Protein AF-A0A2J2HDI1-F1 (afdb_monomer)

Secondary structure (DSSP, 8-state):
-B-TTTS---BTTB-EEE----SS--SSTT---HHHHHHHHHHHTT-BTTB-TTS-BS-TTTHHHHHHH-EEETTEES--SSBSTTS-B-SS-S--TTHHHHHHTT-PPPHHHHTT-SSPPPPEEEE---S---TT----EEEEETTEEEEPPPHHHHS-TTT-HHHHHHHHHTTSSSS-------SS-HHHHHHHHHHTT---S--HHHHHHHHHH--HHHHHHHHHTSS--SSHHHHHHHHHHHHH--SS------HHHHSTTS--TTTS-EEEEEE-EETTEETTGGGG-HHHHHH--S--EEE-HHHHHHTT--TT-EEEEE-TT--EEEEEEEE-TTS-TTEEEEETT----TTGGG--TT-HHHHH---GGGG---B--GGGTS--GGG-SHHHHHHHHHTT--PPBSB-TTT--B-GGG-EEEEEEEESS--TT---S-----S-------STTTTS-GGG---TTS-TGGGT--HHHHHHHHHHHHHHHHTTS---GGGSS--TTS----------------

Radius of gyration: 33.93 Å; Cα contacts (8 Å, |Δi|>4): 842; chains: 1; bounding box: 84×77×94 Å

Foldseek 3Di:
DFFPVPHFPDDLQFGKGFDPDDLDDDPDPPDDDPQLVVLVVCLVVLHPPQADPVSHGPCPVGPLRQQQQDDPDQQAGRAFALAECRRQAGRGHHRHNCQVVLQAPVHHDDPVVCVPPPDDDFFDWHHHDFFQAPPPFGQGTWTHHPRMITGGGTPQCSPPCLCRQRNLRRCCRSVVDVHSDRDDDDQFAPVLVQLLCLLVVNHQFFAPVLVVVCVVPVDCVSVVNRRVCSHQDPDPVSNLLSVLSNPARDRHDDDDAALQQPDPLHCHCVNQVAFEAEDQDDPLDRAQPCVLPPVSCVVPVAKAKEAEPVQCVVQVHDQQFKKWKQFSLRFIKIAGYHYDPVAPRRYIYIYANHADDACVSPHHCPGCSHQHYIHPVLRDQFFGGVVSQADRSVLSDPVSQVVCVVVVRHTHTSADSPPRHHPPRNIGIDMHTDGSDDPPDNDGPPPPPDPDDPPDPDDPVVVVPCPVVDDVPDDCVRVVHDPVRVVVVVVVVVVVVVVVPPDDPVVVPDDPPPPPDDDDDPDDDDDDDD

Mean predicted aligned error: 16.71 Å

Structure (mmCIF, N/CA/C/O backbone):
data_AF-A0A2J2HDI1-F1
#
_entry.id   AF-A0A2J2HDI1-F1
#
loop_
_atom_site.group_PDB
_atom_site.id
_atom_site.type_symbol
_atom_site.label_atom_id
_atom_site.label_alt_id
_atom_site.label_comp_id
_atom_site.label_asym_id
_atom_site.label_entity_id
_atom_site.label_seq_id
_atom_site.pdbx_PDB_ins_code
_atom_site.Cartn_x
_atom_site.Cartn_y
_atom_site.Cartn_z
_atom_site.occupancy
_atom_site.B_iso_or_equiv
_atom_site.auth_seq_id
_atom_site.auth_comp_id
_atom_site.auth_asym_id
_atom_site.auth_atom_id
_atom_site.pdbx_PDB_model_num
ATOM 1 N N . GLU A 1 1 ? 3.979 -8.273 22.472 1.00 49.59 1 GLU A N 1
ATOM 2 C CA . GLU A 1 1 ? 2.534 -8.053 22.740 1.00 49.59 1 GLU A CA 1
ATOM 3 C C . GLU A 1 1 ? 1.723 -8.355 21.491 1.00 49.59 1 GLU A C 1
ATOM 5 O O . GLU A 1 1 ? 2.216 -8.121 20.393 1.00 49.59 1 GLU A O 1
ATOM 10 N N . HIS A 1 2 ? 0.478 -8.820 21.630 1.00 58.75 2 HIS A N 1
ATOM 11 C CA . HIS A 1 2 ? -0.434 -8.945 20.489 1.00 58.75 2 HIS A CA 1
ATOM 12 C C . HIS A 1 2 ? -1.701 -8.134 20.768 1.00 58.75 2 HIS A C 1
ATOM 14 O O . HIS A 1 2 ? -2.665 -8.590 21.383 1.00 58.75 2 HIS A O 1
ATOM 20 N N . SER A 1 3 ? -1.648 -6.877 20.336 1.00 58.34 3 SER A N 1
ATOM 21 C CA . SER A 1 3 ? -2.781 -5.955 20.308 1.00 58.34 3 SER A CA 1
ATOM 22 C C . SER A 1 3 ? -3.547 -6.108 18.991 1.00 58.34 3 SER A C 1
ATOM 24 O O . SER A 1 3 ? -2.958 -6.468 17.969 1.00 58.34 3 SER A O 1
ATOM 26 N N . LEU A 1 4 ? -4.828 -5.717 18.978 1.00 62.19 4 LEU A N 1
ATOM 27 C CA . LEU A 1 4 ? -5.614 -5.521 17.749 1.00 62.19 4 LEU A CA 1
ATOM 28 C C . LEU A 1 4 ? -4.922 -4.603 16.716 1.00 62.19 4 LEU A C 1
ATOM 30 O O . LEU A 1 4 ? -5.324 -4.609 15.554 1.00 62.19 4 LEU A O 1
ATOM 34 N N . LEU A 1 5 ? -3.904 -3.833 17.124 1.00 63.31 5 LEU A N 1
ATOM 35 C CA . LEU A 1 5 ? -3.089 -2.973 16.262 1.00 63.31 5 LEU A CA 1
ATOM 36 C C . LEU A 1 5 ? -1.996 -3.709 15.464 1.00 63.31 5 LEU A C 1
ATOM 38 O O . LEU A 1 5 ? -1.671 -3.261 14.368 1.00 63.31 5 LEU A O 1
ATOM 42 N N . ASP A 1 6 ? -1.424 -4.799 15.988 1.00 60.06 6 ASP A N 1
ATOM 43 C CA . ASP A 1 6 ? -0.381 -5.585 15.297 1.00 60.06 6 ASP A CA 1
ATOM 44 C C . ASP A 1 6 ? -1.006 -6.795 14.597 1.00 60.06 6 ASP A C 1
ATOM 46 O O . ASP A 1 6 ? -0.997 -6.918 13.370 1.00 60.06 6 ASP A O 1
ATOM 50 N N . ARG A 1 7 ? -1.624 -7.678 15.389 1.00 58.75 7 ARG A N 1
ATOM 51 C CA . ARG A 1 7 ? -2.328 -8.866 14.907 1.00 58.75 7 ARG A CA 1
ATOM 52 C C . ARG A 1 7 ? -3.539 -9.097 15.791 1.00 58.75 7 ARG A C 1
ATOM 54 O O . ARG A 1 7 ? -3.368 -9.313 16.990 1.00 58.75 7 ARG A O 1
ATOM 61 N N . PRO A 1 8 ? -4.760 -9.108 15.243 1.00 56.44 8 PRO A N 1
ATOM 62 C CA . PRO A 1 8 ? -5.915 -9.379 16.065 1.00 56.44 8 PRO A CA 1
ATOM 63 C C . PRO A 1 8 ? -5.856 -10.835 16.535 1.00 56.44 8 PRO A C 1
ATOM 65 O O . PRO A 1 8 ? -6.087 -11.751 15.742 1.00 56.44 8 PRO A O 1
ATOM 68 N N . THR A 1 9 ? -5.633 -11.063 17.834 1.00 55.56 9 THR A N 1
ATOM 69 C CA . THR A 1 9 ? -6.011 -12.314 18.515 1.00 55.56 9 THR A CA 1
ATOM 70 C C . THR A 1 9 ? -7.533 -12.364 18.634 1.00 55.56 9 THR A C 1
ATOM 72 O O . THR A 1 9 ? -8.144 -12.420 19.696 1.00 55.56 9 THR A O 1
ATOM 75 N N . SER A 1 10 ? -8.177 -12.260 17.474 1.00 58.94 10 SER A N 1
ATOM 76 C CA . SER A 1 10 ? -9.616 -12.185 17.342 1.00 58.94 10 SER A CA 1
ATOM 77 C C . SER A 1 10 ? -10.192 -13.584 17.275 1.00 58.94 10 SER A C 1
ATOM 79 O O . SER A 1 10 ? -9.776 -14.434 16.490 1.00 58.94 10 SER A O 1
ATOM 81 N N . SER A 1 11 ? -11.203 -13.796 18.103 1.00 70.75 11 SER A N 1
ATOM 82 C CA . SER A 1 11 ? -12.156 -14.873 17.913 1.00 70.75 11 SER A CA 1
ATOM 83 C C . SER A 1 11 ? -13.176 -14.438 16.864 1.00 70.75 11 SER A C 1
ATOM 85 O O . SER A 1 11 ? -13.525 -13.257 16.753 1.00 70.75 11 SER A O 1
ATOM 87 N N . VAL A 1 12 ? -13.754 -15.400 16.141 1.00 77.12 12 VAL A N 1
ATOM 88 C CA . VAL A 1 12 ? -14.896 -15.130 15.251 1.00 77.12 12 VAL A CA 1
ATOM 89 C C . VAL A 1 12 ? -16.066 -14.476 15.996 1.00 77.12 12 VAL A C 1
ATOM 91 O O . VAL A 1 12 ? -16.891 -13.813 15.375 1.00 77.12 12 VAL A O 1
ATOM 94 N N . HIS A 1 13 ? -16.125 -14.580 17.327 1.00 89.25 13 HIS A N 1
ATOM 95 C CA . HIS A 1 13 ? -17.219 -14.075 18.151 1.00 89.25 13 HIS A CA 1
ATOM 96 C C . HIS A 1 13 ? -17.009 -12.643 18.694 1.00 89.25 13 HIS A C 1
ATOM 98 O O . HIS A 1 13 ? -17.960 -12.055 19.199 1.00 89.25 13 HIS A O 1
ATOM 104 N N . GLY A 1 14 ? -15.812 -12.041 18.588 1.00 89.38 14 GLY A N 1
ATOM 105 C CA . GLY A 1 14 ? -15.575 -10.671 19.081 1.00 89.38 14 GLY A CA 1
ATOM 106 C C . GLY A 1 14 ? -14.099 -10.239 19.140 1.00 89.38 14 GLY A C 1
ATOM 107 O O . GLY A 1 14 ? -13.226 -11.011 18.738 1.00 89.38 14 GLY A O 1
ATOM 108 N N . PRO A 1 15 ? -13.809 -9.009 19.601 1.00 89.75 15 PRO A N 1
ATOM 109 C CA . PRO A 1 15 ? -12.439 -8.531 19.788 1.00 89.75 15 PRO A CA 1
ATOM 110 C C . PRO A 1 15 ? -11.733 -9.227 20.959 1.00 89.75 15 PRO A C 1
ATOM 112 O O . PRO A 1 15 ? -12.356 -9.543 21.972 1.00 89.75 15 PRO A O 1
ATOM 115 N N . GLY A 1 16 ? -10.423 -9.415 20.822 1.00 89.50 16 GLY A N 1
ATOM 116 C CA . GLY A 1 16 ? -9.536 -9.932 21.858 1.00 89.50 16 GLY A CA 1
ATOM 117 C C . GLY A 1 16 ? -8.119 -9.404 21.667 1.00 89.50 16 GLY A C 1
ATOM 118 O O . GLY A 1 16 ? -7.757 -8.982 20.565 1.00 89.50 16 GLY A O 1
ATOM 119 N N . ASP A 1 17 ? -7.364 -9.384 22.755 1.00 88.81 17 ASP A N 1
ATOM 120 C CA . ASP A 1 17 ? -5.959 -8.997 22.798 1.00 88.81 17 ASP A CA 1
ATOM 121 C C . ASP A 1 17 ? -5.230 -9.724 23.939 1.00 88.81 17 ASP A C 1
ATOM 123 O O . ASP A 1 17 ? -5.830 -10.349 24.819 1.00 88.81 17 ASP A O 1
ATOM 127 N N . ASN A 1 18 ? -3.901 -9.686 23.902 1.00 87.19 18 ASN A N 1
ATOM 128 C CA . ASN A 1 18 ? -3.073 -10.269 24.948 1.00 87.19 18 ASN A CA 1
ATOM 129 C C . ASN A 1 18 ? -1.746 -9.536 25.107 1.00 87.19 18 ASN A C 1
ATOM 131 O O . ASN A 1 18 ? -1.236 -8.872 24.201 1.00 87.19 18 ASN A O 1
ATOM 135 N N . ILE A 1 19 ? -1.157 -9.733 26.277 1.00 84.94 19 ILE A N 1
ATOM 136 C CA . ILE A 1 19 ? 0.190 -9.279 26.596 1.00 84.94 19 ILE A CA 1
ATOM 137 C C . ILE A 1 19 ? 1.121 -10.480 26.711 1.00 84.94 19 ILE A C 1
ATOM 139 O O . ILE A 1 19 ? 0.712 -11.576 27.085 1.00 84.94 19 ILE A O 1
ATOM 143 N N . GLU A 1 20 ? 2.390 -10.269 26.394 1.00 78.69 20 GLU A N 1
ATOM 144 C CA . GLU A 1 20 ? 3.448 -11.220 26.724 1.00 78.69 20 GLU A CA 1
ATOM 145 C C . GLU A 1 20 ? 4.017 -10.792 28.069 1.00 78.69 20 GLU A C 1
ATOM 147 O O . GLU A 1 20 ? 4.847 -9.889 28.154 1.00 78.69 20 GLU A O 1
ATOM 152 N N . TRP A 1 21 ? 3.480 -11.374 29.140 1.00 75.06 21 TRP A N 1
ATOM 153 C CA . TRP A 1 21 ? 3.896 -11.023 30.490 1.00 75.06 21 TRP A CA 1
ATOM 154 C C . TRP A 1 21 ? 5.012 -11.961 30.969 1.00 75.06 21 TRP A C 1
ATOM 156 O O . TRP A 1 21 ? 4.822 -13.181 30.944 1.00 75.06 21 TRP A O 1
ATOM 166 N N . PRO A 1 22 ? 6.166 -11.437 31.419 1.00 67.94 22 PRO A N 1
ATOM 167 C CA . PRO A 1 22 ? 7.248 -12.278 31.907 1.00 67.94 22 PRO A CA 1
ATOM 168 C C . PRO A 1 22 ? 6.813 -13.025 33.171 1.00 67.94 22 PRO A C 1
ATOM 170 O O . PRO A 1 22 ? 6.360 -12.431 34.149 1.00 67.94 22 PRO A O 1
ATOM 173 N N . ILE A 1 23 ? 6.968 -14.349 33.152 1.00 62.62 23 ILE A N 1
ATOM 174 C CA . ILE A 1 23 ? 6.649 -15.214 34.298 1.00 62.62 23 ILE A CA 1
ATOM 175 C C . ILE A 1 23 ? 7.821 -15.247 35.291 1.00 62.62 23 ILE A C 1
ATOM 177 O O . ILE A 1 23 ? 7.617 -15.473 36.476 1.00 62.62 23 ILE A O 1
ATOM 181 N N . LEU A 1 24 ? 9.047 -14.981 34.834 1.00 58.28 24 LEU A N 1
ATOM 182 C CA . LEU A 1 24 ? 10.244 -14.921 35.672 1.00 58.28 24 LEU A CA 1
ATOM 183 C C . LEU A 1 24 ? 10.915 -13.549 35.542 1.00 58.28 24 LEU A C 1
ATOM 185 O O . LEU A 1 24 ? 10.901 -12.972 34.450 1.00 58.28 24 LEU A O 1
ATOM 189 N N . PRO A 1 25 ? 11.530 -13.029 36.619 1.00 58.62 25 PRO A N 1
ATOM 190 C CA . PRO A 1 25 ? 12.398 -11.866 36.502 1.00 58.62 25 PRO A CA 1
ATOM 191 C C . PRO A 1 25 ? 13.605 -12.192 35.603 1.00 58.62 25 PRO A C 1
ATOM 193 O O . PRO A 1 25 ? 13.981 -13.364 35.477 1.00 58.62 25 PRO A O 1
ATOM 196 N N . PRO A 1 26 ? 14.244 -11.180 34.991 1.00 61.16 26 PRO A N 1
ATOM 197 C CA . PRO A 1 26 ? 15.469 -11.398 34.234 1.00 61.16 26 PRO A CA 1
ATOM 198 C C . PRO A 1 26 ? 16.549 -12.021 35.131 1.00 61.16 26 PRO A C 1
ATOM 200 O O . PRO A 1 26 ? 16.721 -11.630 36.286 1.00 61.16 26 PRO A O 1
ATOM 203 N N . LEU A 1 27 ? 17.285 -12.992 34.583 1.00 54.38 27 LEU A N 1
ATOM 204 C CA . LEU A 1 27 ? 18.361 -13.705 35.288 1.00 54.38 27 LEU A CA 1
ATOM 205 C C . LEU A 1 27 ? 19.517 -12.779 35.699 1.00 54.38 27 LEU A C 1
ATOM 207 O O . LEU A 1 27 ? 20.183 -13.029 36.700 1.00 54.38 27 LEU A O 1
ATOM 211 N N . PHE A 1 28 ? 19.737 -11.709 34.935 1.00 69.19 28 PHE A N 1
ATOM 212 C CA . PHE A 1 28 ? 20.785 -10.717 35.157 1.00 69.19 28 PHE A CA 1
ATOM 213 C C . PHE A 1 28 ? 20.147 -9.350 35.389 1.00 69.19 28 PHE A C 1
ATOM 215 O O . PHE A 1 28 ? 19.223 -8.967 34.671 1.00 69.19 28 PHE A O 1
ATOM 222 N N . LYS A 1 29 ? 20.647 -8.598 36.374 1.00 65.50 29 LYS A N 1
ATOM 223 C CA . LYS A 1 29 ? 20.088 -7.285 36.750 1.00 65.50 29 LYS A CA 1
ATOM 224 C C . LYS A 1 29 ? 20.312 -6.220 35.672 1.00 65.50 29 LYS A C 1
ATOM 226 O O . LYS A 1 29 ? 19.611 -5.213 35.634 1.00 65.50 29 LYS A O 1
ATOM 231 N N . GLU A 1 30 ? 21.297 -6.445 34.814 1.00 75.12 30 GLU A N 1
ATOM 232 C CA . GLU A 1 30 ? 21.698 -5.598 33.697 1.00 75.12 30 GLU A CA 1
ATOM 233 C C . GLU A 1 30 ? 20.797 -5.803 32.471 1.00 75.12 30 GLU A C 1
ATOM 235 O O . GLU A 1 30 ? 20.715 -4.926 31.611 1.00 75.12 30 GLU A O 1
ATOM 240 N N . VAL A 1 31 ? 20.106 -6.945 32.391 1.00 73.56 31 VAL A N 1
ATOM 241 C CA . VAL A 1 31 ? 19.219 -7.278 31.276 1.00 73.56 31 VAL A CA 1
ATOM 242 C C . VAL A 1 31 ? 17.848 -6.663 31.518 1.00 73.56 31 VAL A C 1
ATOM 244 O O . VAL A 1 31 ? 17.202 -6.904 32.538 1.00 73.56 31 VAL A O 1
ATOM 247 N N . ARG A 1 32 ? 17.387 -5.883 30.541 1.00 75.25 32 ARG A N 1
ATOM 248 C CA . ARG A 1 32 ? 16.048 -5.290 30.517 1.00 75.25 32 ARG A CA 1
ATOM 249 C C . ARG A 1 32 ? 15.264 -5.808 29.312 1.00 75.25 32 ARG A C 1
ATOM 251 O O . ARG A 1 32 ? 15.885 -6.114 28.291 1.00 75.25 32 ARG A O 1
ATOM 258 N N . PRO A 1 33 ? 13.924 -5.885 29.397 1.00 78.19 33 PRO A N 1
ATOM 259 C CA . PRO A 1 33 ? 13.083 -6.067 28.221 1.00 78.19 33 PRO A CA 1
ATOM 260 C C . PRO A 1 33 ? 13.405 -5.022 27.147 1.00 78.19 33 PRO A C 1
ATOM 262 O O . PRO A 1 33 ? 13.700 -3.868 27.461 1.00 78.19 33 PRO A O 1
ATOM 265 N N . TRP A 1 34 ? 13.328 -5.420 25.877 1.00 83.50 34 TRP A N 1
ATOM 266 C CA . TRP A 1 34 ? 13.635 -4.537 24.749 1.00 83.50 34 TRP A CA 1
ATOM 267 C C . TRP A 1 34 ? 12.814 -3.236 24.784 1.00 83.50 34 TRP A C 1
ATOM 269 O O . TRP A 1 34 ? 13.387 -2.148 24.758 1.00 83.50 34 TRP A O 1
ATOM 279 N N . SER A 1 35 ? 11.492 -3.343 24.954 1.00 85.75 35 SER A N 1
ATOM 280 C CA . SER A 1 35 ? 10.569 -2.198 24.979 1.00 85.75 35 SER A CA 1
ATOM 281 C C . SER A 1 35 ? 10.821 -1.236 26.146 1.00 85.75 35 SER A C 1
ATOM 283 O O . SER A 1 35 ? 10.667 -0.024 26.005 1.00 85.75 35 SER A O 1
ATOM 285 N N . ASP A 1 36 ? 11.281 -1.745 27.294 1.00 88.12 36 ASP A N 1
ATOM 286 C CA . ASP A 1 36 ? 11.723 -0.897 28.408 1.00 88.12 36 ASP A CA 1
ATOM 287 C C . ASP A 1 36 ? 12.946 -0.061 28.003 1.00 88.12 36 ASP A C 1
ATOM 289 O O . ASP A 1 36 ? 13.030 1.123 28.331 1.00 88.12 36 ASP A O 1
ATOM 293 N N . GLY A 1 37 ? 13.882 -0.659 27.259 1.00 90.06 37 GLY A N 1
ATOM 294 C CA . GLY A 1 37 ? 15.030 0.037 26.680 1.00 90.06 37 GLY A CA 1
ATOM 295 C C . GLY A 1 37 ? 14.621 1.162 25.727 1.00 90.06 37 GLY A C 1
ATOM 296 O O . GLY A 1 37 ? 15.170 2.262 25.815 1.00 90.06 37 GLY A O 1
ATOM 297 N N . GLU A 1 38 ? 13.622 0.925 24.874 1.00 92.12 38 GLU A N 1
ATOM 298 C CA . GLU A 1 38 ? 13.083 1.932 23.948 1.00 92.12 38 GLU A CA 1
ATOM 299 C C . GLU A 1 38 ? 12.448 3.117 24.690 1.00 92.12 38 GLU A C 1
ATOM 301 O O . GLU A 1 38 ? 12.741 4.271 24.371 1.00 92.12 38 GLU A O 1
ATOM 306 N N . ILE A 1 39 ? 11.647 2.857 25.731 1.00 90.69 39 ILE A N 1
ATOM 307 C CA . ILE A 1 39 ? 11.036 3.908 26.562 1.00 90.69 39 ILE A CA 1
ATOM 308 C C . ILE A 1 39 ? 12.107 4.728 27.293 1.00 90.69 39 ILE A C 1
ATOM 310 O O . ILE A 1 39 ? 12.022 5.960 27.338 1.00 90.69 39 ILE A O 1
ATOM 314 N N . ILE A 1 40 ? 13.137 4.073 27.842 1.00 93.31 40 ILE A N 1
ATOM 315 C CA . ILE A 1 40 ? 14.260 4.750 28.510 1.00 93.31 40 ILE A CA 1
ATOM 316 C C . ILE A 1 40 ? 15.003 5.649 27.525 1.00 93.31 40 ILE A C 1
ATOM 318 O O . ILE A 1 40 ? 15.313 6.795 27.858 1.00 93.31 40 ILE A O 1
ATOM 322 N N . LEU A 1 41 ? 15.290 5.142 26.326 1.00 93.62 41 LEU A N 1
ATOM 323 C CA . LEU A 1 41 ? 15.970 5.900 25.285 1.00 93.62 41 LEU A CA 1
ATOM 324 C C . LEU A 1 41 ? 15.137 7.116 24.862 1.00 93.62 41 LEU A C 1
ATOM 326 O O . LEU A 1 41 ? 15.659 8.229 24.866 1.00 93.62 41 LEU A O 1
ATOM 330 N N . GLY A 1 42 ? 13.843 6.932 24.582 1.00 89.94 42 GLY A N 1
ATOM 331 C CA . GLY A 1 42 ? 12.940 8.025 24.211 1.00 89.94 42 GLY A CA 1
ATOM 332 C C . GLY A 1 42 ? 12.822 9.096 25.296 1.00 89.94 42 GLY A C 1
ATOM 333 O O . GLY A 1 42 ? 12.894 10.286 24.993 1.00 89.94 42 GLY A O 1
ATOM 334 N N . THR A 1 43 ? 12.743 8.681 26.564 1.00 92.50 43 THR A N 1
ATOM 335 C CA . THR A 1 43 ? 12.742 9.591 27.721 1.00 92.50 43 THR A CA 1
ATOM 336 C C . THR A 1 43 ? 14.048 10.383 27.807 1.00 92.50 43 THR A C 1
ATOM 338 O O . THR A 1 43 ? 14.024 11.604 27.927 1.00 92.50 43 THR A O 1
ATOM 341 N N . LYS A 1 44 ? 15.204 9.713 27.704 1.00 92.25 44 LYS A N 1
ATOM 342 C CA . LYS A 1 44 ? 16.528 10.361 27.782 1.00 92.25 44 LYS A CA 1
ATOM 343 C C . LYS A 1 44 ? 16.792 11.330 26.634 1.00 92.25 44 LYS A C 1
ATOM 345 O O . LYS A 1 44 ? 17.490 12.318 26.827 1.00 92.25 44 LYS A O 1
ATOM 350 N N . LEU A 1 45 ? 16.251 11.037 25.457 1.00 93.50 45 LEU A N 1
ATOM 351 C CA . LEU A 1 45 ? 16.330 11.904 24.285 1.00 93.50 45 LEU A CA 1
ATOM 352 C C . LEU A 1 45 ? 15.313 13.059 24.325 1.00 93.50 45 LEU A C 1
ATOM 354 O O . LEU A 1 45 ? 15.337 13.901 23.432 1.00 93.50 45 LEU A O 1
ATOM 358 N N . GLY A 1 46 ? 14.419 13.106 25.322 1.00 91.88 46 GLY A N 1
ATOM 359 C CA . GLY A 1 46 ? 13.379 14.132 25.428 1.00 91.88 46 GLY A CA 1
ATOM 360 C C . GLY A 1 46 ? 12.358 14.072 24.289 1.00 91.88 46 GLY A C 1
ATOM 361 O O . GLY A 1 46 ? 11.843 15.107 23.870 1.00 91.88 46 GLY A O 1
ATOM 362 N N . LEU A 1 47 ? 12.096 12.880 23.740 1.00 91.75 47 LEU A N 1
ATOM 363 C CA . LEU A 1 47 ? 11.204 12.741 22.592 1.00 91.75 47 LEU A CA 1
ATOM 364 C C . LEU A 1 47 ? 9.747 13.055 22.977 1.00 91.75 47 LEU A C 1
ATOM 366 O O . LEU A 1 47 ? 9.266 12.575 24.014 1.00 91.75 47 LEU A O 1
ATOM 370 N N . PRO A 1 48 ? 9.003 13.786 22.121 1.00 89.12 48 PRO A N 1
ATOM 371 C CA . PRO A 1 48 ? 7.571 13.985 22.303 1.00 89.12 48 PRO A CA 1
ATOM 372 C C . PRO A 1 48 ? 6.837 12.650 22.485 1.00 89.12 48 PRO A C 1
ATOM 374 O O . PRO A 1 48 ? 7.053 11.704 21.729 1.00 89.12 48 PRO A O 1
ATOM 377 N N . GLY A 1 49 ? 5.976 12.573 23.502 1.00 87.94 49 GLY A N 1
ATOM 378 C CA . GLY A 1 49 ? 5.235 11.355 23.851 1.00 87.94 49 GLY A CA 1
ATOM 379 C C . GLY A 1 49 ? 5.947 10.410 24.828 1.00 87.94 49 GLY A C 1
ATOM 380 O O . GLY A 1 49 ? 5.315 9.459 25.282 1.00 87.94 49 GLY A O 1
ATOM 381 N N . PHE A 1 50 ? 7.210 10.678 25.189 1.00 92.94 50 PHE A N 1
ATOM 382 C CA . PHE A 1 50 ? 7.945 9.975 26.256 1.00 92.94 50 PHE A CA 1
ATOM 383 C C . PHE A 1 50 ? 8.250 10.861 27.467 1.00 92.94 50 PHE A C 1
ATOM 385 O O . PHE A 1 50 ? 8.503 10.343 28.555 1.00 92.94 50 PHE A O 1
ATOM 392 N N . VAL A 1 51 ? 8.165 12.182 27.305 1.00 93.56 51 VAL A N 1
ATOM 393 C CA . VAL A 1 51 ? 8.257 13.170 28.384 1.00 93.56 51 VAL A CA 1
ATOM 394 C C . VAL A 1 51 ? 7.028 14.081 28.395 1.00 93.56 51 VAL A C 1
ATOM 396 O O . VAL A 1 51 ? 6.379 14.277 27.368 1.00 93.56 51 VAL A O 1
ATOM 399 N N . THR A 1 52 ? 6.687 14.617 29.563 1.00 91.00 52 THR A N 1
ATOM 400 C CA . THR A 1 52 ? 5.699 15.698 29.721 1.00 91.00 52 THR A CA 1
ATOM 401 C C . THR A 1 52 ? 6.262 17.034 29.226 1.00 91.00 52 THR A C 1
ATOM 403 O O . THR A 1 52 ? 7.473 17.156 29.047 1.00 91.00 52 THR A O 1
ATOM 406 N N . ASP A 1 53 ? 5.428 18.072 29.139 1.00 88.94 53 ASP A N 1
ATOM 407 C CA . ASP A 1 53 ? 5.864 19.438 28.797 1.00 88.94 53 ASP A CA 1
ATOM 408 C C . ASP A 1 53 ? 6.931 20.004 29.756 1.00 88.94 53 ASP A C 1
ATOM 410 O O . ASP A 1 53 ? 7.704 20.881 29.377 1.00 88.94 53 ASP A O 1
ATOM 414 N N . THR A 1 54 ? 7.013 19.489 30.990 1.00 89.94 54 THR A N 1
ATOM 415 C CA . THR A 1 54 ? 8.038 19.863 31.979 1.00 89.94 54 THR A CA 1
ATOM 416 C C . THR A 1 54 ? 9.300 18.995 31.918 1.00 89.94 54 THR A C 1
ATOM 418 O O . THR A 1 54 ? 10.177 19.146 32.761 1.00 89.94 54 THR A O 1
ATOM 421 N N . GLY A 1 55 ? 9.407 18.079 30.949 1.00 88.25 55 GLY A N 1
ATOM 422 C CA . GLY A 1 55 ? 10.552 17.177 30.774 1.00 88.25 55 GLY A CA 1
ATOM 423 C C . GLY A 1 55 ? 10.529 15.905 31.630 1.00 88.25 55 GLY A C 1
ATOM 424 O O . GLY A 1 55 ? 11.422 15.072 31.495 1.00 88.25 55 GLY A O 1
ATOM 425 N N . GLU A 1 56 ? 9.510 15.713 32.472 1.00 93.75 56 GLU A N 1
ATOM 426 C CA . GLU A 1 56 ? 9.387 14.517 33.316 1.00 93.75 56 GLU A CA 1
ATOM 427 C C . GLU A 1 56 ? 9.009 13.266 32.505 1.00 93.75 56 GLU A C 1
ATOM 429 O O . GLU A 1 56 ? 8.237 13.380 31.548 1.00 93.75 56 GLU A O 1
ATOM 434 N N . PRO A 1 57 ? 9.479 12.058 32.877 1.00 93.44 57 PRO A N 1
ATOM 435 C CA . PRO A 1 57 ? 9.117 10.823 32.184 1.00 93.44 57 PRO A CA 1
ATOM 436 C C . PRO A 1 57 ? 7.604 10.566 32.191 1.00 93.44 57 PRO A C 1
ATOM 438 O O . PRO A 1 57 ? 6.970 10.509 33.244 1.00 93.44 57 PRO A O 1
ATOM 441 N N . MET A 1 58 ? 7.019 10.320 31.018 1.00 91.44 58 MET A N 1
ATOM 442 C CA . MET A 1 58 ? 5.587 10.011 30.885 1.00 91.44 58 MET A CA 1
ATOM 443 C C . MET A 1 58 ? 5.236 8.608 31.435 1.00 91.44 58 MET A C 1
ATOM 445 O O . MET A 1 58 ? 4.132 8.377 31.951 1.00 91.44 58 MET A O 1
ATOM 449 N N . TYR A 1 59 ? 6.201 7.681 31.383 1.00 94.56 59 TYR A N 1
ATOM 450 C CA . TYR A 1 59 ? 6.066 6.279 31.803 1.00 94.56 59 TYR A CA 1
ATOM 451 C C . TYR A 1 59 ? 7.151 5.895 32.829 1.00 94.56 59 TYR A C 1
ATOM 453 O O . TYR A 1 59 ? 8.095 5.180 32.492 1.00 94.56 59 TYR A O 1
ATOM 461 N N . PRO A 1 60 ? 7.059 6.359 34.091 1.00 90.56 60 PRO A N 1
ATOM 462 C CA . PRO A 1 60 ? 8.048 6.042 35.125 1.00 90.56 60 PRO A CA 1
ATOM 463 C C . PRO A 1 60 ? 8.170 4.538 35.416 1.00 90.56 60 PRO A C 1
ATOM 465 O O . PRO A 1 60 ? 9.265 4.077 35.728 1.00 90.56 60 PRO A O 1
ATOM 468 N N . ASN A 1 61 ? 7.091 3.758 35.248 1.00 87.44 61 ASN A N 1
ATOM 469 C CA . ASN A 1 61 ? 7.137 2.288 35.333 1.00 87.44 61 ASN A CA 1
ATOM 470 C C . ASN A 1 61 ? 7.349 1.605 33.968 1.00 87.44 61 ASN A C 1
ATOM 472 O O . ASN A 1 61 ? 6.972 0.447 33.790 1.00 87.44 61 ASN A O 1
ATOM 476 N N . LEU A 1 62 ? 7.926 2.321 33.000 1.00 90.50 62 LEU A N 1
ATOM 477 C CA . LEU A 1 62 ? 8.302 1.809 31.681 1.00 90.50 62 LEU A CA 1
ATOM 478 C C . LEU A 1 62 ? 7.123 1.145 30.950 1.00 90.50 62 LEU A C 1
ATOM 480 O O . LEU A 1 62 ? 6.034 1.725 30.902 1.00 90.50 62 LEU A O 1
ATOM 484 N N . MET A 1 63 ? 7.317 -0.050 30.379 1.00 87.38 63 MET A N 1
ATOM 485 C CA . MET A 1 63 ? 6.304 -0.735 29.575 1.00 87.38 63 MET A CA 1
ATOM 486 C C . MET A 1 63 ? 5.000 -0.965 30.345 1.00 87.38 63 MET A C 1
ATOM 488 O O . MET A 1 63 ? 3.921 -0.867 29.763 1.00 87.38 63 MET A O 1
ATOM 492 N N . TYR A 1 64 ? 5.072 -1.192 31.663 1.00 86.69 64 TYR A N 1
ATOM 493 C CA . TYR A 1 64 ? 3.876 -1.327 32.495 1.00 86.69 64 TYR A CA 1
ATOM 494 C C . TYR A 1 64 ? 2.987 -0.089 32.385 1.00 86.69 64 TYR A C 1
ATOM 496 O O . TYR A 1 64 ? 1.796 -0.213 32.116 1.00 86.69 64 TYR A O 1
ATOM 504 N N . ASP A 1 65 ? 3.566 1.101 32.559 1.00 91.75 65 ASP A N 1
ATOM 505 C CA . ASP A 1 65 ? 2.832 2.359 32.461 1.00 91.75 65 ASP A CA 1
ATOM 506 C C . ASP A 1 65 ? 2.371 2.641 31.035 1.00 91.75 65 ASP A C 1
ATOM 508 O O . ASP A 1 65 ? 1.243 3.090 30.825 1.00 91.75 65 ASP A O 1
ATOM 512 N N . TRP A 1 66 ? 3.232 2.365 30.059 1.00 92.56 66 TRP A N 1
ATOM 513 C CA . TRP A 1 66 ? 2.936 2.597 28.653 1.00 92.56 66 TRP A CA 1
ATOM 514 C C . TRP A 1 66 ? 1.707 1.814 28.183 1.00 92.56 66 TRP A C 1
ATOM 516 O O . TRP A 1 66 ? 0.805 2.407 27.590 1.00 92.56 66 TRP A O 1
ATOM 526 N N . LEU A 1 67 ? 1.610 0.524 28.529 1.00 90.00 67 LEU A N 1
ATOM 527 C CA . LEU A 1 67 ? 0.530 -0.360 28.075 1.00 90.00 67 LEU A CA 1
ATOM 528 C C . LEU A 1 67 ? -0.877 0.138 28.447 1.00 90.00 67 LEU A C 1
ATOM 530 O O . LEU A 1 67 ? -1.817 -0.082 27.681 1.00 90.00 67 LEU A O 1
ATOM 534 N N . TRP A 1 68 ? -1.043 0.804 29.596 1.00 91.44 68 TRP A N 1
ATOM 535 C CA . TRP A 1 68 ? -2.353 1.311 30.021 1.00 91.44 68 TRP A CA 1
ATOM 536 C C . TRP A 1 68 ? -2.554 2.808 29.750 1.00 91.44 68 TRP A C 1
ATOM 538 O O . TRP A 1 68 ? -3.688 3.223 29.476 1.00 91.44 68 TRP A O 1
ATOM 548 N N . LYS A 1 69 ? -1.485 3.620 29.799 1.00 92.56 69 LYS A N 1
ATOM 549 C CA . LYS A 1 69 ? -1.554 5.077 29.588 1.00 92.56 69 LYS A CA 1
ATOM 550 C C . LYS A 1 69 ? -1.621 5.468 28.120 1.00 92.56 69 LYS A C 1
ATOM 552 O O . LYS A 1 69 ? -2.382 6.374 27.789 1.00 92.56 69 LYS A O 1
ATOM 557 N N . TRP A 1 70 ? -0.811 4.841 27.266 1.00 91.19 70 TRP A N 1
ATOM 558 C CA . TRP A 1 70 ? -0.635 5.298 25.891 1.00 91.19 70 TRP A CA 1
ATOM 559 C C . TRP A 1 70 ? -1.932 5.183 25.090 1.00 91.19 70 TRP A C 1
ATOM 561 O O . TRP A 1 70 ? -2.717 4.244 25.254 1.00 91.19 70 TRP A O 1
ATOM 571 N N . GLN A 1 71 ? -2.148 6.162 24.215 1.00 88.25 71 GLN A N 1
ATOM 572 C CA . GLN A 1 71 ? -3.316 6.263 23.354 1.00 88.25 71 GLN A CA 1
ATOM 573 C C . GLN A 1 71 ? -2.905 6.761 21.968 1.00 88.25 71 GLN A C 1
ATOM 575 O O . GLN A 1 71 ? -2.208 7.767 21.859 1.00 88.25 71 GLN A O 1
ATOM 580 N N . TYR A 1 72 ? -3.383 6.103 20.910 1.00 85.06 72 TYR A N 1
ATOM 581 C CA . TYR A 1 72 ? -3.237 6.616 19.539 1.00 85.06 72 TYR A CA 1
ATOM 582 C C . TYR A 1 72 ? -4.367 7.579 19.159 1.00 85.06 72 TYR A C 1
ATOM 584 O O . TYR A 1 72 ? -4.233 8.384 18.240 1.00 85.06 72 TYR A O 1
ATOM 592 N N . ALA A 1 73 ? -5.495 7.478 19.862 1.00 86.12 73 ALA A N 1
ATOM 593 C CA . ALA A 1 73 ? -6.633 8.376 19.774 1.00 86.12 73 ALA A CA 1
ATOM 594 C C . ALA A 1 73 ? -7.265 8.508 21.167 1.00 86.12 73 ALA A C 1
ATOM 596 O O . ALA A 1 73 ? -7.195 7.553 21.943 1.00 86.12 73 ALA A O 1
ATOM 597 N N . PRO A 1 74 ? -7.926 9.632 21.497 1.00 89.38 74 PRO A N 1
ATOM 598 C CA . PRO A 1 74 ? -8.551 9.817 22.804 1.00 89.38 74 PRO A CA 1
ATOM 599 C C . PRO A 1 74 ? -9.445 8.637 23.214 1.00 89.38 74 PRO A C 1
ATOM 601 O O . PRO A 1 74 ? -10.435 8.307 22.550 1.00 89.38 74 PRO A O 1
ATOM 604 N N . GLY A 1 75 ? -9.071 7.990 24.317 1.00 89.31 75 GLY A N 1
ATOM 605 C CA . GLY A 1 75 ? -9.762 6.826 24.868 1.00 89.31 75 GLY A CA 1
ATOM 606 C C . GLY A 1 75 ? -9.432 5.484 24.204 1.00 89.31 75 GLY A C 1
ATOM 607 O O . GLY A 1 75 ? -9.950 4.470 24.660 1.00 89.31 75 GLY A O 1
ATOM 608 N N . VAL A 1 76 ? -8.583 5.423 23.176 1.00 90.12 76 VAL A N 1
ATOM 609 C CA . VAL A 1 76 ? -8.196 4.162 22.522 1.00 90.12 76 VAL A CA 1
ATOM 610 C C . VAL A 1 76 ? -6.703 3.910 22.703 1.00 90.12 76 VAL A C 1
ATOM 612 O O . VAL A 1 76 ? -5.863 4.653 22.192 1.00 90.12 76 VAL A O 1
ATOM 615 N N . GLY A 1 77 ? -6.393 2.888 23.500 1.00 89.25 77 GLY A N 1
ATOM 616 C CA . GLY A 1 77 ? -5.030 2.503 23.860 1.00 89.25 77 GLY A CA 1
ATOM 617 C C . GLY A 1 77 ? -4.504 1.317 23.059 1.00 89.25 77 GLY A C 1
ATOM 618 O O . GLY A 1 77 ? -5.118 0.884 22.086 1.00 89.25 77 GLY A O 1
ATOM 619 N N . VAL A 1 78 ? -3.366 0.775 23.498 1.00 87.44 78 VAL A N 1
ATOM 620 C CA . VAL A 1 78 ? -2.818 -0.482 22.955 1.00 87.44 78 VAL A CA 1
ATOM 621 C C . VAL A 1 78 ? -3.679 -1.678 23.338 1.00 87.44 78 VAL A C 1
ATOM 623 O O . VAL A 1 78 ? -3.935 -2.545 22.507 1.00 87.44 78 VAL A O 1
ATOM 626 N N . LEU A 1 79 ? -4.130 -1.723 24.590 1.00 89.81 79 LEU A N 1
ATOM 627 C CA . LEU A 1 79 ? -5.025 -2.753 25.102 1.00 89.81 79 LEU A CA 1
ATOM 628 C C . LEU A 1 79 ? -6.462 -2.239 25.080 1.00 89.81 79 LEU A C 1
ATOM 630 O O . LEU A 1 79 ? -6.749 -1.147 25.574 1.00 89.81 79 LEU A O 1
ATOM 634 N N . PHE A 1 80 ? -7.356 -3.033 24.512 1.00 90.56 80 PHE A N 1
ATOM 635 C CA . PHE A 1 80 ? -8.751 -2.721 24.262 1.00 90.56 80 PHE A CA 1
ATOM 636 C C . PHE A 1 80 ? -9.640 -3.181 25.421 1.00 90.56 80 PHE A C 1
ATOM 638 O O . PHE A 1 80 ? -10.611 -2.499 25.722 1.00 90.56 80 PHE A O 1
ATOM 645 N N . MET A 1 81 ? -9.341 -4.270 26.128 1.00 93.12 81 MET A N 1
ATOM 646 C CA . MET A 1 81 ? -10.184 -4.712 27.253 1.00 93.12 81 MET A CA 1
ATOM 647 C C . MET A 1 81 ? -9.822 -4.016 28.558 1.00 93.12 81 MET A C 1
ATOM 649 O O . MET A 1 81 ? -8.751 -3.433 28.699 1.00 93.12 81 MET A O 1
ATOM 653 N N . ALA A 1 82 ? -10.714 -4.095 29.541 1.00 95.25 82 ALA A N 1
ATOM 654 C CA . ALA A 1 82 ? -10.528 -3.508 30.862 1.00 95.25 82 ALA A CA 1
ATOM 655 C C . ALA A 1 82 ? -10.194 -2.000 30.831 1.00 95.25 82 ALA A C 1
ATOM 657 O O . ALA A 1 82 ? -9.388 -1.513 31.629 1.00 95.25 82 ALA A O 1
ATOM 658 N N . ARG A 1 83 ? -10.814 -1.247 29.914 1.00 95.06 83 ARG A N 1
ATOM 659 C CA . ARG A 1 83 ? -10.712 0.220 29.834 1.00 95.06 83 ARG A CA 1
ATOM 660 C C . ARG A 1 83 ? -11.703 0.899 30.773 1.00 95.06 83 ARG A C 1
ATOM 662 O O . ARG A 1 83 ? -12.615 0.270 31.302 1.00 95.06 83 ARG A O 1
ATOM 669 N N . GLY A 1 84 ? -11.555 2.215 30.931 1.00 95.81 84 GLY A N 1
ATOM 670 C CA . GLY A 1 84 ? -12.289 2.972 31.943 1.00 95.81 84 GLY A CA 1
ATOM 671 C C . GLY A 1 84 ? -11.656 2.780 33.317 1.00 95.81 84 GLY A C 1
ATOM 672 O O . GLY A 1 84 ? -11.050 1.751 33.589 1.00 95.81 84 GLY A O 1
ATOM 673 N N . THR A 1 85 ? -11.772 3.772 34.192 1.00 93.94 85 THR A N 1
ATOM 674 C CA . THR A 1 85 ? -11.063 3.803 35.485 1.00 93.94 85 THR A CA 1
ATOM 675 C C . THR A 1 85 ? -11.368 2.611 36.404 1.00 93.94 85 THR A C 1
ATOM 677 O O . THR A 1 85 ? -10.619 2.357 37.340 1.00 93.94 85 THR A O 1
ATOM 680 N N . ASP A 1 86 ? -12.455 1.888 36.137 1.00 94.25 86 ASP A N 1
ATOM 681 C CA . ASP A 1 86 ? -12.934 0.690 36.832 1.00 94.25 86 ASP A CA 1
ATOM 682 C C . ASP A 1 86 ? -12.762 -0.615 36.021 1.00 94.25 86 ASP A C 1
ATOM 684 O O . ASP A 1 86 ? -13.093 -1.695 36.504 1.00 94.25 86 ASP A O 1
ATOM 688 N N . GLY A 1 87 ? -12.260 -0.533 34.788 1.00 95.94 87 GLY A N 1
ATOM 689 C CA . GLY A 1 87 ? -12.093 -1.666 33.884 1.00 95.94 87 GLY A CA 1
ATOM 690 C C . GLY A 1 87 ? -13.378 -2.171 33.225 1.00 95.94 87 GLY A C 1
ATOM 691 O O . GLY A 1 87 ? -13.355 -3.237 32.615 1.00 95.94 87 GLY A O 1
ATOM 692 N N . THR A 1 88 ? -14.501 -1.453 33.312 1.00 97.25 88 THR A N 1
ATOM 693 C CA . THR A 1 88 ? -15.787 -1.932 32.773 1.00 97.25 88 THR A CA 1
ATOM 694 C C . THR A 1 88 ? -16.048 -1.536 31.320 1.00 97.25 88 THR A C 1
ATOM 696 O O . THR A 1 88 ? -17.089 -1.869 30.763 1.00 97.25 88 THR A O 1
ATOM 699 N N . LYS A 1 89 ? -15.126 -0.845 30.647 1.00 97.00 89 LYS A N 1
ATOM 700 C CA . LYS A 1 89 ? -15.283 -0.464 29.235 1.00 97.00 89 LYS A CA 1
ATOM 701 C C . LYS A 1 89 ? -14.505 -1.417 28.330 1.00 97.00 89 LYS A C 1
ATOM 703 O O . LYS A 1 89 ? -13.357 -1.749 28.626 1.00 97.00 89 LYS A O 1
ATOM 708 N N . CYS A 1 90 ? -15.108 -1.824 27.212 1.00 93.62 90 CYS A N 1
ATOM 709 C CA . CYS A 1 90 ? -14.377 -2.443 26.108 1.00 93.62 90 CYS A CA 1
ATOM 710 C C . CYS A 1 90 ? -13.956 -1.393 25.101 1.00 93.62 90 CYS A C 1
ATOM 712 O O . CYS A 1 90 ? -14.732 -0.509 24.737 1.00 93.62 90 CYS A O 1
ATOM 714 N N . CYS A 1 91 ? -12.782 -1.618 24.541 1.00 92.12 91 CYS A N 1
ATOM 715 C CA . CYS A 1 91 ? -12.283 -1.122 23.284 1.00 92.12 91 CYS A CA 1
ATOM 716 C C . CYS A 1 91 ? -11.927 0.377 23.324 1.00 92.12 91 CYS A C 1
ATOM 718 O O . CYS A 1 91 ? -10.805 0.754 22.999 1.00 92.12 91 CYS A O 1
ATOM 720 N N . LYS A 1 92 ? -12.835 1.224 23.822 1.00 94.69 92 LYS A N 1
ATOM 721 C CA . LYS A 1 92 ? -12.638 2.655 24.054 1.00 94.69 92 LYS A CA 1
ATOM 722 C C . LYS A 1 92 ? -13.060 3.061 25.462 1.00 94.69 92 LYS A C 1
ATOM 724 O O . LYS A 1 92 ? -14.205 2.885 25.874 1.00 94.69 92 LYS A O 1
ATOM 729 N N . GLY A 1 93 ? -12.145 3.695 26.176 1.00 94.81 93 GLY A N 1
ATOM 730 C CA . GLY A 1 93 ? -12.354 4.273 27.493 1.00 94.81 93 GLY A CA 1
ATOM 731 C C . GLY A 1 93 ? -11.072 4.883 28.049 1.00 94.81 93 GLY A C 1
ATOM 732 O O . GLY A 1 93 ? -9.980 4.670 27.513 1.00 94.81 93 GLY A O 1
ATOM 733 N N . GLU A 1 94 ? -11.216 5.623 29.145 1.00 95.81 94 GLU A N 1
ATOM 734 C CA . GLU A 1 94 ? -10.086 6.243 29.839 1.00 95.81 94 GLU A CA 1
ATOM 735 C C . GLU A 1 94 ? -8.996 5.223 30.210 1.00 95.81 94 GLU A C 1
ATOM 737 O O . GLU A 1 94 ? -9.312 4.040 30.411 1.00 95.81 94 GLU A O 1
ATOM 742 N N . PRO A 1 95 ? -7.725 5.659 30.308 1.00 94.94 95 PRO A N 1
ATOM 743 C CA . PRO A 1 95 ? -6.646 4.836 30.836 1.00 94.94 95 PRO A CA 1
ATOM 744 C C . PRO A 1 95 ? -7.013 4.242 32.198 1.00 94.94 95 PRO A C 1
ATOM 746 O O . PRO A 1 95 ? -7.527 4.941 33.072 1.00 94.94 95 PRO A O 1
ATOM 749 N N . ASN A 1 96 ? -6.733 2.953 32.383 1.00 95.44 96 ASN A N 1
ATOM 750 C CA . ASN A 1 96 ? -7.017 2.248 33.627 1.00 95.44 96 ASN A CA 1
ATOM 751 C C . ASN A 1 96 ? -5.703 1.824 34.307 1.00 95.44 96 ASN A C 1
A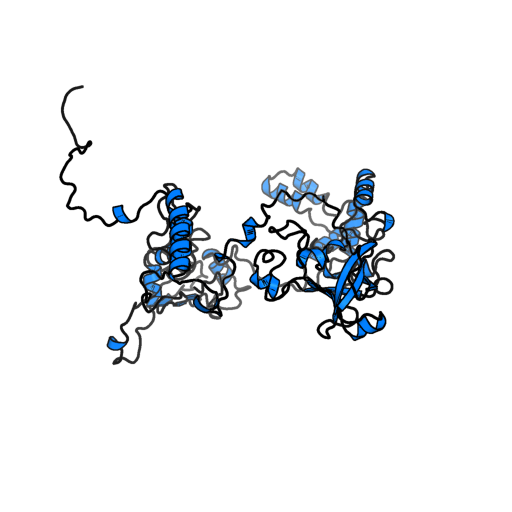TOM 753 O O . ASN A 1 96 ? -5.039 0.918 33.806 1.00 95.44 96 ASN A O 1
ATOM 757 N N . PRO A 1 97 ? -5.328 2.391 35.467 1.00 92.31 97 PRO A N 1
ATOM 758 C CA . PRO A 1 97 ? -4.087 2.021 36.160 1.00 92.31 97 PRO A CA 1
ATOM 759 C C . PRO A 1 97 ? -4.064 0.560 36.643 1.00 92.31 97 PRO A C 1
ATOM 761 O O . PRO A 1 97 ? -3.000 0.013 36.941 1.00 92.31 97 PRO A O 1
ATOM 764 N N . ASN A 1 98 ? -5.230 -0.092 36.709 1.00 93.31 98 ASN A N 1
ATOM 765 C CA . ASN A 1 98 ? -5.366 -1.505 37.046 1.00 93.31 98 ASN A CA 1
ATOM 766 C C . ASN A 1 98 ? -5.490 -2.414 35.814 1.00 93.31 98 ASN A C 1
ATOM 768 O O . ASN A 1 98 ? -5.571 -3.627 35.995 1.00 93.31 98 ASN A O 1
ATOM 772 N N . GLN A 1 99 ? -5.460 -1.879 34.585 1.00 94.06 99 GLN A N 1
ATOM 773 C CA . GLN A 1 99 ? -5.648 -2.661 33.354 1.00 94.06 99 GLN A CA 1
ATOM 774 C C . GLN A 1 99 ? -4.700 -3.860 33.316 1.00 94.06 99 GLN A C 1
ATOM 776 O O . GLN A 1 99 ? -5.137 -4.999 33.191 1.00 94.06 99 GLN A O 1
ATOM 781 N N . ILE A 1 100 ? -3.404 -3.624 33.537 1.00 91.75 100 ILE A N 1
ATOM 782 C CA . ILE A 1 100 ? -2.389 -4.682 33.475 1.00 91.75 100 ILE A CA 1
ATOM 783 C C . ILE A 1 100 ? -2.594 -5.717 34.581 1.00 91.75 100 ILE A C 1
ATOM 785 O O . ILE A 1 100 ? -2.529 -6.911 34.306 1.00 91.75 100 ILE A O 1
ATOM 789 N N . LYS A 1 101 ? -2.939 -5.287 35.804 1.00 90.25 101 LYS A N 1
ATOM 790 C CA . LYS A 1 101 ? -3.273 -6.198 36.916 1.00 90.25 101 LYS A CA 1
ATOM 791 C C . LYS A 1 101 ? -4.446 -7.111 36.574 1.00 90.25 101 LYS A C 1
ATOM 793 O O . LYS A 1 101 ? -4.429 -8.281 36.940 1.00 90.25 101 LYS A O 1
ATOM 798 N N . MET A 1 102 ? -5.448 -6.590 35.867 1.00 93.12 102 MET A N 1
ATOM 799 C CA . MET A 1 102 ? -6.590 -7.385 35.428 1.00 93.12 102 MET A CA 1
ATOM 800 C C . MET A 1 102 ? -6.177 -8.418 34.377 1.00 93.12 102 MET A C 1
ATOM 802 O O . MET A 1 102 ? -6.586 -9.570 34.484 1.00 93.12 102 MET A O 1
ATOM 806 N N . TYR A 1 103 ? -5.329 -8.040 33.414 1.00 91.31 103 TYR A N 1
ATOM 807 C CA . TYR A 1 103 ? -4.805 -8.969 32.405 1.00 91.31 103 TYR A CA 1
ATOM 808 C C . TYR A 1 103 ? -3.962 -10.073 33.030 1.00 91.31 103 TYR A C 1
ATOM 810 O O . TYR A 1 103 ? -4.123 -11.230 32.668 1.00 91.31 103 TYR A O 1
ATOM 818 N N . VAL A 1 104 ? -3.080 -9.754 33.977 1.00 87.50 104 VAL A N 1
ATOM 819 C CA . VAL A 1 104 ? -2.197 -10.762 34.585 1.00 87.50 104 VAL A CA 1
ATOM 820 C C . VAL A 1 104 ? -2.859 -11.550 35.708 1.00 87.50 104 VAL A C 1
ATOM 822 O O . VAL A 1 104 ? -2.211 -12.440 36.244 1.00 87.50 104 VAL A O 1
ATOM 825 N N . TYR A 1 105 ? -4.116 -11.256 36.070 1.00 85.94 105 TYR A N 1
ATOM 826 C CA . TYR A 1 105 ? -4.843 -11.971 37.122 1.00 85.94 105 TYR A CA 1
ATOM 827 C C . TYR A 1 105 ? -4.764 -13.493 36.916 1.00 85.94 105 TYR A C 1
ATOM 829 O O . TYR A 1 105 ? -4.951 -13.942 35.781 1.00 85.94 105 TYR A O 1
ATOM 837 N N . PRO A 1 106 ? -4.525 -14.285 37.980 1.00 75.81 106 PRO A N 1
ATOM 838 C CA . PRO A 1 106 ? -4.396 -13.897 39.399 1.00 75.81 106 PRO A CA 1
ATOM 839 C C . PRO A 1 106 ? -3.015 -13.346 39.811 1.00 75.81 106 PRO A C 1
ATOM 841 O O . PRO A 1 106 ? -2.777 -13.086 40.987 1.00 75.81 106 PRO A O 1
ATOM 844 N N . GLY A 1 107 ? -2.112 -13.138 38.857 1.00 74.81 107 GLY A N 1
ATOM 845 C CA . GLY A 1 107 ? -0.731 -12.718 39.060 1.00 74.81 107 GLY A CA 1
ATOM 846 C C . GLY A 1 107 ? 0.243 -13.888 38.927 1.00 74.81 107 GLY A C 1
ATOM 847 O O . GLY A 1 107 ? -0.075 -14.932 38.356 1.00 74.81 107 GLY A O 1
ATOM 848 N N . PHE A 1 108 ? 1.452 -13.711 39.462 1.00 64.50 108 PHE A N 1
ATOM 849 C CA . PHE A 1 108 ? 2.441 -14.784 39.540 1.00 64.50 108 PHE A CA 1
ATOM 850 C C . PHE A 1 108 ? 2.011 -15.820 40.585 1.00 64.50 108 PHE A C 1
ATOM 852 O O . PHE A 1 108 ? 1.892 -15.501 41.769 1.00 64.50 108 PHE A O 1
ATOM 859 N N . ILE A 1 109 ? 1.815 -17.065 40.152 1.00 58.03 109 ILE A N 1
ATOM 860 C CA . ILE A 1 109 ? 1.609 -18.205 41.043 1.00 58.03 109 ILE A CA 1
ATOM 861 C C . ILE A 1 109 ? 2.913 -19.001 41.092 1.00 58.03 109 ILE A C 1
ATOM 863 O O . ILE A 1 109 ? 3.433 -19.420 40.060 1.00 58.03 109 ILE A O 1
ATOM 867 N N . ASN A 1 110 ? 3.443 -19.235 42.294 1.00 54.78 110 ASN A N 1
ATOM 868 C CA . ASN A 1 110 ? 4.582 -20.129 42.466 1.00 54.78 110 ASN A CA 1
ATOM 869 C C . ASN A 1 110 ? 4.167 -21.557 42.068 1.00 54.78 110 ASN A C 1
ATOM 871 O O . ASN A 1 110 ? 3.271 -22.127 42.691 1.00 54.78 110 ASN A O 1
ATOM 875 N N . ALA A 1 111 ? 4.834 -22.147 41.070 1.00 52.12 111 ALA A N 1
ATOM 876 C CA . ALA A 1 111 ? 4.546 -23.502 40.591 1.00 52.12 111 ALA A CA 1
ATOM 877 C C . ALA A 1 111 ? 4.558 -24.558 41.718 1.00 52.12 111 ALA A C 1
ATOM 879 O O . ALA A 1 111 ? 3.777 -25.505 41.685 1.00 52.12 111 ALA A O 1
ATOM 880 N N . ALA A 1 112 ? 5.378 -24.366 42.759 1.00 56.47 112 ALA A N 1
ATOM 881 C CA . ALA A 1 112 ? 5.436 -25.252 43.923 1.00 56.47 112 ALA A CA 1
ATOM 882 C C . ALA A 1 112 ? 4.217 -25.127 44.858 1.00 56.47 112 ALA A C 1
ATOM 884 O O . ALA A 1 112 ? 3.904 -26.072 45.573 1.00 56.47 112 ALA A O 1
ATOM 885 N N . ALA A 1 113 ? 3.522 -23.985 44.851 1.00 51.62 113 ALA A N 1
ATOM 886 C CA . ALA A 1 113 ? 2.314 -23.755 45.648 1.00 51.62 113 ALA A CA 1
ATOM 887 C C . ALA A 1 113 ? 1.040 -24.296 44.974 1.00 51.62 113 ALA A C 1
ATOM 889 O O . ALA A 1 113 ? 0.001 -24.382 45.621 1.00 51.62 113 ALA A O 1
ATOM 890 N N . TYR A 1 114 ? 1.120 -24.651 43.688 1.00 54.19 114 TYR A N 1
ATOM 891 C CA . TYR A 1 114 ? -0.014 -25.099 42.872 1.00 54.19 114 TYR A CA 1
ATOM 892 C C . TYR A 1 114 ? 0.098 -26.546 42.388 1.00 54.19 114 TYR A C 1
ATOM 894 O O . TYR A 1 114 ? -0.824 -27.050 41.755 1.00 54.19 114 TYR A O 1
ATOM 902 N N . SER A 1 115 ? 1.183 -27.247 42.724 1.00 54.34 115 SER A N 1
ATOM 903 C CA . SER A 1 115 ? 1.389 -28.650 42.342 1.00 54.34 115 SER A CA 1
ATOM 904 C C . SER A 1 115 ? 0.327 -29.609 42.907 1.00 54.34 115 SER A C 1
ATOM 906 O O . SER A 1 115 ? 0.194 -30.717 42.400 1.00 54.34 115 SER A O 1
ATOM 908 N N . GLY A 1 116 ? -0.437 -29.189 43.925 1.00 58.94 116 GLY A N 1
ATOM 909 C CA . GLY A 1 116 ? -1.536 -29.961 44.518 1.00 58.94 116 GLY A CA 1
ATOM 910 C C . GLY A 1 116 ? -2.944 -29.640 43.999 1.00 58.94 116 GLY A C 1
ATOM 911 O O . GLY A 1 116 ? -3.865 -30.396 44.294 1.00 58.94 116 GLY A O 1
ATOM 912 N N . SER A 1 117 ? -3.142 -28.550 43.246 1.00 57.09 117 SER A N 1
ATOM 913 C CA . SER A 1 117 ? -4.433 -28.202 42.637 1.00 57.09 117 SER A CA 1
ATOM 914 C C . SER A 1 117 ? -4.276 -28.136 41.122 1.00 57.09 117 SER A C 1
ATOM 916 O O . SER A 1 117 ? -3.736 -27.170 40.592 1.00 57.09 117 SER A O 1
ATOM 918 N N . GLU A 1 118 ? -4.753 -29.156 40.418 1.00 56.41 118 GLU A N 1
ATOM 919 C CA . GLU A 1 118 ? -4.586 -29.352 38.968 1.00 56.41 118 GLU A CA 1
ATOM 920 C C . GLU A 1 118 ? -5.199 -28.242 38.070 1.00 56.41 118 GLU A C 1
ATOM 922 O O . GLU A 1 118 ? -5.192 -28.368 36.847 1.00 56.41 118 GLU A O 1
ATOM 927 N N . THR A 1 119 ? -5.739 -27.145 38.625 1.00 60.62 119 THR A N 1
ATOM 928 C CA . THR A 1 119 ? -6.472 -26.111 37.870 1.00 60.62 119 THR A CA 1
ATOM 929 C C . THR A 1 119 ? -6.205 -24.686 38.363 1.00 60.62 119 THR A C 1
ATOM 931 O O . THR A 1 119 ? -6.461 -24.387 39.527 1.00 60.62 119 THR A O 1
ATOM 934 N N . TYR A 1 120 ? -5.784 -23.788 37.460 1.00 68.38 120 TYR A N 1
ATOM 935 C CA . TYR A 1 120 ? -5.672 -22.332 37.680 1.00 68.38 120 TYR A CA 1
ATOM 936 C C . TYR A 1 120 ? -7.042 -21.677 37.967 1.00 68.38 120 TYR A C 1
ATOM 938 O O . TYR A 1 120 ? -8.052 -22.158 37.442 1.00 68.38 120 TYR A O 1
ATOM 946 N N . PRO A 1 121 ? -7.113 -20.555 38.719 1.00 79.31 121 PRO A N 1
ATOM 947 C CA . PRO A 1 121 ? -8.350 -19.789 38.866 1.00 79.31 121 PRO A CA 1
ATOM 948 C C . PRO A 1 121 ? -8.883 -19.367 37.494 1.00 79.31 121 PRO A C 1
ATOM 950 O O . PRO A 1 121 ? -8.088 -19.032 36.621 1.00 79.31 121 PRO A O 1
ATOM 953 N N . PRO A 1 122 ? -10.201 -19.365 37.256 1.00 86.94 122 PRO A N 1
ATOM 954 C CA . PRO A 1 122 ? -10.727 -18.920 35.974 1.00 86.94 122 PRO A CA 1
ATOM 955 C C . PRO A 1 122 ? -10.460 -17.416 35.761 1.00 86.94 122 PRO A C 1
ATOM 957 O O . PRO A 1 122 ? -10.412 -16.656 36.733 1.00 86.94 122 PRO A O 1
ATOM 960 N N . PRO A 1 123 ? -10.348 -16.957 34.500 1.00 90.69 123 PRO A N 1
ATOM 961 C CA . PRO A 1 123 ? -10.294 -15.534 34.187 1.00 90.69 123 PRO A CA 1
ATOM 962 C C . PRO A 1 123 ? -11.496 -14.765 34.750 1.00 90.69 123 PRO A C 1
ATOM 964 O O . PRO A 1 123 ? -12.599 -15.300 34.904 1.00 90.69 123 PRO A O 1
ATOM 967 N N . GLN A 1 124 ? -11.298 -13.478 35.011 1.00 94.81 124 GLN A N 1
ATOM 968 C CA . GLN A 1 124 ? -12.324 -12.609 35.578 1.00 94.81 124 GLN A CA 1
ATOM 969 C C . GLN A 1 124 ? -13.402 -12.309 34.537 1.00 94.81 124 GLN A C 1
ATOM 971 O O . GLN A 1 124 ? -13.082 -12.041 33.381 1.00 94.81 124 GLN A O 1
ATOM 976 N N . LYS A 1 125 ? -14.671 -12.276 34.957 1.00 96.50 125 LYS A N 1
ATOM 977 C CA . LYS A 1 125 ? -15.781 -11.753 34.148 1.00 96.50 125 LYS A CA 1
ATOM 978 C C . LYS A 1 125 ? -16.150 -10.359 34.633 1.00 96.50 125 LYS A C 1
ATOM 980 O O . LYS A 1 125 ? -16.587 -10.196 35.768 1.00 96.50 125 LYS A O 1
ATOM 985 N N . VAL A 1 126 ? -15.985 -9.367 33.769 1.00 96.94 126 VAL A N 1
ATOM 986 C CA . VAL A 1 126 ? -16.184 -7.951 34.084 1.00 96.94 126 VAL A CA 1
ATOM 987 C C . VAL A 1 126 ? -17.341 -7.415 33.238 1.00 96.94 126 VAL A C 1
ATOM 989 O O . VAL A 1 126 ? -17.340 -7.640 32.028 1.00 96.94 126 VAL A O 1
ATOM 992 N N . PRO A 1 127 ? -18.344 -6.729 33.813 1.00 97.25 127 PRO A N 1
ATOM 993 C CA . PRO A 1 127 ? -19.421 -6.117 33.034 1.00 97.25 127 PRO A CA 1
ATOM 994 C C . PRO A 1 127 ? -18.895 -5.130 31.991 1.00 97.25 127 PRO A C 1
ATOM 996 O O . PRO A 1 127 ? -17.918 -4.426 32.247 1.00 97.25 127 PRO A O 1
ATOM 999 N N . VAL A 1 128 ? -19.556 -5.064 30.832 1.00 97.69 128 VAL A N 1
ATOM 1000 C CA . VAL A 1 128 ? -19.294 -4.030 29.822 1.00 97.69 128 VAL A CA 1
ATOM 1001 C C . VAL A 1 128 ? -20.325 -2.911 29.948 1.00 97.69 128 VAL A C 1
ATOM 1003 O O . VAL A 1 128 ? -21.525 -3.162 29.893 1.00 97.69 128 VAL A O 1
ATOM 1006 N N . THR A 1 129 ? -19.868 -1.671 30.126 1.00 96.94 129 THR A N 1
ATOM 1007 C CA . THR A 1 129 ? -20.728 -0.503 30.418 1.00 96.94 129 THR A CA 1
ATOM 1008 C C . THR A 1 129 ? -20.770 0.535 29.297 1.00 96.94 129 THR A C 1
ATOM 1010 O O . THR A 1 129 ? -21.475 1.537 29.410 1.00 96.94 129 THR A O 1
ATOM 1013 N N . ASN A 1 130 ? -20.029 0.326 28.206 1.00 96.56 130 ASN A N 1
ATOM 1014 C CA . ASN A 1 130 ? -19.943 1.252 27.080 1.00 96.56 130 ASN A CA 1
ATOM 1015 C C . ASN A 1 130 ? -20.327 0.601 25.744 1.00 96.56 130 ASN A C 1
ATOM 1017 O O . ASN A 1 130 ? -20.386 -0.621 25.609 1.00 96.56 130 ASN A O 1
ATOM 1021 N N . GLY A 1 131 ? -20.520 1.460 24.743 1.00 95.56 131 GLY A N 1
ATOM 1022 C CA . GLY A 1 131 ? -20.943 1.092 23.397 1.00 95.56 131 GLY A CA 1
ATOM 1023 C C . GLY A 1 131 ? -22.409 1.438 23.146 1.00 95.56 131 GLY A C 1
ATOM 1024 O O . GLY A 1 131 ? -23.207 1.559 24.073 1.00 95.56 131 GLY A O 1
ATOM 1025 N N . VAL A 1 132 ? -22.754 1.628 21.877 1.00 97.06 132 VAL A N 1
ATOM 1026 C CA . VAL A 1 132 ? -24.133 1.816 21.416 1.00 97.06 132 VAL A CA 1
ATOM 1027 C C . VAL A 1 132 ? -24.641 0.473 20.908 1.00 97.06 132 VAL A C 1
ATOM 1029 O O . VAL A 1 132 ? -24.110 -0.052 19.934 1.00 97.06 132 VAL A O 1
ATOM 1032 N N . TYR A 1 133 ? -25.651 -0.084 21.573 1.00 97.00 133 TYR A N 1
ATOM 1033 C CA . TYR A 1 133 ? -26.255 -1.372 21.220 1.00 97.00 133 TYR A CA 1
ATOM 1034 C C . TYR A 1 133 ? -27.690 -1.179 20.717 1.00 97.00 133 TYR A C 1
ATOM 1036 O O . TYR A 1 133 ? -28.327 -0.174 21.052 1.00 97.00 133 TYR A O 1
ATOM 1044 N N . PRO A 1 134 ? -28.231 -2.138 19.943 1.00 96.44 134 PRO A N 1
ATOM 1045 C CA . PRO A 1 134 ? -29.642 -2.127 19.579 1.00 96.44 134 PRO A CA 1
ATOM 1046 C C . PRO A 1 134 ? -30.564 -2.151 20.813 1.00 96.44 134 PRO A C 1
ATOM 1048 O O . PRO A 1 134 ? -30.185 -2.695 21.855 1.00 96.44 134 PRO A O 1
ATOM 1051 N N . PRO A 1 135 ? -31.797 -1.620 20.711 1.00 95.69 135 PRO A N 1
ATOM 1052 C CA . PRO A 1 135 ? -32.766 -1.679 21.802 1.00 95.69 135 PRO A CA 1
ATOM 1053 C C . PRO A 1 135 ? -32.988 -3.114 22.303 1.00 95.69 135 PRO A C 1
ATOM 1055 O O . PRO A 1 135 ? -33.232 -4.019 21.509 1.00 95.69 135 PRO A O 1
ATOM 1058 N N . GLY A 1 136 ? -32.912 -3.312 23.622 1.00 94.50 136 GLY A N 1
ATOM 1059 C CA . GLY A 1 136 ? -33.098 -4.619 24.264 1.00 94.50 136 GLY A CA 1
ATOM 1060 C C . GLY A 1 136 ? -31.867 -5.535 24.268 1.00 94.50 136 GLY A C 1
ATOM 1061 O O . GLY A 1 136 ? -31.922 -6.596 24.884 1.00 94.50 136 GLY A O 1
ATOM 1062 N N . VAL A 1 137 ? -30.754 -5.135 23.644 1.00 96.06 137 VAL A N 1
ATOM 1063 C CA . VAL A 1 137 ? -29.509 -5.918 23.626 1.00 96.06 137 VAL A CA 1
ATOM 1064 C C . VAL A 1 137 ? -28.623 -5.527 24.807 1.00 96.06 137 VAL A C 1
ATOM 1066 O O . VAL A 1 137 ? -28.229 -4.370 24.948 1.00 96.06 137 VAL A O 1
ATOM 1069 N N . SER A 1 138 ? -28.293 -6.502 25.658 1.00 94.31 138 SER A N 1
ATOM 1070 C CA . SER A 1 138 ? -27.379 -6.299 26.787 1.00 94.31 138 SER A CA 1
ATOM 1071 C C . SER A 1 138 ? -25.918 -6.386 26.332 1.00 94.31 138 SER A C 1
ATOM 1073 O O . SER A 1 138 ? -25.579 -7.327 25.614 1.00 94.31 138 SER A O 1
ATOM 1075 N N . PRO A 1 139 ? -25.024 -5.488 26.793 1.00 94.06 139 PRO A N 1
ATOM 1076 C CA . PRO A 1 139 ? -23.592 -5.585 26.519 1.00 94.06 139 PRO A CA 1
ATOM 1077 C C . PRO A 1 139 ? -22.948 -6.868 27.065 1.00 94.06 139 PRO A C 1
ATOM 1079 O O . PRO A 1 139 ? -21.946 -7.320 26.528 1.00 94.06 139 PRO A O 1
ATOM 1082 N N . GLY A 1 140 ? -23.484 -7.472 28.127 1.00 95.12 140 GLY A N 1
ATOM 1083 C CA . GLY A 1 140 ? -22.881 -8.654 28.748 1.00 95.12 140 GLY A CA 1
ATOM 1084 C C . GLY A 1 140 ? -21.564 -8.358 29.482 1.00 95.12 140 GLY A C 1
ATOM 1085 O O . GLY A 1 140 ? -21.433 -7.345 30.173 1.00 95.12 140 GLY A O 1
ATOM 1086 N N . THR A 1 141 ? -20.597 -9.274 29.381 1.00 96.56 141 THR A N 1
ATOM 1087 C CA . THR A 1 141 ? -19.329 -9.227 30.130 1.00 96.56 141 THR A CA 1
ATOM 1088 C C . THR A 1 141 ? -18.121 -9.480 29.233 1.00 96.56 141 THR A C 1
ATOM 1090 O O . THR A 1 141 ? -18.182 -10.314 28.333 1.00 96.56 141 THR A O 1
ATOM 1093 N N . GLN A 1 142 ? -16.996 -8.843 29.543 1.00 95.38 142 GLN A N 1
ATOM 1094 C CA . GLN A 1 142 ? -15.673 -9.172 29.017 1.00 95.38 142 GLN A CA 1
ATOM 1095 C C . GLN A 1 142 ? -14.942 -10.128 29.967 1.00 95.38 142 GLN A C 1
ATOM 1097 O O . GLN A 1 142 ? -15.148 -10.100 31.180 1.00 95.38 142 GLN A O 1
ATOM 1102 N N . THR A 1 143 ? -14.098 -10.984 29.407 1.00 95.44 143 THR A N 1
ATOM 1103 C CA . THR A 1 143 ? -13.268 -11.942 30.139 1.00 95.44 143 THR A CA 1
ATOM 1104 C C . THR A 1 143 ? -11.830 -11.437 30.160 1.00 95.44 143 THR A C 1
ATOM 1106 O O . THR A 1 143 ? -11.302 -11.123 29.098 1.00 95.44 143 THR A O 1
ATOM 1109 N N . VAL A 1 144 ? -11.203 -11.334 31.334 1.00 94.19 144 VAL A N 1
ATOM 1110 C CA . VAL A 1 144 ? -9.865 -10.734 31.501 1.00 94.19 144 VAL A CA 1
ATOM 1111 C C . VAL A 1 144 ? -9.043 -11.534 32.517 1.00 94.19 144 VAL A C 1
ATOM 1113 O O . VAL A 1 144 ? -9.473 -11.733 33.655 1.00 94.19 144 VAL A O 1
ATOM 1116 N N . GLY A 1 145 ? -7.861 -12.002 32.126 1.00 91.56 145 GLY A N 1
ATOM 1117 C CA . GLY A 1 145 ? -6.957 -12.759 32.994 1.00 91.56 145 GLY A CA 1
ATOM 1118 C C . GLY A 1 145 ? -5.994 -13.640 32.202 1.00 91.56 145 GLY A C 1
ATOM 1119 O O . GLY A 1 145 ? -6.159 -13.837 31.002 1.00 91.56 145 GLY A O 1
ATOM 1120 N N . HIS A 1 146 ? -4.988 -14.200 32.871 1.00 86.88 146 HIS A N 1
ATOM 1121 C CA . HIS A 1 146 ? -3.991 -15.087 32.249 1.00 86.88 146 HIS A CA 1
ATOM 1122 C C . HIS A 1 146 ? -3.276 -14.466 31.039 1.00 86.88 146 HIS A C 1
ATOM 1124 O O . HIS A 1 146 ? -3.044 -15.123 30.028 1.00 86.88 146 HIS A O 1
ATOM 1130 N N . ALA A 1 147 ? -2.948 -13.179 31.147 1.00 87.56 147 ALA A N 1
ATOM 1131 C CA . ALA A 1 147 ? -2.350 -12.357 30.102 1.00 87.56 147 ALA A CA 1
ATOM 1132 C C . ALA A 1 147 ? -3.206 -12.204 28.827 1.00 87.56 147 ALA A C 1
ATOM 1134 O O . ALA A 1 147 ? -2.714 -11.683 27.830 1.00 87.56 147 ALA A O 1
ATOM 1135 N N . PHE A 1 148 ? -4.485 -12.583 28.865 1.00 89.06 148 PHE A N 1
ATOM 1136 C CA . PHE A 1 148 ? -5.423 -12.525 27.748 1.00 89.06 148 PHE A CA 1
ATOM 1137 C C . PHE A 1 148 ? -6.697 -11.777 28.143 1.00 89.06 148 PHE A C 1
ATOM 1139 O O . PHE A 1 148 ? -7.132 -11.799 29.299 1.00 89.06 148 PHE A O 1
ATOM 1146 N N . ALA A 1 149 ? -7.327 -11.127 27.173 1.00 91.75 149 ALA A N 1
ATOM 1147 C CA . ALA A 1 149 ? -8.641 -10.560 27.369 1.00 91.75 149 ALA A CA 1
ATOM 1148 C C . ALA A 1 149 ? -9.492 -10.632 26.104 1.00 91.75 149 ALA A C 1
ATOM 1150 O O . ALA A 1 149 ? -9.007 -10.574 24.975 1.00 91.75 149 ALA A O 1
ATOM 1151 N N . TYR A 1 150 ? -10.798 -10.775 26.303 1.00 92.75 150 TYR A N 1
ATOM 1152 C CA . TYR A 1 150 ? -11.738 -11.006 25.222 1.00 92.75 150 TYR A CA 1
ATOM 1153 C C . TYR A 1 150 ? -13.134 -10.503 25.566 1.00 92.75 150 TYR A C 1
ATOM 1155 O O . TYR A 1 150 ? -13.629 -10.719 26.673 1.00 92.75 150 TYR A O 1
ATOM 1163 N N . TYR A 1 151 ? -13.799 -9.892 24.589 1.00 94.12 151 TYR A N 1
ATOM 1164 C CA . TYR A 1 151 ? -15.194 -9.501 24.703 1.00 94.12 151 TYR A CA 1
ATOM 1165 C C . TYR A 1 151 ? -16.044 -10.261 23.686 1.00 94.12 151 TYR A C 1
ATOM 1167 O O . TYR A 1 151 ? -15.882 -10.111 22.472 1.00 94.12 151 TYR A O 1
ATOM 1175 N N . GLU A 1 152 ? -16.965 -11.081 24.193 1.00 94.12 152 GLU A N 1
ATOM 1176 C CA . GLU A 1 152 ? -17.932 -11.781 23.358 1.00 94.12 152 GLU A CA 1
ATOM 1177 C C . GLU A 1 152 ? -19.063 -10.839 22.970 1.00 94.12 152 GLU A C 1
ATOM 1179 O O . GLU A 1 152 ? -19.819 -10.378 23.823 1.00 94.12 152 GLU A O 1
ATOM 1184 N N . LEU A 1 153 ? -19.197 -10.563 21.672 1.00 94.81 153 LEU A N 1
ATOM 1185 C CA . LEU A 1 153 ? -20.265 -9.693 21.197 1.00 94.81 153 LEU A CA 1
ATOM 1186 C C . LEU A 1 153 ? -21.635 -10.340 21.452 1.00 94.81 153 LEU A C 1
ATOM 1188 O O . LEU A 1 153 ? -21.783 -11.547 21.209 1.00 94.81 153 LEU A O 1
ATOM 1192 N N . PRO A 1 154 ? -22.658 -9.562 21.848 1.00 95.44 154 PRO A N 1
ATOM 1193 C CA . PRO A 1 154 ? -24.037 -10.035 21.899 1.00 95.44 154 PRO A CA 1
ATOM 1194 C C . PRO A 1 154 ? -24.454 -10.674 20.574 1.00 95.44 154 PRO A C 1
ATOM 1196 O O . PRO A 1 154 ? -24.012 -10.247 19.501 1.00 95.44 154 PRO A O 1
ATOM 1199 N N . LEU A 1 155 ? -25.275 -11.723 20.646 1.00 94.38 155 LEU A N 1
ATOM 1200 C CA . LEU A 1 155 ? -25.618 -12.568 19.499 1.00 94.38 155 LEU A CA 1
ATOM 1201 C C . LEU A 1 155 ? -26.181 -11.746 18.325 1.00 94.38 155 LEU A C 1
ATOM 1203 O O . LEU A 1 155 ? -25.840 -11.996 17.169 1.00 94.38 155 LEU A O 1
ATOM 1207 N N . GLU A 1 156 ? -26.963 -10.714 18.637 1.00 95.12 156 GLU A N 1
ATOM 1208 C CA . GLU A 1 156 ? -27.647 -9.804 17.717 1.00 95.12 156 GLU A CA 1
ATOM 1209 C C . GLU A 1 156 ? -26.682 -8.974 16.859 1.00 95.12 156 GLU A C 1
ATOM 1211 O O . GLU A 1 156 ? -27.007 -8.613 15.726 1.00 95.12 156 GLU A O 1
ATOM 1216 N N . ILE A 1 157 ? -25.479 -8.687 17.369 1.00 94.81 157 ILE A N 1
ATOM 1217 C CA . ILE A 1 157 ? -24.450 -7.898 16.668 1.00 94.81 157 ILE A CA 1
ATOM 1218 C C . ILE A 1 157 ? -23.216 -8.729 16.283 1.00 94.81 157 ILE A C 1
ATOM 1220 O O . ILE A 1 157 ? -22.239 -8.210 15.743 1.00 94.81 157 ILE A O 1
ATOM 1224 N N . ARG A 1 158 ? -23.234 -10.038 16.547 1.00 92.88 158 ARG A N 1
ATOM 1225 C CA . ARG A 1 158 ? -22.068 -10.912 16.375 1.00 92.88 158 ARG A CA 1
ATOM 1226 C C . ARG A 1 158 ? -21.774 -11.251 14.915 1.00 92.88 158 ARG A C 1
ATOM 1228 O O . ARG A 1 158 ? -20.598 -11.364 14.556 1.00 92.88 158 ARG A O 1
ATOM 1235 N N . TYR A 1 159 ? -22.815 -11.404 14.095 1.00 91.00 159 TYR A N 1
ATOM 1236 C CA . TYR A 1 159 ? -22.745 -11.905 12.716 1.00 91.00 159 TYR A CA 1
ATOM 1237 C C . TYR A 1 159 ? -23.057 -10.835 11.667 1.00 91.00 159 TYR A C 1
ATOM 1239 O O . TYR A 1 159 ? -23.620 -9.786 11.974 1.00 91.00 159 TYR A O 1
ATOM 1247 N N . TYR A 1 160 ? -22.679 -11.116 10.412 1.00 92.00 160 TYR A N 1
ATOM 1248 C CA . TYR A 1 160 ? -22.863 -10.218 9.263 1.00 92.00 160 TYR A CA 1
ATOM 1249 C C . TYR A 1 160 ? -22.334 -8.796 9.507 1.00 92.00 160 TYR A C 1
ATOM 1251 O O . TYR A 1 160 ? -22.877 -7.825 8.998 1.00 92.00 160 TYR A O 1
ATOM 1259 N N . ARG A 1 161 ? -21.239 -8.667 10.265 1.00 91.69 161 ARG A N 1
ATOM 1260 C CA . ARG A 1 161 ? -20.653 -7.396 10.737 1.00 91.69 161 ARG A CA 1
ATOM 1261 C C . ARG A 1 161 ? -20.460 -6.331 9.658 1.00 91.69 161 ARG A C 1
ATOM 1263 O O . ARG A 1 161 ? -20.603 -5.148 9.924 1.00 91.69 161 ARG A O 1
ATOM 1270 N N . HIS A 1 162 ? -20.181 -6.751 8.430 1.00 91.88 162 HIS A N 1
ATOM 1271 C CA . HIS A 1 162 ? -20.025 -5.855 7.290 1.00 91.88 162 HIS A CA 1
ATOM 1272 C C . HIS A 1 162 ? -21.319 -5.103 6.906 1.00 91.88 162 HIS A C 1
ATOM 1274 O O . HIS A 1 162 ? -21.233 -4.066 6.261 1.00 91.88 162 HIS A O 1
ATOM 1280 N N . VAL A 1 163 ? -22.504 -5.576 7.306 1.00 94.81 163 VAL A N 1
ATOM 1281 C CA . VAL A 1 163 ? -23.820 -4.952 7.027 1.00 94.81 163 VAL A CA 1
ATOM 1282 C C . VAL A 1 163 ? -24.742 -4.869 8.246 1.00 94.81 163 VAL A C 1
ATOM 1284 O O . VAL A 1 163 ? -25.785 -4.222 8.187 1.00 94.81 163 VAL A O 1
ATOM 1287 N N . ASN A 1 164 ? -24.383 -5.504 9.359 1.00 95.31 164 ASN A N 1
ATOM 1288 C CA . ASN A 1 164 ? -25.165 -5.475 10.585 1.00 95.31 164 ASN A CA 1
ATOM 1289 C C . ASN A 1 164 ? -25.110 -4.070 11.197 1.00 95.31 164 ASN A C 1
ATOM 1291 O O . ASN A 1 164 ? -24.095 -3.668 11.764 1.00 95.31 164 ASN A O 1
ATOM 1295 N N . LYS A 1 165 ? -26.218 -3.330 11.094 1.00 95.88 165 LYS A N 1
ATOM 1296 C CA . LYS A 1 165 ? -26.332 -1.957 11.600 1.00 95.88 165 LYS A CA 1
ATOM 1297 C C . LYS A 1 165 ? -25.939 -1.843 13.077 1.00 95.88 165 LYS A C 1
ATOM 1299 O O . LYS A 1 165 ? -25.155 -0.962 13.410 1.00 95.88 165 LYS A O 1
ATOM 1304 N N . GLY A 1 166 ? -26.420 -2.751 13.929 1.00 96.44 166 GLY A N 1
ATOM 1305 C CA . GLY A 1 166 ? -26.113 -2.742 15.361 1.00 96.44 166 GLY A CA 1
ATOM 1306 C C . GLY A 1 166 ? -24.623 -2.927 15.640 1.00 96.44 166 GLY A C 1
ATOM 1307 O O . GLY A 1 166 ? -24.058 -2.213 16.462 1.00 96.44 166 GLY A O 1
ATOM 1308 N N . TYR A 1 167 ? -23.961 -3.824 14.903 1.00 96.00 167 TYR A N 1
ATOM 1309 C CA . TYR A 1 167 ? -22.507 -3.964 14.977 1.00 96.00 167 TYR A CA 1
ATOM 1310 C C . TYR A 1 167 ? -21.777 -2.705 14.506 1.00 96.00 167 TYR A C 1
ATOM 1312 O O . TYR A 1 167 ? -20.829 -2.281 15.154 1.00 96.00 167 TYR A O 1
ATOM 1320 N N . LEU A 1 168 ? -22.185 -2.121 13.377 1.00 96.94 168 LEU A N 1
ATOM 1321 C CA . LEU A 1 168 ? -21.520 -0.950 12.800 1.00 96.94 168 LEU A CA 1
ATOM 1322 C C . LEU A 1 168 ? -21.634 0.273 13.723 1.00 96.94 168 LEU A C 1
ATOM 1324 O O . LEU A 1 168 ? -20.656 0.995 13.913 1.00 96.94 168 LEU A O 1
ATOM 1328 N N . GLU A 1 169 ? -22.805 0.485 14.327 1.00 96.88 169 GLU A N 1
ATOM 1329 C CA . GLU A 1 169 ? -23.043 1.537 15.324 1.00 96.88 169 GLU A CA 1
ATOM 1330 C C . GLU A 1 169 ? -22.230 1.293 16.598 1.00 96.88 169 GLU A C 1
ATOM 1332 O O . GLU A 1 169 ? -21.541 2.203 17.071 1.00 96.88 169 GLU A O 1
ATOM 1337 N N . TRP A 1 170 ? -22.225 0.055 17.099 1.00 96.75 170 TRP A N 1
ATOM 1338 C CA . TRP A 1 170 ? -21.385 -0.347 18.222 1.00 96.75 170 TRP A CA 1
ATOM 1339 C C . TRP A 1 170 ? -19.901 -0.089 17.927 1.00 96.75 170 TRP A C 1
ATOM 1341 O O . TRP A 1 170 ? -19.254 0.661 18.657 1.00 96.75 170 TRP A O 1
ATOM 1351 N N . ALA A 1 171 ? -19.373 -0.620 16.824 1.00 94.62 171 ALA A N 1
ATOM 1352 C CA . ALA A 1 171 ? -17.966 -0.534 16.444 1.00 94.62 171 ALA A CA 1
ATOM 1353 C C . ALA A 1 171 ? -17.507 0.921 16.267 1.00 94.62 171 ALA A C 1
ATOM 1355 O O . ALA A 1 171 ? -16.405 1.274 16.692 1.00 94.62 171 ALA A O 1
ATOM 1356 N N . ALA A 1 172 ? -18.356 1.779 15.691 1.00 94.81 172 ALA A N 1
ATOM 1357 C CA . ALA A 1 172 ? -18.088 3.210 15.599 1.00 94.81 172 ALA A CA 1
ATOM 1358 C C . ALA A 1 172 ? -18.075 3.879 16.983 1.00 94.81 172 ALA A C 1
ATOM 1360 O O . ALA A 1 172 ? -17.166 4.648 17.300 1.00 94.81 172 ALA A O 1
ATOM 1361 N N . SER A 1 173 ? -19.043 3.546 17.844 1.00 95.31 173 SER A N 1
ATOM 1362 C CA . SER A 1 173 ? -19.131 4.109 19.197 1.00 95.31 173 SER A CA 1
ATOM 1363 C C . SER A 1 173 ? -17.933 3.744 20.082 1.00 95.31 173 SER A C 1
ATOM 1365 O O . SER A 1 173 ? -17.499 4.558 20.900 1.00 95.31 173 SER A O 1
ATOM 1367 N N . VAL A 1 174 ? -17.354 2.556 19.878 1.00 94.12 174 VAL A N 1
ATOM 1368 C CA . VAL A 1 174 ? -16.197 2.062 20.632 1.00 94.12 174 VAL A CA 1
ATOM 1369 C C . VAL A 1 174 ? -14.858 2.258 19.908 1.00 94.12 174 VAL A C 1
ATOM 1371 O O . VAL A 1 174 ? -13.853 1.678 20.305 1.00 94.12 174 VAL A O 1
ATOM 1374 N N . GLY A 1 175 ? -14.813 3.082 18.856 1.00 89.75 175 GLY A N 1
ATOM 1375 C CA . GLY A 1 175 ? -13.563 3.488 18.203 1.00 89.75 175 GLY A CA 1
ATOM 1376 C C . GLY A 1 175 ? -12.871 2.415 17.354 1.00 89.75 175 GLY A C 1
ATOM 1377 O O . GLY A 1 175 ? -11.726 2.617 16.959 1.00 89.75 175 GLY A O 1
ATOM 1378 N N . MET A 1 176 ? -13.546 1.306 17.036 1.00 87.44 176 MET A N 1
ATOM 1379 C CA . MET A 1 176 ? -13.021 0.283 16.120 1.00 87.44 176 MET A CA 1
ATOM 1380 C C . MET A 1 176 ? -13.131 0.697 14.648 1.00 87.44 176 MET A C 1
ATOM 1382 O O . MET A 1 176 ? -12.401 0.184 13.804 1.00 87.44 176 MET A O 1
ATOM 1386 N N . MET A 1 177 ? -14.045 1.614 14.323 1.00 88.69 177 MET A N 1
ATOM 1387 C CA . MET A 1 177 ? -14.180 2.187 12.985 1.00 88.69 177 MET A CA 1
ATOM 1388 C C . MET A 1 177 ? -14.573 3.666 13.048 1.00 88.69 177 MET A C 1
ATOM 1390 O O . MET A 1 177 ? -15.190 4.096 14.020 1.00 88.69 177 MET A O 1
ATOM 1394 N N . PRO A 1 178 ? -14.243 4.463 12.019 1.00 87.81 178 PRO A N 1
ATOM 1395 C CA . PRO A 1 178 ? -14.513 5.900 12.033 1.00 87.81 178 PRO A CA 1
ATOM 1396 C C . PRO A 1 178 ? -15.995 6.256 11.840 1.00 87.81 178 PRO A C 1
ATOM 1398 O O . PRO A 1 178 ? -16.421 7.333 12.247 1.00 87.81 178 PRO A O 1
ATOM 1401 N N . TYR A 1 179 ? -16.784 5.393 11.193 1.00 92.19 179 TYR A N 1
ATOM 1402 C CA . TYR A 1 179 ? -18.199 5.637 10.914 1.00 92.19 179 TYR A CA 1
ATOM 1403 C C . TYR A 1 179 ? -18.971 4.329 10.724 1.00 92.19 179 TYR A C 1
ATOM 1405 O O . TYR A 1 179 ? -18.456 3.368 10.157 1.00 92.19 179 TYR A O 1
ATOM 1413 N N . ALA A 1 180 ? -20.238 4.322 11.143 1.00 95.38 180 ALA A N 1
ATOM 1414 C CA . ALA A 1 180 ? -21.145 3.191 10.990 1.00 95.38 180 ALA A CA 1
ATOM 1415 C C . ALA A 1 180 ? -21.713 3.136 9.560 1.00 95.38 180 ALA A C 1
ATOM 1417 O O . ALA A 1 180 ? -22.777 3.689 9.277 1.00 95.38 180 ALA A O 1
ATOM 1418 N N . LYS A 1 181 ? -20.984 2.509 8.629 1.00 93.50 181 LYS A N 1
ATOM 1419 C CA . LYS A 1 181 ? -21.435 2.299 7.242 1.00 93.50 181 LYS A CA 1
ATOM 1420 C C . LYS A 1 181 ? -21.177 0.864 6.787 1.00 93.50 181 LYS A C 1
ATOM 1422 O O . LYS A 1 181 ? -20.166 0.293 7.193 1.00 93.50 181 LYS A O 1
ATOM 1427 N N . PRO A 1 182 ? -22.041 0.296 5.925 1.00 92.81 182 PRO A N 1
ATOM 1428 C CA . PRO A 1 182 ? -21.792 -1.010 5.335 1.00 92.81 182 PRO A CA 1
ATOM 1429 C C . PRO A 1 182 ? -20.424 -1.093 4.647 1.00 92.81 182 PRO A C 1
ATOM 1431 O O . PRO A 1 182 ? -20.056 -0.210 3.870 1.00 92.81 182 PRO A O 1
ATOM 1434 N N . VAL A 1 183 ? -19.696 -2.176 4.906 1.00 89.94 183 VAL A N 1
ATOM 1435 C CA . VAL A 1 183 ? -18.418 -2.511 4.270 1.00 89.94 183 VAL A CA 1
ATOM 1436 C C . VAL A 1 183 ? -18.698 -3.511 3.155 1.00 89.94 183 VAL A C 1
ATOM 1438 O O . VAL A 1 183 ? -18.607 -4.723 3.329 1.00 89.94 183 VAL A O 1
ATOM 1441 N N . ILE A 1 184 ? -19.108 -2.992 2.003 1.00 86.81 184 ILE A N 1
ATOM 1442 C CA . ILE A 1 184 ? -19.371 -3.796 0.810 1.00 86.81 184 ILE A CA 1
ATOM 1443 C C . ILE A 1 184 ? -18.128 -3.769 -0.074 1.00 86.81 184 ILE A C 1
ATOM 1445 O O . ILE A 1 184 ? -17.556 -2.703 -0.293 1.00 86.81 184 ILE A O 1
ATOM 1449 N N . ILE A 1 185 ? -17.731 -4.927 -0.601 1.00 81.81 185 ILE A N 1
ATOM 1450 C CA . ILE A 1 185 ? -16.772 -5.016 -1.705 1.00 81.81 185 ILE A CA 1
ATOM 1451 C C . ILE A 1 185 ? -17.604 -5.103 -2.987 1.00 81.81 185 ILE A C 1
ATOM 1453 O O . ILE A 1 185 ? -18.089 -6.186 -3.323 1.00 81.81 185 ILE A O 1
ATOM 1457 N N . PRO A 1 186 ? -17.859 -3.979 -3.678 1.00 82.44 186 PRO A N 1
ATOM 1458 C CA . PRO A 1 186 ? -18.623 -4.018 -4.909 1.00 82.44 186 PRO A CA 1
ATOM 1459 C C . PRO A 1 186 ? -17.780 -4.650 -6.022 1.00 82.44 186 PRO A C 1
ATOM 1461 O O . PRO A 1 186 ? -16.644 -4.243 -6.253 1.00 82.44 186 PRO A O 1
ATOM 1464 N N . ILE A 1 187 ? -18.352 -5.616 -6.746 1.00 85.19 187 ILE A N 1
ATOM 1465 C CA . ILE A 1 187 ? -17.761 -6.108 -8.004 1.00 85.19 187 ILE A CA 1
ATOM 1466 C C . ILE A 1 187 ? -17.888 -5.028 -9.088 1.00 85.19 187 ILE A C 1
ATOM 1468 O O . ILE A 1 187 ? -16.985 -4.864 -9.903 1.00 85.19 187 ILE A O 1
ATOM 1472 N N . TYR A 1 188 ? -18.994 -4.275 -9.061 1.00 92.31 188 TYR A N 1
ATOM 1473 C CA . TYR A 1 188 ? -19.280 -3.160 -9.956 1.00 92.31 188 TYR A CA 1
ATOM 1474 C C . TYR A 1 188 ? -19.117 -1.812 -9.243 1.00 92.31 188 TYR A C 1
ATOM 1476 O O . TYR A 1 188 ? -19.841 -1.493 -8.301 1.00 92.31 188 TYR A O 1
ATOM 1484 N N . SER A 1 189 ? -18.191 -0.988 -9.711 1.00 91.50 189 SER A N 1
ATOM 1485 C CA . SER A 1 189 ? -17.938 0.352 -9.210 1.00 91.50 189 SER A CA 1
ATOM 1486 C C . SER A 1 189 ? -18.827 1.378 -9.907 1.00 91.50 189 SER A C 1
ATOM 1488 O O . SER A 1 189 ? -18.484 1.938 -10.951 1.00 91.50 189 SER A O 1
ATOM 1490 N N . GLU A 1 190 ? -19.943 1.698 -9.254 1.00 91.00 190 GLU A N 1
ATOM 1491 C CA . GLU A 1 190 ? -20.800 2.839 -9.604 1.00 91.00 190 GLU A CA 1
ATOM 1492 C C . GLU A 1 190 ? -20.004 4.143 -9.706 1.00 91.00 190 GLU A C 1
ATOM 1494 O O . GLU A 1 190 ? -20.282 4.992 -10.546 1.00 91.00 190 GLU A O 1
ATOM 1499 N N . ILE A 1 191 ? -18.981 4.311 -8.864 1.00 89.94 191 ILE A N 1
ATOM 1500 C CA . ILE A 1 191 ? -18.116 5.493 -8.888 1.00 89.94 191 ILE A CA 1
ATOM 1501 C C . ILE A 1 191 ? -17.403 5.592 -10.238 1.00 89.94 191 ILE A C 1
ATOM 1503 O O . ILE A 1 191 ? -17.450 6.647 -10.865 1.00 89.94 191 ILE A O 1
ATOM 1507 N N . ILE A 1 192 ? -16.798 4.498 -10.708 1.00 92.44 192 ILE A N 1
ATOM 1508 C CA . ILE A 1 192 ? -16.097 4.469 -11.996 1.00 92.44 192 ILE A CA 1
ATOM 1509 C C . ILE A 1 192 ? -17.076 4.712 -13.148 1.00 92.44 192 ILE A C 1
ATOM 1511 O O . ILE A 1 192 ? -16.772 5.497 -14.046 1.00 92.44 192 ILE A O 1
ATOM 1515 N N . MET A 1 193 ? -18.279 4.131 -13.095 1.00 94.62 193 MET A N 1
ATOM 1516 C CA . MET A 1 193 ? -19.290 4.358 -14.130 1.00 94.62 193 MET A CA 1
ATOM 1517 C C . MET A 1 193 ? -19.669 5.837 -14.273 1.00 94.62 193 MET A C 1
ATOM 1519 O O . MET A 1 193 ? -19.862 6.320 -15.388 1.00 94.62 193 MET A O 1
ATOM 1523 N N . LYS A 1 194 ? -19.723 6.597 -13.174 1.00 93.88 194 LYS A N 1
ATOM 1524 C CA . LYS A 1 194 ? -19.994 8.045 -13.228 1.00 93.88 194 LYS A CA 1
ATOM 1525 C C . LYS A 1 194 ? -18.917 8.802 -14.004 1.00 93.88 194 LYS A C 1
ATOM 1527 O O . LYS A 1 194 ? -19.259 9.676 -14.797 1.00 93.88 194 LYS A O 1
ATOM 1532 N N . PHE A 1 195 ? -17.641 8.441 -13.831 1.00 93.44 195 PHE A N 1
ATOM 1533 C CA . PHE A 1 195 ? -16.547 9.012 -14.626 1.00 93.44 195 PHE A CA 1
ATOM 1534 C C . PHE A 1 195 ? -16.693 8.666 -16.108 1.00 93.44 195 PHE A C 1
ATOM 1536 O O . PHE A 1 195 ? -16.557 9.550 -16.951 1.00 93.44 195 PHE A O 1
ATOM 1543 N N . ILE A 1 196 ? -17.040 7.414 -16.425 1.00 95.06 196 ILE A N 1
ATOM 1544 C CA . ILE A 1 196 ? -17.291 6.973 -17.804 1.00 95.06 196 ILE A CA 1
ATOM 1545 C C . ILE A 1 196 ? -18.426 7.796 -18.428 1.00 95.06 196 ILE A C 1
ATOM 1547 O O . ILE A 1 196 ? -18.244 8.392 -19.488 1.00 95.06 196 ILE A O 1
ATOM 1551 N N . LEU A 1 197 ? -19.573 7.910 -17.752 1.00 95.88 197 LEU A N 1
ATOM 1552 C CA . LEU A 1 197 ? -20.701 8.725 -18.216 1.00 95.88 197 LEU A CA 1
ATOM 1553 C C . LEU A 1 197 ? -20.306 10.192 -18.410 1.00 95.88 197 LEU A C 1
ATOM 1555 O O . LEU A 1 197 ? -20.711 10.798 -19.400 1.00 95.88 197 LEU A O 1
ATOM 1559 N N . ALA A 1 198 ? -19.497 10.760 -17.512 1.00 94.38 198 ALA A N 1
ATOM 1560 C CA . ALA A 1 198 ? -19.014 12.133 -17.635 1.00 94.38 198 ALA A CA 1
ATOM 1561 C C . ALA A 1 198 ? -18.121 12.306 -18.866 1.00 94.38 198 ALA A C 1
ATOM 1563 O O . ALA A 1 198 ? -18.304 13.257 -19.621 1.00 94.38 198 ALA A O 1
ATOM 1564 N N . ALA A 1 199 ? -17.225 11.355 -19.134 1.00 94.50 199 ALA A N 1
ATOM 1565 C CA . ALA A 1 199 ? -16.397 11.363 -20.335 1.00 94.50 199 ALA A CA 1
ATOM 1566 C C . ALA A 1 199 ? -17.225 11.245 -21.629 1.00 94.50 199 ALA A C 1
ATOM 1568 O O . ALA A 1 199 ? -16.867 11.839 -22.649 1.00 94.50 199 ALA A O 1
ATOM 1569 N N . TYR A 1 200 ? -18.339 10.505 -21.611 1.00 95.06 200 TYR A N 1
ATOM 1570 C CA . TYR A 1 200 ? -19.295 10.433 -22.727 1.00 95.06 200 TYR A CA 1
ATOM 1571 C C . TYR A 1 200 ? -20.241 11.642 -22.827 1.00 95.06 200 TYR A C 1
ATOM 1573 O O . TYR A 1 200 ? -21.018 11.708 -23.774 1.00 95.06 200 TYR A O 1
ATOM 1581 N N . GLY A 1 201 ? -20.199 12.589 -21.885 1.00 93.00 201 GLY A N 1
ATOM 1582 C CA . GLY A 1 201 ? -21.145 13.709 -21.841 1.00 93.00 201 GLY A CA 1
ATOM 1583 C C . GLY A 1 201 ? -22.562 13.316 -21.402 1.00 93.00 201 GLY A C 1
ATOM 1584 O O . GLY A 1 201 ? -23.505 14.075 -21.593 1.00 93.00 201 GLY A O 1
ATOM 1585 N N . LEU A 1 202 ? -22.730 12.123 -20.825 1.00 94.56 202 LEU A N 1
ATOM 1586 C CA . LEU A 1 202 ? -24.014 11.560 -20.390 1.00 94.56 202 LEU A CA 1
ATOM 1587 C C . LEU A 1 202 ? -24.265 11.732 -18.884 1.00 94.56 202 LEU A C 1
ATOM 1589 O O . LEU A 1 202 ? -25.338 11.387 -18.383 1.00 94.56 202 LEU A O 1
ATOM 1593 N N . TRP A 1 203 ? -23.280 12.235 -18.138 1.00 93.12 203 TRP A N 1
ATOM 1594 C CA . TRP A 1 203 ? -23.405 12.465 -16.703 1.00 93.12 203 TRP A CA 1
ATOM 1595 C C . TRP A 1 203 ? -24.307 13.660 -16.403 1.00 93.12 203 TRP A C 1
ATOM 1597 O O . TRP A 1 203 ? -24.087 14.763 -16.890 1.00 93.12 203 TRP A O 1
ATOM 1607 N N . LYS A 1 204 ? -25.310 13.439 -15.549 1.00 90.06 204 LYS A N 1
ATOM 1608 C CA . LYS A 1 204 ? -26.267 14.469 -15.109 1.00 90.06 204 LYS A CA 1
ATOM 1609 C C . LYS A 1 204 ? -25.999 14.992 -13.697 1.00 90.06 204 LYS A C 1
ATOM 1611 O O . LYS A 1 204 ? -26.787 15.774 -13.176 1.00 90.06 204 LYS A O 1
ATOM 1616 N N . GLY A 1 205 ? -24.945 14.509 -13.040 1.00 90.94 205 GLY A N 1
ATOM 1617 C CA . GLY A 1 205 ? -24.588 14.970 -11.702 1.00 90.94 205 GLY A CA 1
ATOM 1618 C C . GLY A 1 205 ? -23.748 16.242 -11.734 1.00 90.94 205 GLY A C 1
ATOM 1619 O O . GLY A 1 205 ? -23.765 16.994 -12.705 1.00 90.94 205 GLY A O 1
ATOM 1620 N N . LYS A 1 206 ? -23.011 16.477 -10.648 1.00 93.12 206 LYS A N 1
ATOM 1621 C CA . LYS A 1 206 ? -22.263 17.713 -10.392 1.00 93.12 206 LYS A CA 1
ATOM 1622 C C . LYS A 1 206 ? -20.768 17.438 -10.275 1.00 93.12 206 LYS A C 1
ATOM 1624 O O . LYS A 1 206 ? -20.370 16.334 -9.898 1.00 93.12 206 LYS A O 1
ATOM 1629 N N . ASN A 1 207 ? -19.947 18.443 -10.560 1.00 92.31 207 ASN A N 1
ATOM 1630 C CA . ASN A 1 207 ? -18.524 18.425 -10.246 1.00 92.31 207 ASN A CA 1
ATOM 1631 C C . ASN A 1 207 ? -18.320 18.331 -8.726 1.00 92.31 207 ASN A C 1
ATOM 1633 O O . ASN A 1 207 ? -18.841 19.159 -7.977 1.00 92.31 207 ASN A O 1
ATOM 1637 N N . ALA A 1 208 ? -17.548 17.343 -8.275 1.00 89.56 208 ALA A N 1
ATOM 1638 C CA . ALA A 1 208 ? -17.392 17.058 -6.852 1.00 89.56 208 ALA A CA 1
ATOM 1639 C C . ALA A 1 208 ? -16.728 18.203 -6.071 1.00 89.56 208 ALA A C 1
ATOM 1641 O O . ALA A 1 208 ? -17.153 18.496 -4.956 1.00 89.56 208 ALA A O 1
ATOM 1642 N N . TYR A 1 209 ? -15.722 18.869 -6.649 1.00 92.62 209 TYR A N 1
ATOM 1643 C CA . TYR A 1 209 ? -14.994 19.940 -5.964 1.00 92.62 209 TYR A CA 1
ATOM 1644 C C . TYR A 1 209 ? -15.888 21.157 -5.727 1.00 92.62 209 TYR A C 1
ATOM 1646 O O . TYR A 1 209 ? -16.035 21.614 -4.595 1.00 92.62 209 TYR A O 1
ATOM 1654 N N . PHE A 1 210 ? -16.542 21.650 -6.779 1.00 96.19 210 PHE A N 1
ATOM 1655 C CA . PHE A 1 210 ? -17.434 22.799 -6.651 1.00 96.19 210 PHE A CA 1
ATOM 1656 C C . PHE A 1 210 ? -18.648 22.477 -5.770 1.00 96.19 210 PHE A C 1
ATOM 1658 O O . PHE A 1 210 ? -19.040 23.298 -4.948 1.00 96.19 210 PHE A O 1
ATOM 1665 N N . TYR A 1 211 ? -19.197 21.262 -5.847 1.00 95.31 211 TYR A N 1
ATOM 1666 C CA . TYR A 1 211 ? -20.289 20.866 -4.957 1.00 95.31 211 TYR A CA 1
ATOM 1667 C C . TYR A 1 211 ? -19.857 20.820 -3.482 1.00 95.31 211 TYR A C 1
ATOM 1669 O O . TYR A 1 211 ? -20.575 21.319 -2.620 1.00 95.31 211 TYR A O 1
ATOM 1677 N N . TYR A 1 212 ? -18.657 20.312 -3.186 1.00 95.88 212 TYR A N 1
ATOM 1678 C CA . TYR A 1 212 ? -18.089 20.354 -1.836 1.00 95.88 212 TYR A CA 1
ATOM 1679 C C . TYR A 1 212 ? -17.923 21.794 -1.324 1.00 95.88 212 TYR A C 1
ATOM 1681 O O . TYR A 1 212 ? -18.263 22.090 -0.179 1.00 95.88 212 TYR A O 1
ATOM 1689 N N . MET A 1 213 ? -17.442 22.708 -2.173 1.00 97.62 213 MET A N 1
ATOM 1690 C CA . MET A 1 213 ? -17.322 24.125 -1.814 1.00 97.62 213 MET A CA 1
ATOM 1691 C C . MET A 1 213 ? -18.686 24.749 -1.511 1.00 97.62 213 MET A C 1
ATOM 1693 O O . MET A 1 213 ? -18.807 25.490 -0.536 1.00 97.62 213 MET A O 1
ATOM 1697 N N . TYR A 1 214 ? -19.723 24.398 -2.273 1.00 97.25 214 TYR A N 1
ATOM 1698 C CA . TYR A 1 214 ? -21.097 24.790 -1.967 1.00 97.25 214 TYR A CA 1
ATOM 1699 C C . TYR A 1 214 ? -21.560 24.254 -0.603 1.00 97.25 214 TYR A C 1
ATOM 1701 O O . TYR A 1 214 ? -22.035 25.039 0.210 1.00 97.25 214 TYR A O 1
ATOM 1709 N N . GLU A 1 215 ? -21.359 22.968 -0.290 1.00 97.12 215 GLU A N 1
ATOM 1710 C CA . GLU A 1 215 ? -21.754 22.403 1.015 1.00 97.12 215 GLU A CA 1
ATOM 1711 C C . GLU A 1 215 ? -21.035 23.067 2.199 1.00 97.12 215 GLU A C 1
ATOM 1713 O O . GLU A 1 215 ? -21.596 23.167 3.290 1.00 97.12 215 GLU A O 1
ATOM 1718 N N . LYS A 1 216 ? -19.794 23.528 2.004 1.00 96.75 216 LYS A N 1
ATOM 1719 C CA . LYS A 1 216 ? -19.015 24.206 3.051 1.00 96.75 216 LYS A CA 1
ATOM 1720 C C . LYS A 1 216 ? -19.353 25.678 3.231 1.00 96.75 216 LYS A C 1
ATOM 1722 O O . LYS A 1 216 ? -19.217 26.180 4.342 1.00 96.75 216 LYS A O 1
ATOM 1727 N N . THR A 1 217 ? -19.740 26.366 2.163 1.00 96.69 217 THR A N 1
ATOM 1728 C CA . THR A 1 217 ? -19.891 27.832 2.165 1.00 96.69 217 THR A CA 1
ATOM 1729 C C . THR A 1 217 ? -21.340 28.297 2.073 1.00 96.69 217 THR A C 1
ATOM 1731 O O . THR A 1 217 ? -21.643 29.414 2.477 1.00 96.69 217 THR A O 1
ATOM 1734 N N . GLY A 1 218 ? -22.234 27.473 1.525 1.00 96.75 218 GLY A N 1
ATOM 1735 C CA . GLY A 1 218 ? -23.590 27.862 1.140 1.00 96.75 218 GLY A CA 1
ATOM 1736 C C . GLY A 1 218 ? -23.664 28.757 -0.106 1.00 96.75 218 GLY A C 1
ATOM 1737 O O . GLY A 1 218 ? -24.765 29.135 -0.502 1.00 96.75 218 GLY A O 1
ATOM 1738 N N . ASP A 1 219 ? -22.537 29.095 -0.748 1.00 97.06 219 ASP A N 1
ATOM 1739 C CA . ASP A 1 219 ? -22.509 30.005 -1.900 1.00 97.06 219 ASP A CA 1
ATOM 1740 C C . ASP A 1 219 ? -23.004 29.313 -3.180 1.00 97.06 219 ASP A C 1
ATOM 1742 O O . ASP A 1 219 ? -22.367 28.414 -3.740 1.00 97.06 219 ASP A O 1
ATOM 1746 N N . SER A 1 220 ? -24.155 29.777 -3.671 1.00 97.06 220 SER A N 1
ATOM 1747 C CA . SER A 1 220 ? -24.818 29.267 -4.875 1.00 97.06 220 SER A CA 1
ATOM 1748 C C . SER A 1 220 ? -23.981 29.365 -6.160 1.00 97.06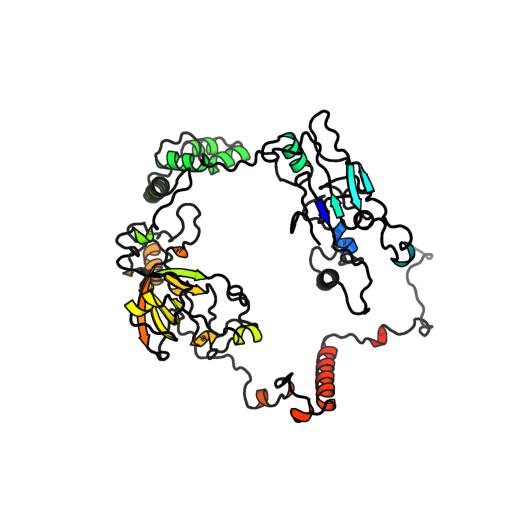 220 SER A C 1
ATOM 1750 O O . SER A 1 220 ? -24.227 28.608 -7.100 1.00 97.06 220 SER A O 1
ATOM 1752 N N . THR A 1 221 ? -22.958 30.222 -6.205 1.00 97.56 221 THR A N 1
ATOM 1753 C CA . THR A 1 221 ? -22.027 30.320 -7.340 1.00 97.56 221 THR A CA 1
ATOM 1754 C C . THR A 1 221 ? -21.298 28.996 -7.559 1.00 97.56 221 THR A C 1
ATOM 1756 O O . THR A 1 221 ? -21.172 28.519 -8.689 1.00 97.56 221 THR A O 1
ATOM 1759 N N . TYR A 1 222 ? -20.874 28.342 -6.474 1.00 97.62 222 TYR A N 1
ATOM 1760 C CA . TYR A 1 222 ? -20.233 27.033 -6.554 1.00 97.62 222 TYR A CA 1
ATOM 1761 C C . TYR A 1 222 ? -21.195 25.945 -7.020 1.00 97.62 222 TYR A C 1
ATOM 1763 O O . TYR A 1 222 ? -20.791 25.056 -7.764 1.00 97.62 222 TYR A O 1
ATOM 1771 N N . LEU A 1 223 ? -22.475 26.028 -6.656 1.00 96.06 223 LEU A N 1
ATOM 1772 C CA . LEU A 1 223 ? -23.481 25.093 -7.152 1.00 96.06 223 LEU A CA 1
ATOM 1773 C C . LEU A 1 223 ? -23.640 25.201 -8.679 1.00 96.06 223 LEU A C 1
ATOM 1775 O O . LEU A 1 223 ? -23.597 24.181 -9.367 1.00 96.06 223 LEU A O 1
ATOM 1779 N N . GLN A 1 224 ? -23.718 26.424 -9.211 1.00 96.06 224 GLN A N 1
ATOM 1780 C CA . GLN A 1 224 ? -23.780 26.669 -10.658 1.00 96.06 224 GLN A CA 1
ATOM 1781 C C . GLN A 1 224 ? -22.517 26.171 -11.375 1.00 96.06 224 GLN A C 1
ATOM 1783 O O . GLN A 1 224 ? -22.600 25.532 -12.424 1.00 96.06 224 GLN A O 1
ATOM 1788 N N . LEU A 1 225 ? -21.333 26.410 -10.797 1.00 95.81 225 LEU A N 1
ATOM 1789 C CA . LEU A 1 225 ? -20.073 25.875 -11.324 1.00 95.81 225 LEU A CA 1
ATOM 1790 C C . LEU A 1 225 ? -20.045 24.346 -11.293 1.00 95.81 225 LEU A C 1
ATOM 1792 O O . LEU A 1 225 ? -19.508 23.730 -12.215 1.00 95.81 225 LEU A O 1
ATOM 1796 N N . ALA A 1 226 ? -20.627 23.726 -10.269 1.00 94.69 226 ALA A N 1
ATOM 1797 C CA . ALA A 1 226 ? -20.686 22.279 -10.160 1.00 94.69 226 ALA A CA 1
ATOM 1798 C C . ALA A 1 226 ? -21.564 21.659 -11.251 1.00 94.69 226 ALA A C 1
ATOM 1800 O O . ALA A 1 226 ? -21.200 20.629 -11.815 1.00 94.69 226 ALA A O 1
ATOM 1801 N N . GLU A 1 227 ? -22.690 22.293 -11.566 1.00 93.25 227 GLU A N 1
ATOM 1802 C CA . GLU A 1 227 ? -23.600 21.865 -12.631 1.00 93.25 227 GLU A CA 1
ATOM 1803 C C . GLU A 1 227 ? -22.998 22.108 -14.018 1.00 93.25 227 GLU A C 1
ATOM 1805 O O . GLU A 1 227 ? -23.039 21.220 -14.864 1.00 93.25 227 GLU A O 1
ATOM 1810 N N . LYS A 1 228 ? -22.361 23.266 -14.230 1.00 92.38 228 LYS A N 1
ATOM 1811 C CA . LYS A 1 228 ? -21.718 23.625 -15.502 1.00 92.38 228 LYS A CA 1
ATOM 1812 C C . LYS A 1 228 ? -20.506 22.748 -15.843 1.00 92.38 228 LYS A C 1
ATOM 1814 O O . LYS A 1 228 ? -20.278 22.468 -17.013 1.00 92.38 228 LYS A O 1
ATOM 1819 N N . ASN A 1 229 ? -19.708 22.350 -14.849 1.00 91.12 229 ASN A N 1
ATOM 1820 C CA . ASN A 1 229 ? -18.431 21.644 -15.050 1.00 91.12 229 ASN A CA 1
ATOM 1821 C C . ASN A 1 229 ? -18.522 20.151 -14.697 1.00 91.12 229 ASN A C 1
ATOM 1823 O O . ASN A 1 229 ? -17.606 19.582 -14.093 1.00 91.12 229 ASN A O 1
ATOM 1827 N N . ASN A 1 230 ? -19.652 19.520 -15.009 1.00 90.38 230 ASN A N 1
ATOM 1828 C CA . ASN A 1 230 ? -19.914 18.124 -14.671 1.00 90.38 230 ASN A CA 1
ATOM 1829 C C . ASN A 1 230 ? -19.298 17.111 -15.660 1.00 90.38 230 ASN A C 1
ATOM 1831 O O . ASN A 1 230 ? -19.235 15.923 -15.351 1.00 90.38 230 ASN A O 1
ATOM 1835 N N . THR A 1 231 ? -18.782 17.561 -16.800 1.00 91.25 231 THR A N 1
ATOM 1836 C CA . THR A 1 231 ? -18.047 16.747 -17.780 1.00 91.25 231 THR A CA 1
ATOM 1837 C C . THR A 1 231 ? -16.622 17.281 -17.961 1.00 91.25 231 THR A C 1
ATOM 1839 O O . THR A 1 231 ? -16.375 18.452 -17.656 1.00 91.25 231 THR A O 1
ATOM 1842 N N . PRO A 1 232 ? -15.665 16.472 -18.463 1.00 89.69 232 PRO A N 1
ATOM 1843 C CA . PRO A 1 232 ? -14.366 16.991 -18.886 1.00 89.69 232 PRO A CA 1
ATOM 1844 C C . PRO A 1 232 ? -14.529 18.167 -19.871 1.00 89.69 232 PRO A C 1
ATOM 1846 O O . PRO A 1 232 ? -15.471 18.149 -20.671 1.00 89.69 232 PRO A O 1
ATOM 1849 N N . PRO A 1 233 ? -13.652 19.188 -19.820 1.00 86.19 233 PRO A N 1
ATOM 1850 C CA . PRO A 1 233 ? -13.728 20.323 -20.732 1.00 86.19 233 PRO A CA 1
ATOM 1851 C C . PRO A 1 233 ? -13.503 19.884 -22.185 1.00 86.19 233 PRO A C 1
ATOM 1853 O O . PRO A 1 233 ? -12.869 18.868 -22.458 1.00 86.19 233 PRO A O 1
ATOM 1856 N N . SER A 1 234 ? -14.013 20.662 -23.137 1.00 86.38 234 SER A N 1
ATOM 1857 C CA . SER A 1 234 ? -13.887 20.370 -24.573 1.00 86.38 234 SER A CA 1
ATOM 1858 C C . SER A 1 234 ? -12.568 20.850 -25.188 1.00 86.38 234 SER A C 1
ATOM 1860 O O . SER A 1 234 ? -12.437 20.882 -26.410 1.00 86.38 234 SER A O 1
ATOM 1862 N N . ASP A 1 235 ? -11.609 21.284 -24.370 1.00 82.56 235 ASP A N 1
ATOM 1863 C CA . ASP A 1 235 ? -10.268 21.616 -24.839 1.00 82.56 235 ASP A CA 1
ATOM 1864 C C . ASP A 1 235 ? -9.461 20.342 -25.153 1.00 82.56 235 ASP A C 1
ATOM 1866 O O . ASP A 1 235 ? -9.936 19.207 -25.006 1.00 82.56 235 ASP A O 1
ATOM 1870 N N . TRP A 1 236 ? -8.230 20.526 -25.633 1.00 75.69 236 TRP A N 1
ATOM 1871 C CA . TRP A 1 236 ? -7.346 19.411 -25.971 1.00 75.69 236 TRP A CA 1
ATOM 1872 C C . TRP A 1 236 ? -7.129 18.465 -24.776 1.00 75.69 236 TRP A C 1
ATOM 1874 O O . TRP A 1 236 ? -7.213 17.245 -24.927 1.00 75.69 236 TRP A O 1
ATOM 1884 N N . TRP A 1 237 ? -6.918 19.022 -23.579 1.00 74.31 237 TRP A N 1
ATOM 1885 C CA . TRP A 1 237 ? -6.637 18.252 -22.370 1.00 74.31 237 TRP A CA 1
ATOM 1886 C C . TRP A 1 237 ? -7.850 17.441 -21.911 1.00 74.31 237 TRP A C 1
ATOM 1888 O O . TRP A 1 237 ? -7.747 16.233 -21.697 1.00 74.31 237 TRP A O 1
ATOM 1898 N N . GLY A 1 238 ? -9.016 18.073 -21.799 1.00 82.88 238 GLY A N 1
ATOM 1899 C CA . GLY A 1 238 ? -10.244 17.407 -21.389 1.00 82.88 238 GLY A CA 1
ATOM 1900 C C . GLY A 1 238 ? -10.713 16.367 -22.402 1.00 82.88 238 GLY A C 1
ATOM 1901 O O . GLY A 1 238 ? -11.168 15.296 -21.995 1.00 82.88 238 GLY A O 1
ATOM 1902 N N . THR A 1 239 ? -10.491 16.598 -23.701 1.00 84.88 239 THR A N 1
ATOM 1903 C CA . THR A 1 239 ? -10.714 15.582 -24.742 1.00 84.88 239 THR A CA 1
ATOM 1904 C C . THR A 1 239 ? -9.811 14.367 -24.528 1.00 84.88 239 THR A C 1
ATOM 1906 O O . THR A 1 239 ? -10.294 13.235 -24.556 1.00 84.88 239 THR A O 1
ATOM 1909 N N . HIS A 1 240 ? -8.519 14.577 -24.264 1.00 77.62 240 HIS A N 1
ATOM 1910 C CA . HIS A 1 240 ? -7.569 13.492 -24.015 1.00 77.62 240 HIS A CA 1
ATOM 1911 C C . HIS A 1 240 ? -7.915 12.699 -22.742 1.00 77.62 240 HIS A C 1
ATOM 1913 O O . HIS A 1 240 ? -7.984 11.469 -22.774 1.00 77.62 240 HIS A O 1
ATOM 1919 N N . VAL A 1 241 ? -8.228 13.390 -21.640 1.00 83.31 241 VAL A N 1
ATOM 1920 C CA . VAL A 1 241 ? -8.690 12.767 -20.389 1.00 83.31 241 VAL A CA 1
ATOM 1921 C C . VAL A 1 241 ? -9.968 11.957 -20.618 1.00 83.31 241 VAL A C 1
ATOM 1923 O O . VAL A 1 241 ? -10.067 10.821 -20.156 1.00 83.31 241 VAL A O 1
ATOM 1926 N N . ALA A 1 242 ? -10.933 12.496 -21.370 1.00 89.56 242 ALA A N 1
ATOM 1927 C CA . ALA A 1 242 ? -12.159 11.779 -21.696 1.00 89.56 242 ALA A CA 1
ATOM 1928 C C . ALA A 1 242 ? -11.883 10.499 -22.500 1.00 89.56 242 ALA A C 1
ATOM 1930 O O . ALA A 1 242 ? -12.521 9.482 -22.237 1.00 89.56 242 ALA A O 1
ATOM 1931 N N . GLN A 1 243 ? -10.935 10.512 -23.443 1.00 86.62 243 GLN A N 1
ATOM 1932 C CA . GLN A 1 243 ? -10.556 9.307 -24.191 1.00 86.62 243 GLN A CA 1
ATOM 1933 C C . GLN A 1 243 ? -9.916 8.245 -23.291 1.00 86.62 243 GLN A C 1
ATOM 1935 O O . GLN A 1 243 ? -10.324 7.087 -23.342 1.00 86.62 243 GLN A O 1
ATOM 1940 N N . ILE A 1 244 ? -8.999 8.639 -22.399 1.00 84.19 244 ILE A N 1
ATOM 1941 C CA . ILE A 1 244 ? -8.395 7.721 -21.419 1.00 84.19 244 ILE A CA 1
ATOM 1942 C C . ILE A 1 244 ? -9.473 7.065 -20.551 1.00 84.19 244 ILE A C 1
ATOM 1944 O O . ILE A 1 244 ? -9.463 5.848 -20.371 1.00 84.19 244 ILE A O 1
ATOM 1948 N N . ILE A 1 245 ? -10.419 7.851 -20.028 1.00 90.50 245 ILE A N 1
ATOM 1949 C CA . ILE A 1 245 ? -11.509 7.318 -19.204 1.00 90.50 245 ILE A CA 1
ATOM 1950 C C . ILE A 1 245 ? -12.342 6.321 -20.016 1.00 90.50 245 ILE A C 1
ATOM 1952 O O . ILE A 1 245 ? -12.564 5.204 -19.566 1.00 90.50 245 ILE A O 1
ATOM 1956 N N . LYS A 1 246 ? -12.771 6.683 -21.229 1.00 91.75 246 LYS A N 1
ATOM 1957 C CA . LYS A 1 246 ? -13.587 5.798 -22.078 1.00 91.75 246 LYS A CA 1
ATOM 1958 C C . LYS A 1 246 ? -12.906 4.471 -22.386 1.00 91.75 246 LYS A C 1
ATOM 1960 O O . LYS A 1 246 ? -13.598 3.466 -22.520 1.00 91.75 246 LYS A O 1
ATOM 1965 N N . GLN A 1 247 ? -11.586 4.490 -22.538 1.00 86.50 247 GLN A N 1
ATOM 1966 C CA . GLN A 1 247 ? -10.823 3.335 -22.980 1.00 86.50 247 GLN A CA 1
ATOM 1967 C C . GLN A 1 247 ? -10.374 2.424 -21.832 1.00 86.50 247 GLN A C 1
ATOM 1969 O O . GLN A 1 247 ? -10.340 1.214 -22.025 1.00 86.50 247 GLN A O 1
ATOM 1974 N N . TYR A 1 248 ? -10.036 2.981 -20.663 1.00 87.62 248 TYR A N 1
ATOM 1975 C CA . TYR A 1 248 ? -9.370 2.226 -19.589 1.00 87.62 248 TYR A CA 1
ATOM 1976 C C . TYR A 1 248 ? -10.136 2.192 -18.268 1.00 87.62 248 TYR A C 1
ATOM 1978 O O . TYR A 1 248 ? -9.782 1.419 -17.377 1.00 87.62 248 TYR A O 1
ATOM 1986 N N . TYR A 1 249 ? -11.172 3.017 -18.093 1.00 92.12 249 TYR A N 1
ATOM 1987 C CA . TYR A 1 249 ? -11.993 2.939 -16.891 1.00 92.12 249 TYR A CA 1
ATOM 1988 C C . TYR A 1 249 ? -13.053 1.873 -17.122 1.00 92.12 249 TYR A C 1
ATOM 1990 O O . TYR A 1 249 ? -13.906 2.000 -17.997 1.00 92.12 249 TYR A O 1
ATOM 1998 N N . HIS A 1 250 ? -13.014 0.832 -16.295 1.00 92.00 250 HIS A N 1
ATOM 1999 C CA . HIS A 1 250 ? -14.003 -0.233 -16.308 1.00 92.00 250 HIS A CA 1
ATOM 2000 C C . HIS A 1 250 ? -14.662 -0.323 -14.936 1.00 92.00 250 HIS A C 1
ATOM 2002 O O . HIS A 1 250 ? -13.969 -0.328 -13.916 1.00 92.00 250 HIS A O 1
ATOM 2008 N N . PRO A 1 251 ? -16.001 -0.392 -14.872 1.00 92.81 251 PRO A N 1
ATOM 2009 C CA . PRO A 1 251 ? -16.686 -0.490 -13.594 1.00 92.81 251 PRO A CA 1
ATOM 2010 C C . PRO A 1 251 ? -16.486 -1.865 -12.949 1.00 92.81 251 PRO A C 1
ATOM 2012 O O . PRO A 1 251 ? -16.775 -2.020 -11.775 1.00 92.81 251 PRO A O 1
ATOM 2015 N N . ILE A 1 252 ? -15.965 -2.851 -13.674 1.00 92.56 252 ILE A N 1
ATOM 2016 C CA . ILE A 1 252 ? -15.553 -4.151 -13.143 1.00 92.56 252 ILE A CA 1
ATOM 2017 C C . ILE A 1 252 ? -14.059 -4.360 -13.417 1.00 92.56 252 ILE A C 1
ATOM 2019 O O . ILE A 1 252 ? -13.532 -3.745 -14.347 1.00 92.56 252 ILE A O 1
ATOM 2023 N N . PRO A 1 253 ? -13.369 -5.232 -12.663 1.00 88.62 253 PRO A N 1
ATOM 2024 C CA . PRO A 1 253 ? -12.001 -5.609 -12.988 1.00 88.62 253 PRO A CA 1
ATOM 2025 C C . PRO A 1 253 ? -11.936 -6.219 -14.388 1.00 88.62 253 PRO A C 1
ATOM 2027 O O . PRO A 1 253 ? -12.649 -7.178 -14.688 1.00 88.62 253 PRO A O 1
ATOM 2030 N N . VAL A 1 254 ? -11.064 -5.680 -15.231 1.00 88.88 254 VAL A N 1
ATOM 2031 C CA . VAL A 1 254 ? -10.759 -6.247 -16.543 1.00 88.88 254 VAL A CA 1
ATOM 2032 C C . VAL A 1 254 ? -9.257 -6.329 -16.725 1.00 88.88 254 VAL A C 1
ATOM 2034 O O . VAL A 1 254 ? -8.492 -5.596 -16.097 1.00 88.88 254 VAL A O 1
ATOM 2037 N N . TRP A 1 255 ? -8.844 -7.222 -17.610 1.00 88.38 255 TRP A N 1
ATOM 2038 C CA . TRP A 1 255 ? -7.489 -7.235 -18.124 1.00 88.38 255 TRP A CA 1
ATOM 2039 C C . TRP A 1 255 ? -7.434 -6.403 -19.406 1.00 88.38 255 TRP A C 1
ATOM 2041 O O . TRP A 1 255 ? -8.307 -6.535 -20.264 1.00 88.38 255 TRP A O 1
ATOM 2051 N N . TYR A 1 256 ? -6.407 -5.570 -19.534 1.00 87.56 256 TYR A N 1
ATOM 2052 C CA . TYR A 1 256 ? -6.054 -4.888 -20.772 1.00 87.56 256 TYR A CA 1
ATOM 2053 C C . TYR A 1 256 ? -4.541 -4.970 -20.969 1.00 87.56 256 TYR A C 1
ATOM 2055 O O . TYR A 1 256 ? -3.775 -5.056 -20.005 1.00 87.56 256 TYR A O 1
ATOM 2063 N N . GLU A 1 257 ? -4.112 -4.980 -22.226 1.00 88.00 257 GLU A N 1
ATOM 2064 C CA . GLU A 1 257 ? -2.695 -4.948 -22.568 1.00 88.00 257 GLU A CA 1
ATOM 2065 C C . GLU A 1 257 ? -2.104 -3.557 -22.288 1.00 88.00 257 GLU A C 1
ATOM 2067 O O . GLU A 1 257 ? -2.795 -2.548 -22.431 1.00 88.00 257 GLU A O 1
ATOM 2072 N N . SER A 1 258 ? -0.831 -3.488 -21.880 1.00 88.19 258 SER A N 1
ATOM 2073 C CA . SER A 1 258 ? -0.182 -2.212 -21.554 1.00 88.19 258 SER A CA 1
ATOM 2074 C C . SER A 1 258 ? -0.268 -1.214 -22.715 1.00 88.19 258 SER A C 1
ATOM 2076 O O . SER A 1 258 ? -0.077 -1.564 -23.884 1.00 88.19 258 SER A O 1
ATOM 2078 N N . LEU A 1 259 ? -0.491 0.058 -22.371 1.00 85.75 259 LEU A N 1
ATOM 2079 C CA . LEU A 1 259 ? -0.517 1.179 -23.318 1.00 85.75 259 LEU A CA 1
ATOM 2080 C C . LEU A 1 259 ? 0.770 1.256 -24.130 1.00 85.75 259 LEU A C 1
ATOM 2082 O O . LEU A 1 259 ? 0.751 1.511 -25.330 1.00 85.75 259 LEU A O 1
ATOM 2086 N N . GLU A 1 260 ? 1.895 1.008 -23.463 1.00 87.12 260 GLU A N 1
ATOM 2087 C CA . GLU A 1 260 ? 3.201 1.046 -24.102 1.00 87.12 260 GLU A CA 1
ATOM 2088 C C . GLU A 1 260 ? 3.395 -0.127 -25.061 1.00 87.12 260 GLU A C 1
ATOM 2090 O O . GLU A 1 260 ? 4.143 0.012 -26.018 1.00 87.12 260 GLU A O 1
ATOM 2095 N N . TRP A 1 261 ? 2.738 -1.269 -24.853 1.00 91.62 261 TRP A N 1
ATOM 2096 C CA . TRP A 1 261 ? 2.909 -2.446 -25.717 1.00 91.62 261 TRP A CA 1
ATOM 2097 C C . TRP A 1 261 ? 2.049 -2.376 -26.976 1.00 91.62 261 TRP A C 1
ATOM 2099 O O . TRP A 1 261 ? 2.384 -2.994 -27.983 1.00 91.62 261 TRP A O 1
ATOM 2109 N N . THR A 1 262 ? 0.943 -1.636 -26.914 1.00 89.75 262 THR A N 1
ATOM 2110 C CA . THR A 1 262 ? -0.022 -1.512 -28.013 1.00 89.75 262 THR A CA 1
ATOM 2111 C C . THR A 1 262 ? 0.212 -0.266 -28.867 1.00 89.75 262 THR A C 1
ATOM 2113 O O . THR A 1 262 ? -0.219 -0.224 -30.020 1.00 89.75 262 THR A O 1
ATOM 2116 N N . ALA A 1 263 ? 0.907 0.747 -28.337 1.00 88.19 263 ALA A N 1
ATOM 2117 C CA . ALA A 1 263 ? 1.250 1.954 -29.079 1.00 88.19 263 ALA A CA 1
ATOM 2118 C C . ALA A 1 263 ? 2.239 1.655 -30.233 1.00 88.19 263 ALA A C 1
ATOM 2120 O O . ALA A 1 263 ? 3.284 1.048 -29.988 1.00 88.19 263 ALA A O 1
ATOM 2121 N N . PRO A 1 264 ? 1.975 2.122 -31.474 1.00 87.81 264 PRO A N 1
ATOM 2122 C CA . PRO A 1 264 ? 2.860 1.893 -32.625 1.00 87.81 264 PRO A CA 1
ATOM 2123 C C . PRO A 1 264 ? 4.283 2.439 -32.448 1.00 87.81 264 PRO A C 1
ATOM 2125 O O . PRO A 1 264 ? 5.235 1.884 -32.977 1.00 87.81 264 PRO A O 1
ATOM 2128 N N . ASP A 1 265 ? 4.420 3.536 -31.706 1.00 87.50 265 ASP A N 1
ATOM 2129 C CA . ASP A 1 265 ? 5.673 4.201 -31.336 1.00 87.50 265 ASP A CA 1
ATOM 2130 C C . ASP A 1 265 ? 6.054 3.944 -29.865 1.00 87.50 265 ASP A C 1
ATOM 2132 O O . ASP A 1 265 ? 6.865 4.676 -29.291 1.00 87.50 265 ASP A O 1
ATOM 2136 N N . GLY A 1 266 ? 5.427 2.929 -29.261 1.00 90.25 266 GLY A N 1
ATOM 2137 C CA . GLY A 1 266 ? 5.681 2.410 -27.925 1.00 90.25 266 GLY A CA 1
ATOM 2138 C C . GLY A 1 266 ? 6.777 1.341 -27.908 1.00 90.25 266 GLY A C 1
ATOM 2139 O O . GLY A 1 266 ? 7.744 1.384 -28.668 1.00 90.25 266 GLY A O 1
ATOM 2140 N N . SER A 1 267 ? 6.666 0.401 -26.973 1.00 92.00 267 SER A N 1
ATOM 2141 C CA . SER A 1 267 ? 7.576 -0.734 -26.788 1.00 92.00 267 SER A CA 1
ATOM 2142 C C . SER A 1 267 ? 6.886 -2.071 -27.099 1.00 92.00 267 SER A C 1
ATOM 2144 O O . SER A 1 267 ? 6.784 -2.939 -26.224 1.00 92.00 267 SER A O 1
ATOM 2146 N N . PRO A 1 268 ? 6.383 -2.266 -28.334 1.00 93.44 268 PRO A N 1
ATOM 2147 C CA . PRO A 1 268 ? 5.599 -3.443 -28.663 1.00 93.44 268 PRO A CA 1
ATOM 2148 C C . PRO A 1 268 ? 6.445 -4.726 -28.557 1.00 93.44 268 PRO A C 1
ATOM 2150 O O . PRO A 1 268 ? 7.652 -4.696 -28.828 1.00 93.44 268 PRO A O 1
ATOM 2153 N N . PRO A 1 269 ? 5.851 -5.876 -28.178 1.00 94.00 269 PRO A N 1
ATOM 2154 C CA . PRO A 1 269 ? 6.601 -7.107 -27.912 1.00 94.00 269 PRO A CA 1
ATOM 2155 C C . PRO A 1 269 ? 7.414 -7.646 -29.099 1.00 94.00 269 PRO A C 1
ATOM 2157 O O . PRO A 1 269 ? 8.385 -8.366 -28.897 1.00 94.00 269 PRO A O 1
ATOM 2160 N N . ASN A 1 270 ? 7.036 -7.330 -30.336 1.00 93.50 270 ASN A N 1
ATOM 2161 C CA . ASN A 1 270 ? 7.788 -7.724 -31.531 1.00 93.50 270 ASN A CA 1
ATOM 2162 C C . ASN A 1 270 ? 9.105 -6.940 -31.694 1.00 93.50 270 ASN A C 1
ATOM 2164 O O . ASN A 1 270 ? 10.059 -7.475 -32.254 1.00 93.50 270 ASN A O 1
ATOM 2168 N N . GLU A 1 271 ? 9.180 -5.706 -31.192 1.00 93.38 271 GLU A N 1
ATOM 2169 C CA . GLU A 1 271 ? 10.391 -4.882 -31.230 1.00 93.38 271 GLU A CA 1
ATOM 2170 C C . GLU A 1 271 ? 11.182 -4.942 -29.920 1.00 93.38 271 GLU A C 1
ATOM 2172 O O . GLU A 1 271 ? 12.412 -4.975 -29.943 1.00 93.38 271 GLU A O 1
ATOM 2177 N N . TYR A 1 272 ? 10.491 -4.991 -28.780 1.00 95.44 272 TYR A N 1
ATOM 2178 C CA . TYR A 1 272 ? 11.065 -5.076 -27.437 1.00 95.44 272 TYR A CA 1
ATOM 2179 C C . TYR A 1 272 ? 10.623 -6.401 -26.786 1.00 95.44 272 TYR A C 1
ATOM 2181 O O . TYR A 1 272 ? 9.688 -6.442 -25.980 1.00 95.44 272 TYR A O 1
ATOM 2189 N N . PRO A 1 273 ? 11.259 -7.529 -27.149 1.00 95.94 273 PRO A N 1
ATOM 2190 C CA . PRO A 1 273 ? 10.742 -8.861 -26.831 1.00 95.94 273 PRO A CA 1
ATOM 2191 C C . PRO A 1 273 ? 10.827 -9.232 -25.354 1.00 95.94 273 PRO A C 1
ATOM 2193 O O . PRO A 1 273 ? 10.047 -10.064 -24.889 1.00 95.94 273 PRO A O 1
ATOM 2196 N N . LEU A 1 274 ? 11.740 -8.619 -24.598 1.00 97.00 274 LEU A N 1
ATOM 2197 C CA . LEU A 1 274 ? 11.981 -9.002 -23.215 1.00 97.00 274 LEU A CA 1
ATOM 2198 C C . LEU A 1 274 ? 11.171 -8.140 -22.257 1.00 97.00 274 LEU A C 1
ATOM 2200 O O . LEU A 1 274 ? 11.408 -6.939 -22.141 1.00 97.00 274 LEU A O 1
ATOM 2204 N N . ALA A 1 275 ? 10.246 -8.772 -21.538 1.00 95.00 275 ALA A N 1
ATOM 2205 C CA . ALA A 1 275 ? 9.578 -8.150 -20.404 1.00 95.00 275 ALA A CA 1
ATOM 2206 C C . ALA A 1 275 ? 10.525 -8.078 -19.201 1.00 95.00 275 ALA A C 1
ATOM 2208 O O . ALA A 1 275 ? 11.455 -8.880 -19.063 1.00 95.00 275 ALA A O 1
ATOM 2209 N N . THR A 1 276 ? 10.282 -7.129 -18.306 1.00 92.81 276 THR A N 1
ATOM 2210 C CA . THR A 1 276 ? 11.137 -6.914 -17.138 1.00 92.81 276 THR A CA 1
ATOM 2211 C C . THR A 1 276 ? 10.393 -7.272 -15.857 1.00 92.81 276 THR A C 1
ATOM 2213 O O . THR A 1 276 ? 9.199 -7.021 -15.710 1.00 92.81 276 THR A O 1
ATOM 2216 N N . LEU A 1 277 ? 11.095 -7.904 -14.917 1.00 90.56 277 LEU A N 1
ATOM 2217 C CA . LEU A 1 277 ? 10.539 -8.274 -13.622 1.00 90.56 277 LEU A CA 1
ATOM 2218 C C . LEU A 1 277 ? 11.377 -7.681 -12.498 1.00 90.56 277 LEU A C 1
ATOM 2220 O O . LEU A 1 277 ? 12.521 -8.070 -12.249 1.00 90.56 277 LEU A O 1
ATOM 2224 N N . ASN A 1 278 ? 10.747 -6.786 -11.753 1.00 85.50 278 ASN A N 1
ATOM 2225 C CA . ASN A 1 278 ? 11.292 -6.269 -10.515 1.00 85.50 278 ASN A CA 1
ATOM 2226 C C . ASN A 1 278 ? 11.167 -7.303 -9.382 1.00 85.50 278 ASN A C 1
ATOM 2228 O O . ASN A 1 278 ? 10.066 -7.604 -8.918 1.00 85.50 278 ASN A O 1
ATOM 2232 N N . ARG A 1 279 ? 12.305 -7.751 -8.850 1.00 76.12 279 ARG A N 1
ATOM 2233 C CA . ARG A 1 279 ? 12.397 -8.446 -7.563 1.00 76.12 279 ARG A CA 1
ATOM 2234 C C . ARG A 1 279 ? 12.690 -7.426 -6.460 1.00 76.12 279 ARG A C 1
ATOM 2236 O O . ARG A 1 279 ? 13.821 -6.968 -6.316 1.00 76.12 279 ARG A O 1
ATOM 2243 N N . LYS A 1 280 ? 11.664 -7.054 -5.683 1.00 62.03 280 LYS A N 1
ATOM 2244 C CA . LYS A 1 280 ? 11.773 -6.004 -4.650 1.00 62.03 280 LYS A CA 1
ATOM 2245 C C . LYS A 1 280 ? 12.651 -6.382 -3.459 1.00 62.03 280 LYS A C 1
ATOM 2247 O O . LYS A 1 280 ? 13.284 -5.500 -2.894 1.00 62.03 280 LYS A O 1
ATOM 2252 N N . SER A 1 281 ? 12.669 -7.652 -3.078 1.00 58.84 281 SER A N 1
ATOM 2253 C CA . SER A 1 281 ? 13.331 -8.120 -1.863 1.00 58.84 281 SER A CA 1
ATOM 2254 C C . SER A 1 281 ? 14.225 -9.306 -2.181 1.00 58.84 281 SER A C 1
ATOM 2256 O O . SER A 1 281 ? 13.791 -10.297 -2.772 1.00 58.84 281 SER A O 1
ATOM 2258 N 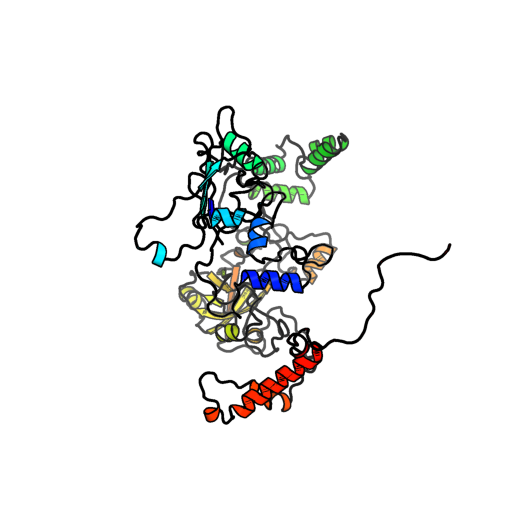N . ASN A 1 282 ? 15.479 -9.206 -1.766 1.00 69.19 282 ASN A N 1
ATOM 2259 C CA . ASN A 1 282 ? 16.245 -10.380 -1.380 1.00 69.19 282 ASN A CA 1
ATOM 2260 C C . ASN A 1 282 ? 16.222 -10.428 0.166 1.00 69.19 282 ASN A C 1
ATOM 2262 O O . ASN A 1 282 ? 15.942 -9.403 0.786 1.00 69.19 282 ASN A O 1
ATOM 2266 N N . PRO A 1 283 ? 16.461 -11.582 0.805 1.00 69.50 283 PRO A N 1
ATOM 2267 C CA . PRO A 1 283 ? 16.348 -11.701 2.262 1.00 69.50 283 PRO A CA 1
ATOM 2268 C C . PRO A 1 283 ? 17.388 -10.881 3.049 1.00 69.50 283 PRO A C 1
ATOM 2270 O O . PRO A 1 283 ? 17.337 -10.869 4.273 1.00 69.50 283 PRO A O 1
ATOM 2273 N N . TRP A 1 284 ? 18.323 -10.208 2.372 1.00 78.69 284 TRP A N 1
ATOM 2274 C CA . TRP A 1 284 ? 19.447 -9.500 2.987 1.00 78.69 284 TRP A CA 1
ATOM 2275 C C . TRP A 1 284 ? 19.383 -7.975 2.828 1.00 78.69 284 TRP A C 1
ATOM 2277 O O . TRP A 1 284 ? 20.064 -7.279 3.566 1.00 78.69 284 TRP A O 1
ATOM 2287 N N . PHE A 1 285 ? 18.607 -7.446 1.877 1.00 78.44 285 PHE A N 1
ATOM 2288 C CA . PHE A 1 285 ? 18.538 -6.014 1.573 1.00 78.44 285 PHE A CA 1
ATOM 2289 C C . PHE A 1 285 ? 17.090 -5.569 1.315 1.00 78.44 285 PHE A C 1
ATOM 2291 O O . PHE A 1 285 ? 16.391 -6.138 0.467 1.00 78.44 285 PHE A O 1
ATOM 2298 N N . TYR A 1 286 ? 16.679 -4.489 1.973 1.00 81.56 286 TYR A N 1
ATOM 2299 C CA . TYR A 1 286 ? 15.521 -3.662 1.678 1.00 81.56 286 TYR A CA 1
ATOM 2300 C C . TYR A 1 286 ? 15.957 -2.415 0.892 1.00 81.56 286 TYR A C 1
ATOM 2302 O O . TYR A 1 286 ? 16.444 -1.411 1.419 1.00 81.56 286 TYR A O 1
ATOM 2310 N N . HIS A 1 287 ? 15.746 -2.454 -0.424 1.00 80.81 287 HIS A N 1
ATOM 2311 C CA . HIS A 1 287 ? 16.167 -1.375 -1.322 1.00 80.81 287 HIS A CA 1
ATOM 2312 C C . HIS A 1 287 ? 17.668 -1.041 -1.160 1.00 80.81 287 HIS A C 1
ATOM 2314 O O . HIS A 1 287 ? 18.517 -1.934 -1.182 1.00 80.81 287 HIS A O 1
ATOM 2320 N N . THR A 1 288 ? 18.011 0.247 -1.071 1.00 76.88 288 THR A N 1
ATOM 2321 C CA . THR A 1 288 ? 19.390 0.731 -0.923 1.00 76.88 288 THR A CA 1
ATOM 2322 C C . THR A 1 288 ? 19.811 0.867 0.540 1.00 76.88 288 THR A C 1
ATOM 2324 O O . THR A 1 288 ? 20.925 1.321 0.797 1.00 76.88 288 THR A O 1
ATOM 2327 N N . TRP A 1 289 ? 18.932 0.565 1.501 1.00 76.38 289 TRP A N 1
ATOM 2328 C CA . TRP A 1 289 ? 19.083 1.046 2.873 1.00 76.38 289 TRP A CA 1
ATOM 2329 C C . TRP A 1 289 ? 20.240 0.350 3.582 1.00 76.38 289 TRP A C 1
ATOM 2331 O O . TRP A 1 289 ? 21.039 1.030 4.212 1.00 76.38 289 TRP A O 1
ATOM 2341 N N . GLU A 1 290 ? 20.430 -0.954 3.389 1.00 78.44 290 GLU A N 1
ATOM 2342 C CA . GLU A 1 290 ? 21.463 -1.761 4.057 1.00 78.44 290 GLU A CA 1
ATOM 2343 C C . GLU A 1 290 ? 22.820 -1.753 3.343 1.00 78.44 290 GLU A C 1
ATOM 2345 O O . GLU A 1 290 ? 23.732 -2.480 3.733 1.00 78.44 290 GLU A O 1
ATOM 2350 N N . GLN A 1 291 ? 23.016 -0.900 2.330 1.00 72.00 291 GLN A N 1
ATOM 2351 C CA . GLN A 1 291 ? 24.313 -0.768 1.643 1.00 72.00 291 GLN A CA 1
ATOM 2352 C C . GLN A 1 291 ? 25.429 -0.214 2.551 1.00 72.00 291 GLN A C 1
ATOM 2354 O O . GLN A 1 291 ? 26.590 -0.193 2.155 1.00 72.00 291 GLN A O 1
ATOM 2359 N N . HIS A 1 292 ? 25.103 0.217 3.773 1.00 70.69 292 HIS A N 1
ATOM 2360 C CA . HIS A 1 292 ? 26.077 0.573 4.805 1.00 70.69 292 HIS A CA 1
ATOM 2361 C C . HIS A 1 292 ? 26.592 -0.647 5.594 1.00 70.69 292 HIS A C 1
ATOM 2363 O O . HIS A 1 292 ? 27.653 -0.564 6.206 1.00 70.69 292 HIS A O 1
ATOM 2369 N N . HIS A 1 293 ? 25.882 -1.783 5.588 1.00 76.69 293 HIS A N 1
ATOM 2370 C CA . HIS A 1 293 ? 26.179 -2.919 6.461 1.00 76.69 293 HIS A CA 1
ATOM 2371 C C . HIS A 1 293 ? 27.271 -3.830 5.861 1.00 76.69 293 HIS A C 1
ATOM 2373 O O . HIS A 1 293 ? 27.007 -4.560 4.897 1.00 76.69 293 HIS A O 1
ATOM 2379 N N . PRO A 1 294 ? 28.496 -3.863 6.420 1.00 71.31 294 PRO A N 1
ATOM 2380 C CA . PRO A 1 294 ? 29.637 -4.543 5.798 1.00 71.31 294 PRO A CA 1
ATOM 2381 C C . PRO A 1 294 ? 29.426 -6.054 5.636 1.00 71.31 294 PRO A C 1
ATOM 2383 O O . PRO A 1 294 ? 29.831 -6.620 4.624 1.00 71.31 294 PRO A O 1
ATOM 2386 N N . TRP A 1 295 ? 28.731 -6.703 6.574 1.00 77.62 295 TRP A N 1
ATOM 2387 C CA . TRP A 1 295 ? 28.491 -8.149 6.520 1.00 77.62 295 TRP A CA 1
ATOM 2388 C C . TRP A 1 295 ? 27.530 -8.562 5.397 1.00 77.62 295 TRP A C 1
ATOM 2390 O O . TRP A 1 295 ? 27.737 -9.585 4.753 1.00 77.62 295 TRP A O 1
ATOM 2400 N N . LEU A 1 296 ? 26.506 -7.751 5.106 1.00 78.69 296 LEU A N 1
ATOM 2401 C CA . LEU A 1 296 ? 25.518 -8.082 4.070 1.00 78.69 296 LEU A CA 1
ATOM 2402 C C . LEU A 1 296 ? 26.126 -7.902 2.676 1.00 78.69 296 LEU A C 1
ATOM 2404 O O . LEU A 1 296 ? 25.873 -8.690 1.764 1.00 78.69 296 LEU A O 1
ATOM 2408 N N . ARG A 1 297 ? 27.009 -6.909 2.535 1.00 75.50 297 ARG A N 1
ATOM 2409 C CA . ARG A 1 297 ? 27.769 -6.636 1.311 1.00 75.50 297 ARG A CA 1
ATOM 2410 C C . ARG A 1 297 ? 28.710 -7.776 0.921 1.00 75.50 297 ARG A C 1
ATOM 2412 O O . ARG A 1 297 ? 28.940 -7.978 -0.265 1.00 75.50 297 ARG A O 1
ATOM 2419 N N . GLN A 1 298 ? 29.212 -8.553 1.884 1.00 77.06 298 GLN A N 1
ATOM 2420 C CA . GLN A 1 298 ? 30.019 -9.745 1.589 1.00 77.06 298 GLN A CA 1
ATOM 2421 C C . GLN A 1 298 ? 29.184 -10.889 0.996 1.00 77.06 298 GLN A C 1
ATOM 2423 O O . GLN A 1 298 ? 29.668 -11.601 0.121 1.00 77.06 298 GLN A O 1
ATOM 2428 N N . ILE A 1 299 ? 27.930 -11.046 1.435 1.00 80.25 299 ILE A N 1
ATOM 2429 C CA . ILE A 1 299 ? 27.028 -12.106 0.952 1.00 80.25 299 ILE A CA 1
ATOM 2430 C C . ILE A 1 299 ? 26.604 -11.830 -0.491 1.00 80.25 299 ILE A C 1
ATOM 2432 O O . ILE A 1 299 ? 26.594 -12.723 -1.336 1.00 80.25 299 ILE A O 1
ATOM 2436 N N . LEU A 1 300 ? 26.250 -10.579 -0.779 1.00 78.19 300 LEU A N 1
ATOM 2437 C CA . LEU A 1 300 ? 25.814 -10.162 -2.098 1.00 78.19 300 LEU A CA 1
ATOM 2438 C C . LEU A 1 300 ? 26.366 -8.756 -2.375 1.00 78.19 300 LEU A C 1
ATOM 2440 O O . LEU A 1 300 ? 25.751 -7.788 -1.928 1.00 78.19 300 LEU A O 1
ATOM 2444 N N . PRO A 1 301 ? 27.487 -8.621 -3.114 1.00 74.75 301 PRO A N 1
ATOM 2445 C CA . PRO A 1 301 ? 28.194 -7.345 -3.299 1.00 74.75 301 PRO A CA 1
ATOM 2446 C C . PRO A 1 301 ? 27.680 -6.484 -4.461 1.00 74.75 301 PRO A C 1
ATOM 2448 O O . PRO A 1 301 ? 27.569 -5.273 -4.316 1.00 74.75 301 PRO A O 1
ATOM 2451 N N . TYR A 1 302 ? 27.202 -7.051 -5.573 1.00 79.62 302 TYR A N 1
ATOM 2452 C CA . TYR A 1 302 ? 26.607 -6.279 -6.688 1.00 79.62 302 TYR A CA 1
ATOM 2453 C C . TYR A 1 302 ? 25.267 -6.853 -7.195 1.00 79.62 302 TYR A C 1
ATOM 2455 O O . TYR A 1 302 ? 24.901 -7.988 -6.890 1.00 79.62 302 TYR A O 1
ATOM 2463 N N . SER A 1 303 ? 24.491 -6.037 -7.920 1.00 82.94 303 SER A N 1
ATOM 2464 C CA . SER A 1 303 ? 23.267 -6.477 -8.601 1.00 82.94 303 SER A CA 1
ATOM 2465 C C . SER A 1 303 ? 23.597 -7.196 -9.909 1.00 82.94 303 SER A C 1
ATOM 2467 O O . SER A 1 303 ? 24.519 -6.805 -10.620 1.00 82.94 303 SER A O 1
ATOM 2469 N N . VAL A 1 304 ? 22.809 -8.220 -10.242 1.00 87.06 304 VAL A N 1
ATOM 2470 C CA . VAL A 1 304 ? 22.924 -8.998 -11.489 1.00 87.06 304 VAL A CA 1
ATOM 2471 C C . VAL A 1 304 ? 21.594 -9.010 -12.242 1.00 87.06 304 VAL A C 1
ATOM 2473 O O . VAL A 1 304 ? 20.538 -8.765 -11.650 1.00 87.06 304 VAL A O 1
ATOM 2476 N N . ILE A 1 305 ? 21.650 -9.278 -13.543 1.00 90.81 305 ILE A N 1
ATOM 2477 C CA . ILE A 1 305 ? 20.492 -9.464 -14.420 1.00 90.81 305 ILE A CA 1
ATOM 2478 C C . ILE A 1 305 ? 20.161 -10.952 -14.443 1.00 90.81 305 ILE A C 1
ATOM 2480 O O . ILE A 1 305 ? 20.960 -11.770 -14.880 1.00 90.81 305 ILE A O 1
ATOM 2484 N N . TRP A 1 306 ? 18.984 -11.320 -13.965 1.00 92.94 306 TRP A N 1
ATOM 2485 C CA . TRP A 1 306 ? 18.545 -12.706 -13.905 1.00 92.94 306 TRP A CA 1
ATOM 2486 C C . TRP A 1 306 ? 17.875 -13.076 -15.224 1.00 92.94 306 TRP A C 1
ATOM 2488 O O . TRP A 1 306 ? 16.967 -12.371 -15.664 1.00 92.94 306 TRP A O 1
ATOM 2498 N N . MET A 1 307 ? 18.278 -14.179 -15.847 1.00 96.00 307 MET A N 1
ATOM 2499 C CA . MET A 1 307 ? 17.752 -14.559 -17.159 1.00 96.00 307 MET A CA 1
ATOM 2500 C C . MET A 1 307 ? 17.534 -16.065 -17.263 1.00 96.00 307 MET A C 1
ATOM 2502 O O . MET A 1 307 ? 18.317 -16.860 -16.748 1.00 96.00 307 MET A O 1
ATOM 2506 N N . ASN A 1 308 ? 16.468 -16.466 -17.954 1.00 97.94 308 ASN A N 1
ATOM 2507 C CA . ASN A 1 308 ? 16.224 -17.876 -18.230 1.00 97.94 308 ASN A CA 1
ATOM 2508 C C . ASN A 1 308 ? 17.287 -18.436 -19.205 1.00 97.94 308 ASN A C 1
ATOM 2510 O O . ASN A 1 308 ? 17.528 -17.795 -20.233 1.00 97.94 308 ASN A O 1
ATOM 2514 N N . PRO A 1 309 ? 17.869 -19.631 -18.963 1.00 97.94 309 PRO A N 1
ATOM 2515 C CA . PRO A 1 309 ? 18.843 -20.245 -19.868 1.00 97.94 309 PRO A CA 1
ATOM 2516 C C . PRO A 1 309 ? 18.343 -20.415 -21.311 1.00 97.94 309 PRO A C 1
ATOM 2518 O O . PRO A 1 309 ? 19.115 -20.217 -22.247 1.00 97.94 309 PRO A O 1
ATOM 2521 N N . LYS A 1 310 ? 17.050 -20.722 -21.513 1.00 97.81 310 LYS A N 1
ATOM 2522 C CA . LYS A 1 310 ? 16.454 -20.868 -22.854 1.00 97.81 310 LYS A CA 1
ATOM 2523 C C . LYS A 1 310 ? 16.414 -19.538 -23.596 1.00 97.81 310 LYS A C 1
ATOM 2525 O O . LYS A 1 310 ? 16.776 -19.493 -24.765 1.00 97.81 310 LYS A O 1
ATOM 2530 N N . THR A 1 311 ? 16.020 -18.458 -22.916 1.00 97.94 311 THR A N 1
ATOM 2531 C CA . THR A 1 311 ? 16.069 -17.109 -23.496 1.00 97.94 311 THR A CA 1
ATOM 2532 C C . THR A 1 311 ? 17.514 -16.724 -23.794 1.00 97.94 311 THR A C 1
ATOM 2534 O O . THR A 1 311 ? 17.812 -16.291 -24.895 1.00 97.94 311 THR A O 1
ATOM 2537 N N . ALA A 1 312 ? 18.437 -16.923 -22.849 1.00 97.44 312 ALA A N 1
ATOM 2538 C CA . ALA A 1 312 ? 19.841 -16.544 -23.011 1.00 97.44 312 ALA A CA 1
ATOM 2539 C C . ALA A 1 312 ? 20.509 -17.226 -24.216 1.00 97.44 312 ALA A C 1
ATOM 2541 O O . ALA A 1 312 ? 21.232 -16.570 -24.967 1.00 97.44 312 ALA A O 1
ATOM 2542 N N . ALA A 1 313 ? 20.202 -18.506 -24.456 1.00 97.06 313 ALA A N 1
ATOM 2543 C CA . ALA A 1 313 ? 20.693 -19.248 -25.614 1.00 97.06 313 ALA A CA 1
ATOM 2544 C C . ALA A 1 313 ? 20.288 -18.606 -26.955 1.00 97.06 313 ALA A C 1
ATOM 2546 O O . ALA A 1 313 ? 21.096 -18.596 -27.881 1.00 97.06 313 ALA A O 1
ATOM 2547 N N . GLN A 1 314 ? 19.091 -18.009 -27.047 1.00 96.81 314 GLN A N 1
ATOM 2548 C CA . GLN A 1 314 ? 18.618 -17.314 -28.258 1.00 96.81 314 GLN A CA 1
ATOM 2549 C C . GLN A 1 314 ? 19.469 -16.084 -28.605 1.00 96.81 314 GLN A C 1
ATOM 2551 O O . GLN A 1 314 ? 19.569 -15.716 -29.770 1.00 96.81 314 GLN A O 1
ATOM 2556 N N . TYR A 1 315 ? 20.107 -15.475 -27.603 1.00 96.12 315 TYR A N 1
ATOM 2557 C CA . TYR A 1 315 ? 20.969 -14.299 -27.754 1.00 96.12 315 TYR A CA 1
ATOM 2558 C C . TYR A 1 315 ? 22.466 -14.640 -27.645 1.00 96.12 315 TYR A C 1
ATOM 2560 O O . TYR A 1 315 ? 23.304 -13.740 -27.605 1.00 96.12 315 TYR A O 1
ATOM 2568 N N . GLY A 1 316 ? 22.825 -15.928 -27.560 1.00 94.94 316 GLY A N 1
ATOM 2569 C CA . GLY A 1 316 ? 24.212 -16.367 -27.386 1.00 94.94 316 GLY A CA 1
ATOM 2570 C C . GLY A 1 316 ? 24.858 -15.914 -26.068 1.00 94.94 316 GLY A C 1
ATOM 2571 O O . GLY A 1 316 ? 26.078 -15.757 -26.019 1.00 94.94 316 GLY A O 1
ATOM 2572 N N . ILE A 1 317 ? 24.055 -15.683 -25.023 1.00 95.81 317 ILE A N 1
ATOM 2573 C CA . ILE A 1 317 ? 24.480 -15.199 -23.700 1.00 95.81 317 ILE A CA 1
ATOM 2574 C C . ILE A 1 317 ? 24.801 -16.383 -22.784 1.00 95.81 317 ILE A C 1
ATOM 2576 O O . ILE A 1 317 ? 24.006 -17.317 -22.655 1.00 95.81 317 ILE A O 1
ATOM 2580 N N . LYS A 1 318 ? 25.949 -16.325 -22.105 1.00 93.62 318 LYS A N 1
ATOM 2581 C CA . LYS A 1 318 ? 26.364 -17.290 -21.079 1.00 93.62 318 LYS A CA 1
ATOM 2582 C C . LYS A 1 318 ? 26.261 -16.690 -19.676 1.00 93.62 318 LYS A C 1
ATOM 2584 O O . LYS A 1 318 ? 26.170 -15.480 -19.489 1.00 93.62 318 LYS A O 1
ATOM 2589 N N . ASN A 1 319 ? 26.268 -17.559 -18.667 1.00 94.31 319 ASN A N 1
ATOM 2590 C C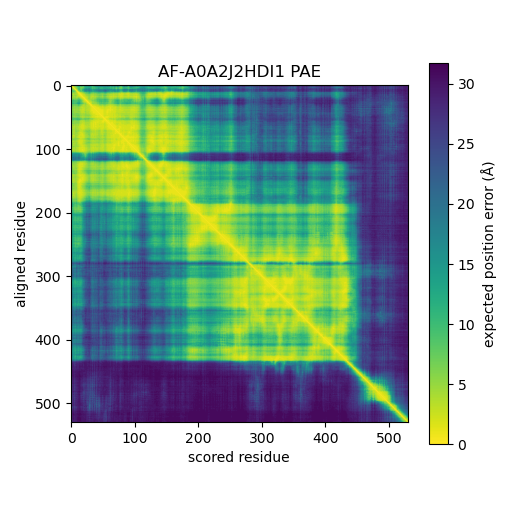A . ASN A 1 319 ? 26.287 -17.127 -17.273 1.00 94.31 319 ASN A CA 1
ATOM 2591 C C . ASN A 1 319 ? 27.566 -16.325 -16.977 1.00 94.31 319 ASN A C 1
ATOM 2593 O O . ASN A 1 319 ? 28.659 -16.796 -17.278 1.00 94.31 319 ASN A O 1
ATOM 2597 N N . GLY A 1 320 ? 27.422 -15.147 -16.371 1.00 87.94 320 GLY A N 1
ATOM 2598 C CA . GLY A 1 320 ? 28.513 -14.214 -16.077 1.00 87.94 320 GLY A CA 1
ATOM 2599 C C . GLY A 1 320 ? 28.786 -13.166 -17.161 1.00 87.94 320 GLY A C 1
ATOM 2600 O O . GLY A 1 320 ? 29.463 -12.177 -16.865 1.00 87.94 320 GLY A O 1
ATOM 2601 N N . ASP A 1 321 ? 28.232 -13.333 -18.368 1.00 88.38 321 ASP A N 1
ATOM 2602 C CA . ASP A 1 321 ? 28.419 -12.389 -19.472 1.00 88.38 321 ASP A CA 1
ATOM 2603 C C . ASP A 1 321 ? 27.848 -11.008 -19.133 1.00 88.38 321 ASP A C 1
ATOM 2605 O O . ASP A 1 321 ? 26.821 -10.873 -18.461 1.00 88.38 321 ASP A O 1
ATOM 2609 N N . TRP A 1 322 ? 28.497 -9.973 -19.658 1.00 87.75 322 TRP A N 1
ATOM 2610 C CA . TRP A 1 322 ? 27.982 -8.613 -19.653 1.00 87.75 322 TRP A CA 1
ATOM 2611 C C . TRP A 1 322 ? 27.022 -8.402 -20.815 1.00 87.75 322 TRP A C 1
ATOM 2613 O O . TRP A 1 322 ? 27.332 -8.714 -21.969 1.00 87.75 322 TRP A O 1
ATOM 2623 N N . VAL A 1 323 ? 25.875 -7.806 -20.507 1.00 89.62 323 VAL A N 1
ATOM 2624 C CA . VAL A 1 323 ? 24.836 -7.476 -21.484 1.00 89.62 323 VAL A CA 1
ATOM 2625 C C . VAL A 1 323 ? 24.465 -6.004 -21.419 1.00 89.62 323 VAL A C 1
ATOM 2627 O O . VAL A 1 323 ? 24.635 -5.357 -20.384 1.00 89.62 323 VAL A O 1
ATOM 2630 N N . GLU A 1 324 ? 23.940 -5.498 -22.528 1.00 90.12 324 GLU A N 1
ATOM 2631 C CA . GLU A 1 324 ? 23.310 -4.189 -22.642 1.00 90.12 324 GLU A CA 1
ATOM 2632 C C . GLU A 1 324 ? 21.801 -4.368 -22.754 1.00 90.12 324 GLU A C 1
ATOM 2634 O O . GLU A 1 324 ? 21.345 -5.155 -23.580 1.00 90.12 324 GLU A O 1
ATOM 2639 N N . LEU A 1 325 ? 21.043 -3.643 -21.936 1.00 90.69 325 LEU A N 1
ATOM 2640 C CA . LEU A 1 325 ? 19.595 -3.523 -22.027 1.00 90.69 325 LEU A CA 1
ATOM 2641 C C . LEU A 1 325 ? 19.251 -2.127 -22.528 1.00 90.69 325 LEU A C 1
ATOM 2643 O O . LEU A 1 325 ? 19.705 -1.149 -21.933 1.00 90.69 325 LEU A O 1
ATOM 2647 N N . THR A 1 326 ? 18.422 -2.044 -23.565 1.00 89.31 326 THR A N 1
ATOM 2648 C CA . THR A 1 326 ? 17.987 -0.768 -24.147 1.00 89.31 326 THR A CA 1
ATOM 2649 C C . THR A 1 326 ? 16.472 -0.639 -24.056 1.00 89.31 326 THR A C 1
ATOM 2651 O O . THR A 1 326 ? 15.740 -1.525 -24.514 1.00 89.31 326 THR A O 1
ATOM 2654 N N . SER A 1 327 ? 16.008 0.458 -23.455 1.00 89.31 327 SER A N 1
ATOM 2655 C CA . SER A 1 327 ? 14.592 0.839 -23.407 1.00 89.31 327 SER A CA 1
ATOM 2656 C C . SER A 1 327 ? 14.144 1.455 -24.742 1.00 89.31 327 SER A C 1
ATOM 2658 O O . SER A 1 327 ? 14.945 1.703 -25.646 1.00 89.31 327 SER A O 1
ATOM 2660 N N . ARG A 1 328 ? 12.852 1.769 -24.868 1.00 88.50 328 ARG A N 1
ATOM 2661 C CA . ARG A 1 328 ? 12.340 2.570 -25.990 1.00 88.50 328 ARG A CA 1
ATOM 2662 C C . ARG A 1 328 ? 12.940 3.972 -26.074 1.00 88.50 328 ARG A C 1
ATOM 2664 O O . ARG A 1 328 ? 13.172 4.464 -27.175 1.00 88.50 328 ARG A O 1
ATOM 2671 N N . GLY A 1 329 ? 13.204 4.584 -24.924 1.00 79.75 329 GLY A N 1
ATOM 2672 C CA . GLY A 1 329 ? 13.788 5.920 -24.827 1.00 79.75 329 GLY A CA 1
ATOM 2673 C C . GLY A 1 329 ? 15.246 5.997 -25.282 1.00 79.75 329 GLY A C 1
ATOM 2674 O O . GLY A 1 329 ? 15.780 7.084 -25.470 1.00 79.75 329 GLY A O 1
ATOM 2675 N N . GLY A 1 330 ? 15.885 4.846 -25.515 1.00 79.69 330 GLY A N 1
ATOM 2676 C CA . GLY A 1 330 ? 17.295 4.761 -25.883 1.00 79.69 330 GLY A CA 1
ATOM 2677 C C . GLY A 1 330 ? 18.228 4.737 -24.675 1.00 79.69 330 GLY A C 1
ATOM 2678 O O . GLY A 1 330 ? 19.439 4.616 -24.855 1.00 79.69 330 GLY A O 1
ATOM 2679 N N . GLU A 1 331 ? 17.702 4.798 -23.447 1.00 81.00 331 GLU A N 1
ATOM 2680 C CA . GLU A 1 331 ? 18.511 4.587 -22.254 1.00 81.00 331 GLU A CA 1
ATOM 2681 C C . GLU A 1 331 ? 19.079 3.178 -22.224 1.00 81.00 331 GLU A C 1
ATOM 2683 O O . GLU A 1 331 ? 18.430 2.193 -22.591 1.00 81.00 331 GLU A O 1
ATOM 2688 N N . ILE A 1 332 ? 20.298 3.101 -21.704 1.00 82.75 332 ILE A N 1
ATOM 2689 C CA . ILE A 1 332 ? 21.083 1.883 -21.646 1.00 82.75 332 ILE A CA 1
ATOM 2690 C C . ILE A 1 332 ? 21.424 1.542 -20.194 1.00 82.75 332 ILE A C 1
ATOM 2692 O O . ILE A 1 332 ? 21.967 2.365 -19.454 1.00 82.75 332 ILE A O 1
ATOM 2696 N N . ALA A 1 333 ? 21.185 0.286 -19.819 1.00 82.75 333 ALA A N 1
ATOM 2697 C CA . ALA A 1 333 ? 21.703 -0.325 -18.600 1.00 82.75 333 ALA A CA 1
ATOM 2698 C C . ALA A 1 333 ? 22.613 -1.489 -18.973 1.00 82.75 333 ALA A C 1
ATOM 2700 O O . ALA A 1 333 ? 22.305 -2.273 -19.867 1.00 82.75 333 ALA A O 1
ATOM 2701 N N . ARG A 1 334 ? 23.729 -1.633 -18.258 1.00 84.50 334 ARG A N 1
ATOM 2702 C CA . ARG A 1 334 ? 24.671 -2.737 -18.456 1.00 84.50 334 ARG A CA 1
ATOM 2703 C C . ARG A 1 334 ? 24.844 -3.502 -17.163 1.00 84.50 334 ARG A C 1
ATOM 2705 O O . ARG A 1 334 ? 25.049 -2.884 -16.126 1.00 84.50 334 ARG A O 1
ATOM 2712 N N . GLY A 1 335 ? 24.795 -4.825 -17.220 1.00 83.56 335 GLY A N 1
ATOM 2713 C CA . GLY A 1 335 ? 24.946 -5.669 -16.038 1.00 83.56 335 GLY A CA 1
ATOM 2714 C C . GLY A 1 335 ? 25.423 -7.069 -16.393 1.00 83.56 335 GLY A C 1
ATOM 2715 O O . GLY A 1 335 ? 25.363 -7.477 -17.552 1.00 83.56 335 GLY A O 1
ATOM 2716 N N . GLN A 1 336 ? 25.903 -7.799 -15.388 1.00 87.44 336 GLN A N 1
ATOM 2717 C CA . GLN A 1 336 ? 26.266 -9.207 -15.550 1.00 87.44 336 GLN A CA 1
ATOM 2718 C C . GLN A 1 336 ? 25.036 -10.096 -15.454 1.00 87.44 336 GLN A C 1
ATOM 2720 O O . GLN A 1 336 ? 24.180 -9.886 -14.590 1.00 87.44 336 GLN A O 1
ATOM 2725 N N . VAL A 1 337 ? 24.974 -11.108 -16.311 1.00 91.62 337 VAL A N 1
ATOM 2726 C CA . VAL A 1 337 ? 23.875 -12.065 -16.339 1.00 91.62 337 VAL A CA 1
ATOM 2727 C C . VAL A 1 337 ? 24.113 -13.202 -15.355 1.00 91.62 337 VAL A C 1
ATOM 2729 O O . VAL A 1 337 ? 25.176 -13.816 -15.330 1.00 91.62 337 VAL A O 1
ATOM 2732 N N . PHE A 1 338 ? 23.081 -13.521 -14.584 1.00 92.75 338 PHE A N 1
ATOM 2733 C CA . PHE A 1 338 ? 22.958 -14.740 -13.805 1.00 92.75 338 PHE A CA 1
ATOM 2734 C C . PHE A 1 338 ? 21.855 -15.614 -14.415 1.00 92.75 338 PHE A C 1
ATOM 2736 O O . PHE A 1 338 ? 20.680 -15.233 -14.431 1.00 92.75 338 PHE A O 1
ATOM 2743 N N . LEU A 1 339 ? 22.227 -16.778 -14.948 1.00 95.44 339 LEU A N 1
ATOM 2744 C CA . LEU A 1 339 ? 21.290 -17.701 -15.581 1.00 95.44 339 LEU A CA 1
ATOM 2745 C C . LEU A 1 339 ? 20.574 -18.563 -14.545 1.00 95.44 339 LEU A C 1
ATOM 2747 O O . LEU A 1 339 ? 21.204 -19.204 -13.708 1.00 95.44 339 LEU A O 1
ATOM 2751 N N . THR A 1 340 ? 19.247 -18.614 -14.623 1.00 94.62 340 THR A N 1
ATOM 2752 C CA . THR A 1 340 ? 18.433 -19.455 -13.744 1.00 94.62 340 THR A CA 1
ATOM 2753 C C . THR A 1 340 ? 17.053 -19.727 -14.327 1.00 94.62 340 THR A C 1
ATOM 2755 O O . THR A 1 340 ? 16.430 -18.861 -14.939 1.00 94.62 340 THR A O 1
ATOM 2758 N N . GLU A 1 341 ? 16.537 -20.931 -14.099 1.00 95.94 341 GLU A N 1
ATOM 2759 C CA . GLU A 1 341 ? 15.176 -21.314 -14.492 1.00 95.94 341 GLU A CA 1
ATOM 2760 C C . GLU A 1 341 ? 14.093 -20.678 -13.604 1.00 95.94 341 GLU A C 1
ATOM 2762 O O . GLU A 1 341 ? 12.915 -20.726 -13.941 1.00 95.94 341 GLU A O 1
ATOM 2767 N N . ALA A 1 342 ? 14.480 -20.004 -12.512 1.00 91.94 342 ALA A N 1
ATOM 2768 C CA . ALA A 1 342 ? 13.569 -19.251 -11.645 1.00 91.94 342 ALA A CA 1
ATOM 2769 C C . ALA A 1 342 ? 13.020 -17.955 -12.283 1.00 91.94 342 ALA A C 1
ATOM 2771 O O . ALA A 1 342 ? 12.245 -17.233 -11.648 1.00 91.94 342 ALA A O 1
ATOM 2772 N N . ILE A 1 343 ? 13.452 -17.627 -13.504 1.00 94.19 343 ILE A N 1
ATOM 2773 C CA . ILE A 1 343 ? 12.905 -16.557 -14.342 1.00 94.19 343 ILE A CA 1
ATOM 2774 C C . ILE A 1 343 ? 12.208 -17.198 -15.541 1.00 94.19 343 ILE A C 1
ATOM 2776 O O . ILE A 1 343 ? 12.744 -18.124 -16.149 1.00 94.19 343 ILE A O 1
ATOM 2780 N N . ALA A 1 344 ? 11.019 -16.706 -15.891 1.00 95.88 344 ALA A N 1
ATOM 2781 C CA . ALA A 1 344 ? 10.271 -17.211 -17.037 1.00 95.88 344 ALA A CA 1
ATOM 2782 C C . ALA A 1 344 ? 11.002 -16.910 -18.367 1.00 95.88 344 ALA A C 1
ATOM 2784 O O . ALA A 1 344 ? 11.685 -15.885 -18.476 1.00 95.88 344 ALA A O 1
ATOM 2785 N N . PRO A 1 345 ? 10.872 -17.762 -19.401 1.00 97.31 345 PRO A N 1
ATOM 2786 C CA . PRO A 1 345 ? 11.341 -17.427 -20.743 1.00 97.31 345 PRO A CA 1
ATOM 2787 C C . PRO A 1 345 ? 10.769 -16.085 -21.237 1.00 97.31 345 PRO A C 1
ATOM 2789 O O . PRO A 1 345 ? 9.625 -15.755 -20.937 1.00 97.31 345 PRO A O 1
ATOM 2792 N N . GLY A 1 346 ? 11.566 -15.298 -21.967 1.00 96.25 346 GLY A N 1
ATOM 2793 C CA . GLY A 1 346 ? 11.185 -13.948 -22.416 1.00 96.25 346 GLY A CA 1
ATOM 2794 C C . GLY A 1 346 ? 11.181 -12.857 -21.332 1.00 96.25 346 GLY A C 1
ATOM 2795 O O . GLY A 1 346 ? 10.765 -11.735 -21.610 1.00 96.25 346 GLY A O 1
ATOM 2796 N N . VAL A 1 347 ? 11.644 -13.152 -20.110 1.00 95.62 347 VAL A N 1
ATOM 2797 C CA . VAL A 1 347 ? 11.705 -12.187 -18.998 1.00 95.62 347 VAL A CA 1
ATOM 2798 C C . VAL A 1 347 ? 13.146 -11.974 -18.531 1.00 95.62 347 VAL A C 1
ATOM 2800 O O . VAL A 1 347 ? 13.930 -12.922 -18.450 1.00 95.62 347 VAL A O 1
ATOM 2803 N N . VAL A 1 348 ? 13.480 -10.731 -18.175 1.00 94.19 348 VAL A N 1
ATOM 2804 C CA . VAL A 1 348 ? 14.706 -10.377 -17.445 1.00 94.19 348 VAL A CA 1
ATOM 2805 C C . VAL A 1 348 ? 14.364 -9.872 -16.046 1.00 94.19 348 VAL A C 1
ATOM 2807 O O . VAL A 1 348 ? 13.577 -8.945 -15.862 1.00 94.19 348 VAL A O 1
ATOM 2810 N N . GLY A 1 349 ? 14.940 -10.514 -15.036 1.00 91.56 349 GLY A N 1
ATOM 2811 C CA . GLY A 1 349 ? 14.760 -10.154 -13.635 1.00 91.56 349 GLY A CA 1
ATOM 2812 C C . GLY A 1 349 ? 15.870 -9.239 -13.133 1.00 91.56 349 GLY A C 1
ATOM 2813 O O . GLY A 1 349 ? 17.027 -9.371 -13.526 1.00 91.56 349 GLY A O 1
ATOM 2814 N N . TYR A 1 350 ? 15.544 -8.341 -12.212 1.00 87.81 350 TYR A N 1
ATOM 2815 C CA . TYR A 1 350 ? 16.535 -7.497 -11.546 1.00 87.81 350 TYR A CA 1
ATOM 2816 C C . TYR A 1 350 ? 16.074 -7.114 -10.137 1.00 87.81 350 TYR A C 1
ATOM 2818 O O . TYR A 1 350 ? 14.882 -7.163 -9.828 1.00 87.81 350 TYR A O 1
ATOM 2826 N N . TRP A 1 351 ? 17.005 -6.698 -9.275 1.00 82.31 351 TRP A N 1
ATOM 2827 C CA . TRP A 1 351 ? 16.653 -6.138 -7.968 1.00 82.31 351 TRP A CA 1
ATOM 2828 C C . TRP A 1 351 ? 16.413 -4.637 -8.050 1.00 82.31 351 TRP A C 1
ATOM 2830 O O . TRP A 1 351 ? 17.309 -3.875 -8.425 1.00 82.31 351 TRP A O 1
ATOM 2840 N N . LYS A 1 352 ? 15.218 -4.196 -7.653 1.00 79.31 352 LYS A N 1
ATOM 2841 C CA . LYS A 1 352 ? 14.915 -2.764 -7.588 1.00 79.31 352 LYS A CA 1
ATOM 2842 C C . LYS A 1 352 ? 15.720 -2.080 -6.494 1.00 79.31 352 LYS A C 1
ATOM 2844 O O . LYS A 1 352 ? 15.766 -2.552 -5.362 1.00 79.31 352 LYS A O 1
ATOM 2849 N N . SER A 1 353 ? 16.272 -0.915 -6.837 1.00 75.75 353 SER A N 1
ATOM 2850 C CA . SER A 1 353 ? 16.955 -0.027 -5.891 1.00 75.75 353 SER A CA 1
ATOM 2851 C C . SER A 1 353 ? 18.081 -0.730 -5.129 1.00 75.75 353 SER A C 1
ATOM 2853 O O . SER A 1 353 ? 18.240 -0.527 -3.940 1.00 75.75 353 SER A O 1
ATOM 2855 N N . ARG A 1 354 ? 18.849 -1.587 -5.806 1.00 77.06 354 ARG A N 1
ATOM 2856 C CA . ARG A 1 354 ? 19.984 -2.322 -5.222 1.00 77.06 354 ARG A CA 1
ATOM 2857 C C . ARG A 1 354 ? 21.328 -1.628 -5.554 1.00 77.06 354 ARG A C 1
ATOM 2859 O O . ARG A 1 354 ? 22.377 -1.952 -5.010 1.00 77.06 354 ARG A O 1
ATOM 2866 N N . ASN A 1 355 ? 21.350 -0.665 -6.464 1.00 75.19 355 ASN A N 1
ATOM 2867 C CA . ASN A 1 355 ? 22.591 0.013 -6.827 1.00 75.19 355 ASN A CA 1
ATOM 2868 C C . ASN A 1 355 ? 22.866 1.224 -5.931 1.00 75.19 355 ASN A C 1
ATOM 2870 O O . ASN A 1 355 ? 21.935 1.891 -5.485 1.00 75.19 355 ASN A O 1
ATOM 2874 N N . ALA A 1 356 ? 24.144 1.511 -5.708 1.00 70.62 356 ALA A N 1
ATOM 2875 C CA . ALA A 1 356 ? 24.598 2.710 -5.032 1.00 70.62 356 ALA A CA 1
ATOM 2876 C C . ALA A 1 356 ? 25.739 3.337 -5.840 1.00 70.62 356 ALA A C 1
ATOM 2878 O O . ALA A 1 356 ? 26.602 2.635 -6.368 1.00 70.62 356 ALA A O 1
ATOM 2879 N N . ARG A 1 357 ? 25.719 4.668 -5.946 1.00 71.88 357 ARG A N 1
ATOM 2880 C CA . ARG A 1 357 ? 26.779 5.440 -6.603 1.00 71.88 357 ARG A CA 1
ATOM 2881 C C . ARG A 1 357 ? 27.977 5.596 -5.662 1.00 71.88 357 ARG A C 1
ATOM 2883 O O . ARG A 1 357 ? 27.828 5.504 -4.444 1.00 71.88 357 ARG A O 1
ATOM 2890 N N . ALA A 1 358 ? 29.150 5.890 -6.221 1.00 68.88 358 ALA A N 1
ATOM 2891 C CA . ALA A 1 358 ? 30.323 6.260 -5.431 1.00 68.88 358 ALA A CA 1
ATOM 2892 C C . ALA A 1 358 ? 29.982 7.389 -4.439 1.00 68.88 358 ALA A C 1
ATOM 2894 O O . ALA A 1 358 ? 29.270 8.330 -4.789 1.00 68.88 358 ALA A O 1
ATOM 2895 N N . GLY A 1 359 ? 30.475 7.290 -3.205 1.00 64.94 359 GLY A N 1
ATOM 2896 C CA . GLY A 1 359 ? 30.225 8.253 -2.129 1.00 64.94 359 GLY A CA 1
ATOM 2897 C C . GLY A 1 359 ? 28.907 8.050 -1.375 1.00 64.94 359 GLY A C 1
ATOM 2898 O O . GLY A 1 359 ? 28.814 8.446 -0.214 1.00 64.94 359 GLY A O 1
ATOM 2899 N N . MET A 1 360 ? 27.911 7.379 -1.966 1.00 68.38 360 MET A N 1
ATOM 2900 C CA . MET A 1 360 ? 26.677 7.025 -1.259 1.00 68.38 360 MET A CA 1
ATOM 2901 C C . MET A 1 360 ? 27.004 6.087 -0.093 1.00 68.38 360 MET A C 1
ATOM 2903 O O . MET A 1 360 ? 27.698 5.094 -0.294 1.00 68.38 360 MET A O 1
ATOM 2907 N N . MET A 1 361 ? 26.522 6.389 1.118 1.00 69.19 361 MET A N 1
ATOM 2908 C CA . MET A 1 361 ? 26.809 5.606 2.337 1.00 69.19 361 MET A CA 1
ATOM 2909 C C . MET A 1 361 ? 28.314 5.336 2.554 1.00 69.19 361 MET A C 1
ATOM 2911 O O . MET A 1 361 ? 28.698 4.261 3.008 1.00 69.19 361 MET A O 1
ATOM 2915 N N . ALA A 1 362 ? 29.171 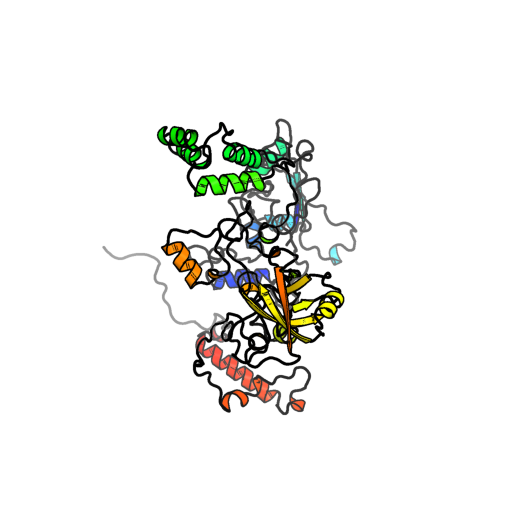6.297 2.185 1.00 66.06 362 ALA A N 1
ATOM 2916 C CA . ALA A 1 362 ? 30.633 6.186 2.238 1.00 66.06 362 ALA A CA 1
ATOM 2917 C C . ALA A 1 362 ? 31.237 5.045 1.387 1.00 66.06 362 ALA A C 1
ATOM 2919 O O . ALA A 1 362 ? 32.356 4.596 1.641 1.00 66.06 362 ALA A O 1
ATOM 2920 N N . LEU A 1 363 ? 30.536 4.585 0.343 1.00 64.12 363 LEU A N 1
ATOM 2921 C CA . LEU A 1 363 ? 31.080 3.604 -0.596 1.00 64.12 363 LEU A CA 1
ATOM 2922 C C . LEU A 1 363 ? 32.232 4.209 -1.411 1.00 64.12 363 LEU A C 1
ATOM 2924 O O . LEU A 1 363 ? 32.034 5.227 -2.085 1.00 64.12 363 LEU A O 1
ATOM 2928 N N . PRO A 1 364 ? 33.428 3.593 -1.421 1.00 62.44 364 PRO A N 1
ATOM 2929 C CA . PRO A 1 364 ? 34.525 4.112 -2.215 1.00 62.44 364 PRO A CA 1
ATOM 2930 C C . PRO A 1 364 ? 34.250 3.923 -3.721 1.00 62.44 364 PRO A C 1
ATOM 2932 O O . PRO A 1 364 ? 33.533 2.996 -4.118 1.00 62.44 364 PRO A O 1
ATOM 2935 N N . PRO A 1 365 ? 34.832 4.761 -4.601 1.00 65.56 365 PRO A N 1
ATOM 2936 C CA . PRO A 1 365 ? 34.607 4.671 -6.048 1.00 65.56 365 PRO A CA 1
ATOM 2937 C C . PRO A 1 365 ? 34.969 3.317 -6.675 1.00 65.56 365 PRO A C 1
ATOM 2939 O O . PRO A 1 365 ? 34.428 2.955 -7.716 1.00 65.56 365 PRO A O 1
ATOM 2942 N N . ASN A 1 366 ? 35.873 2.560 -6.049 1.00 66.31 366 ASN A N 1
ATOM 2943 C CA . ASN A 1 366 ? 36.309 1.236 -6.495 1.00 66.31 366 ASN A CA 1
ATOM 2944 C C . ASN A 1 366 ? 35.543 0.066 -5.841 1.00 66.31 366 ASN A C 1
ATOM 2946 O O . ASN A 1 366 ? 35.899 -1.086 -6.087 1.00 66.31 366 ASN A O 1
ATOM 2950 N N . ALA A 1 367 ? 34.519 0.326 -5.020 1.00 71.19 367 ALA A N 1
ATOM 2951 C CA . ALA A 1 367 ? 33.704 -0.722 -4.403 1.00 71.19 367 ALA A CA 1
ATOM 2952 C C . ALA A 1 367 ? 32.989 -1.575 -5.465 1.00 71.19 367 ALA A C 1
ATOM 2954 O O . ALA A 1 367 ? 32.562 -1.047 -6.494 1.00 71.19 367 ALA A O 1
ATOM 2955 N N . LEU A 1 368 ? 32.821 -2.881 -5.224 1.00 75.69 368 LEU A N 1
ATOM 2956 C CA . LEU A 1 368 ? 32.178 -3.797 -6.180 1.00 75.69 368 LEU A CA 1
ATOM 2957 C C . LEU A 1 368 ? 30.739 -3.378 -6.506 1.00 75.69 368 LEU A C 1
ATOM 2959 O O . LEU A 1 368 ? 30.311 -3.495 -7.652 1.00 75.69 368 LEU A O 1
ATOM 2963 N N . GLU A 1 369 ? 30.025 -2.839 -5.522 1.00 77.69 369 GLU A N 1
ATOM 2964 C CA . GLU A 1 369 ? 28.701 -2.229 -5.645 1.00 77.69 369 GLU A CA 1
ATOM 2965 C C . GLU A 1 369 ? 28.688 -1.161 -6.745 1.00 77.69 369 GLU A C 1
ATOM 2967 O O . GLU A 1 369 ? 27.801 -1.157 -7.599 1.00 77.69 369 GLU A O 1
ATOM 2972 N N . THR A 1 370 ? 29.706 -0.298 -6.731 1.00 73.69 370 THR A N 1
ATOM 2973 C CA . THR A 1 370 ? 29.882 0.837 -7.638 1.00 73.69 370 THR A CA 1
ATOM 2974 C C . THR A 1 370 ? 30.376 0.383 -9.008 1.00 73.69 370 THR A C 1
ATOM 2976 O O . THR A 1 370 ? 29.896 0.855 -10.033 1.00 73.69 370 THR A O 1
ATOM 2979 N N . VAL A 1 371 ? 31.357 -0.529 -9.050 1.00 72.12 371 VAL A N 1
ATOM 2980 C CA . VAL A 1 371 ? 32.027 -0.895 -10.305 1.00 72.12 371 VAL A CA 1
ATOM 2981 C C . VAL A 1 371 ? 31.344 -2.032 -11.062 1.00 72.12 371 VAL A C 1
ATOM 2983 O O . VAL A 1 371 ? 31.587 -2.162 -12.261 1.00 72.12 371 VAL A O 1
ATOM 2986 N N . ARG A 1 372 ? 30.551 -2.878 -10.401 1.00 76.00 372 ARG A N 1
ATOM 2987 C CA . ARG A 1 372 ? 29.854 -4.011 -11.036 1.00 76.00 372 ARG A CA 1
ATOM 2988 C C . ARG A 1 372 ? 28.342 -3.933 -10.929 1.00 76.00 372 ARG A C 1
ATOM 2990 O O . ARG A 1 372 ? 27.655 -4.550 -11.737 1.00 76.00 372 ARG A O 1
ATOM 2997 N N . GLY A 1 373 ? 27.822 -3.222 -9.933 1.00 76.62 373 GLY A N 1
ATOM 2998 C CA . GLY A 1 373 ? 26.389 -3.029 -9.816 1.00 76.62 373 GLY A CA 1
ATOM 2999 C C . GLY A 1 373 ? 25.861 -2.162 -10.950 1.00 76.62 373 GLY A C 1
ATOM 3000 O O . GLY A 1 373 ? 26.572 -1.341 -11.523 1.00 76.62 373 GLY A O 1
ATOM 3001 N N . PHE A 1 374 ? 24.569 -2.302 -11.210 1.00 77.94 374 PHE A N 1
ATOM 3002 C CA . PHE A 1 374 ? 23.868 -1.467 -12.175 1.00 77.94 374 PHE A CA 1
ATOM 3003 C C . PHE A 1 374 ? 22.510 -1.019 -11.623 1.00 77.94 374 PHE A C 1
ATOM 3005 O O . PHE A 1 374 ? 21.880 -1.746 -10.842 1.00 77.94 374 PHE A O 1
ATOM 3012 N N . MET A 1 375 ? 22.063 0.172 -12.026 1.00 77.56 375 MET A N 1
ATOM 3013 C CA . MET A 1 375 ? 20.778 0.749 -11.638 1.00 77.56 375 MET A CA 1
ATOM 3014 C C . MET A 1 375 ? 19.750 0.534 -12.755 1.00 77.56 375 MET A C 1
ATOM 3016 O O . MET A 1 375 ? 19.743 1.242 -13.753 1.00 77.56 375 MET A O 1
ATOM 3020 N N . PHE A 1 376 ? 18.846 -0.435 -12.584 1.00 78.75 376 PHE A N 1
ATOM 3021 C CA . PHE A 1 376 ? 17.778 -0.679 -13.567 1.00 78.75 376 PHE A CA 1
ATOM 3022 C C . PHE A 1 376 ? 16.786 0.500 -13.652 1.00 78.75 376 PHE A C 1
ATOM 3024 O O . PHE A 1 376 ? 16.118 0.675 -14.662 1.00 78.75 376 PHE A O 1
ATOM 3031 N N . ASN A 1 377 ? 16.694 1.334 -12.606 1.00 78.81 377 ASN A N 1
ATOM 3032 C CA . ASN A 1 377 ? 15.843 2.527 -12.614 1.00 78.81 377 ASN A CA 1
ATOM 3033 C C . ASN A 1 377 ? 16.221 3.529 -13.724 1.00 78.81 377 ASN A C 1
ATOM 3035 O O . ASN A 1 377 ? 15.360 4.287 -14.161 1.00 78.81 377 ASN A O 1
ATOM 3039 N N . ASP A 1 378 ? 17.471 3.506 -14.192 1.00 76.31 378 ASP A N 1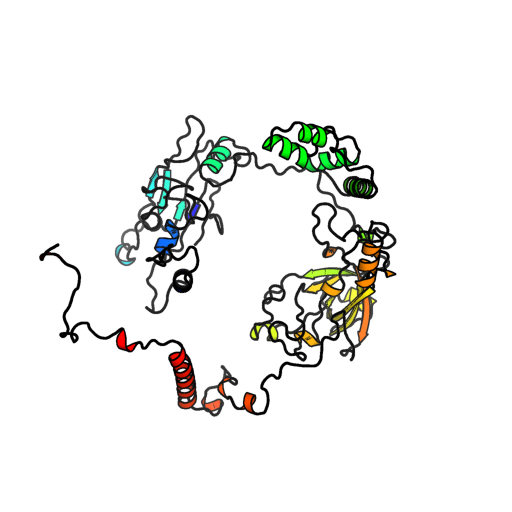
ATOM 3040 C CA . ASP A 1 378 ? 17.990 4.474 -15.163 1.00 76.31 378 ASP A CA 1
ATOM 3041 C C . ASP A 1 378 ? 17.447 4.250 -16.582 1.00 76.31 378 ASP A C 1
ATOM 3043 O O . ASP A 1 378 ? 17.544 5.150 -17.406 1.00 76.31 378 ASP A O 1
ATOM 3047 N N . ILE A 1 379 ? 16.860 3.081 -16.866 1.00 80.88 379 ILE A N 1
ATOM 3048 C CA . ILE A 1 379 ? 16.285 2.749 -18.181 1.00 80.88 379 ILE A CA 1
ATOM 3049 C C . ILE A 1 379 ? 14.757 2.794 -18.213 1.00 80.88 379 ILE A C 1
ATOM 3051 O O . ILE A 1 379 ? 14.134 2.302 -19.154 1.00 80.88 379 ILE A O 1
ATOM 3055 N N . TYR A 1 380 ? 14.133 3.347 -17.172 1.00 82.56 380 TYR A N 1
ATOM 3056 C CA . TYR A 1 380 ? 12.685 3.485 -17.149 1.00 82.56 380 TYR A CA 1
ATOM 3057 C C . TYR A 1 380 ? 12.187 4.610 -18.043 1.00 82.56 380 TYR A C 1
ATOM 3059 O O . TYR A 1 380 ? 12.736 5.710 -18.081 1.00 82.56 380 TYR A O 1
ATOM 3067 N N . VAL A 1 381 ? 11.081 4.310 -18.719 1.00 82.06 381 VAL A N 1
ATOM 3068 C CA . VAL A 1 381 ? 10.377 5.242 -19.588 1.00 82.06 381 VAL A CA 1
ATOM 3069 C C . VAL A 1 381 ? 9.292 5.956 -18.772 1.00 82.06 381 VAL A C 1
ATOM 3071 O O . VAL A 1 381 ? 8.316 5.342 -18.344 1.00 82.06 381 VAL A O 1
ATOM 3074 N N . TYR A 1 382 ? 9.503 7.245 -18.520 1.00 79.75 382 TYR A N 1
ATOM 3075 C CA . TYR A 1 382 ? 8.732 8.149 -17.673 1.00 79.75 382 TYR A CA 1
ATOM 3076 C C . TYR A 1 382 ? 7.618 8.874 -18.423 1.00 79.75 382 TYR A C 1
ATOM 3078 O O . TYR A 1 382 ? 6.678 9.332 -17.780 1.00 79.75 382 TYR A O 1
ATOM 3086 N N . THR A 1 383 ? 7.695 8.986 -19.750 1.00 82.12 383 THR A N 1
ATOM 3087 C CA . THR A 1 383 ? 6.643 9.588 -20.583 1.00 82.12 383 THR A CA 1
ATOM 3088 C C . THR A 1 383 ? 6.014 8.544 -21.485 1.00 82.12 383 THR A C 1
ATOM 3090 O O . THR A 1 383 ? 6.636 7.538 -21.819 1.00 82.12 383 THR A O 1
ATOM 3093 N N . ARG A 1 384 ? 4.762 8.768 -21.873 1.00 83.81 384 ARG A N 1
ATOM 3094 C CA . ARG A 1 384 ? 4.085 7.868 -22.807 1.00 83.81 384 ARG A CA 1
ATOM 3095 C C . ARG A 1 384 ? 4.706 7.918 -24.204 1.00 83.81 384 ARG A C 1
ATOM 3097 O O . ARG A 1 384 ? 5.508 8.800 -24.528 1.00 83.81 384 ARG A O 1
ATOM 3104 N N . ALA A 1 385 ? 4.314 6.984 -25.058 1.00 85.88 385 ALA A N 1
ATOM 3105 C CA . ALA A 1 385 ? 4.476 7.117 -26.501 1.00 85.88 385 ALA A CA 1
ATOM 3106 C C . ALA A 1 385 ? 3.849 8.434 -27.017 1.00 85.88 385 ALA A C 1
ATOM 3108 O O . ALA A 1 385 ? 2.878 8.941 -26.442 1.00 85.88 385 ALA A O 1
ATOM 3109 N N . GLN A 1 386 ? 4.387 9.012 -28.094 1.00 84.19 386 GLN A N 1
ATOM 3110 C CA . GLN A 1 386 ? 3.871 10.248 -28.694 1.00 84.19 386 GLN A CA 1
ATOM 3111 C C . GLN A 1 386 ? 2.414 10.070 -29.132 1.00 84.19 386 GLN A C 1
ATOM 3113 O O . GLN A 1 386 ? 1.589 10.951 -28.881 1.00 84.19 386 GLN A O 1
ATOM 3118 N N . SER A 1 387 ? 2.070 8.909 -29.702 1.00 83.69 387 SER A N 1
ATOM 3119 C CA . SER A 1 387 ? 0.684 8.571 -30.068 1.00 83.69 387 SER A CA 1
ATOM 3120 C C . SER A 1 387 ? -0.290 8.556 -28.879 1.00 83.69 387 SER A C 1
ATOM 3122 O O . SER A 1 387 ? -1.499 8.652 -29.074 1.00 83.69 387 SER A O 1
ATOM 3124 N N . GLN A 1 388 ? 0.227 8.484 -27.649 1.00 80.44 388 GLN A N 1
ATOM 3125 C CA . GLN A 1 388 ? -0.525 8.457 -26.393 1.00 80.44 388 GLN A CA 1
ATOM 3126 C C . GLN A 1 388 ? -0.364 9.753 -25.576 1.00 80.44 388 GLN A C 1
ATOM 3128 O O . GLN A 1 388 ? -0.677 9.778 -24.385 1.00 80.44 388 GLN A O 1
ATOM 3133 N N . GLY A 1 389 ? 0.109 10.839 -26.202 1.00 76.38 389 GLY A N 1
ATOM 3134 C CA . GLY A 1 389 ? 0.249 12.157 -25.572 1.00 76.38 389 GLY A CA 1
ATOM 3135 C C . GLY A 1 389 ? 1.575 12.381 -24.839 1.00 76.38 389 GLY A C 1
ATOM 3136 O O . GLY A 1 389 ? 1.646 13.254 -23.974 1.00 76.38 389 GLY A O 1
ATOM 3137 N N . GLY A 1 390 ? 2.604 11.574 -25.110 1.00 81.12 390 GLY A N 1
ATOM 3138 C CA . GLY A 1 390 ? 3.967 11.781 -24.615 1.00 81.12 390 GLY A CA 1
ATOM 3139 C C . GLY A 1 390 ? 4.860 12.542 -25.602 1.00 81.12 390 GLY A C 1
ATOM 3140 O O . GLY A 1 390 ? 4.403 13.455 -26.287 1.00 81.12 390 GLY A O 1
ATOM 3141 N N . VAL A 1 391 ? 6.144 12.170 -25.678 1.00 76.88 391 VAL A N 1
ATOM 3142 C CA . VAL A 1 391 ? 7.121 12.754 -26.625 1.00 76.88 391 VAL A CA 1
ATOM 3143 C C . VAL A 1 391 ? 7.620 11.719 -27.636 1.00 76.88 391 VAL A C 1
ATOM 3145 O O . VAL A 1 391 ? 7.625 10.525 -27.323 1.00 76.88 391 VAL A O 1
ATOM 3148 N N . PRO A 1 392 ? 8.090 12.148 -28.827 1.00 79.56 392 PRO A N 1
ATOM 3149 C CA . PRO A 1 392 ? 8.829 11.269 -29.728 1.00 79.56 392 PRO A CA 1
ATOM 3150 C C . PRO A 1 392 ? 10.071 10.680 -29.044 1.00 79.56 392 PRO A C 1
ATOM 3152 O O . PRO A 1 392 ? 10.715 11.367 -28.248 1.00 79.56 392 PRO A O 1
ATOM 3155 N N . ASN A 1 393 ? 10.481 9.466 -29.431 1.00 75.50 393 ASN A N 1
ATOM 3156 C CA . ASN A 1 393 ? 11.692 8.815 -28.895 1.00 75.50 393 ASN A CA 1
ATOM 3157 C C . ASN A 1 393 ? 12.940 9.706 -29.007 1.00 75.50 393 ASN A C 1
ATOM 3159 O O . ASN A 1 393 ? 13.747 9.761 -28.088 1.00 75.50 393 ASN A O 1
ATOM 3163 N N . SER A 1 394 ? 13.074 10.469 -30.098 1.00 73.94 394 SER A N 1
ATOM 3164 C CA . SER A 1 394 ? 14.197 11.395 -30.314 1.00 73.94 394 SER A CA 1
ATOM 3165 C C . SER A 1 394 ? 14.254 12.563 -29.322 1.00 73.94 394 SER A C 1
ATOM 3167 O O . SER A 1 394 ? 15.300 13.190 -29.173 1.00 73.94 394 SER A O 1
ATOM 3169 N N . GLN A 1 395 ? 13.145 12.865 -28.646 1.00 73.19 395 GLN A N 1
ATOM 3170 C CA . GLN A 1 395 ? 13.033 13.931 -27.648 1.00 73.19 395 GLN A CA 1
ATOM 3171 C C . GLN A 1 395 ? 12.958 13.388 -26.218 1.00 73.19 395 GLN A C 1
ATOM 3173 O O . GLN A 1 395 ? 12.805 14.167 -25.278 1.00 73.19 395 GLN A O 1
ATOM 3178 N N . TYR A 1 396 ? 13.107 12.074 -26.033 1.00 72.75 396 TYR A N 1
ATOM 3179 C CA . TYR A 1 396 ? 13.143 11.428 -24.727 1.00 72.75 396 TYR A CA 1
ATOM 3180 C C . TYR A 1 396 ? 14.517 11.623 -24.054 1.00 72.75 396 TYR A C 1
ATOM 3182 O O . TYR A 1 396 ? 15.266 10.702 -23.770 1.00 72.75 396 TYR A O 1
ATOM 3190 N N . THR A 1 397 ? 14.885 12.886 -23.853 1.00 70.38 397 THR A N 1
ATOM 3191 C CA . THR A 1 397 ? 16.080 13.328 -23.128 1.00 70.38 397 THR A CA 1
ATOM 3192 C C . THR A 1 397 ? 15.675 14.460 -22.192 1.00 70.38 397 THR A C 1
ATOM 3194 O O . THR A 1 397 ? 14.664 15.118 -22.429 1.00 70.38 397 THR A O 1
ATOM 3197 N N . VAL A 1 398 ? 16.461 14.745 -21.148 1.00 68.38 398 VAL A N 1
ATOM 3198 C CA . VAL A 1 398 ? 16.169 15.872 -20.236 1.00 68.38 398 VAL A CA 1
ATOM 3199 C C . VAL A 1 398 ? 15.974 17.178 -21.017 1.00 68.38 398 VAL A C 1
ATOM 3201 O O . VAL A 1 398 ? 14.981 17.872 -20.817 1.00 68.38 398 VAL A O 1
ATOM 3204 N N . ASN A 1 399 ? 16.864 17.468 -21.969 1.00 73.06 399 ASN A N 1
ATOM 3205 C CA . ASN A 1 399 ? 16.767 18.665 -22.805 1.00 73.06 399 ASN A CA 1
ATOM 3206 C C . ASN A 1 399 ? 15.551 18.623 -23.739 1.00 73.06 399 ASN A C 1
ATOM 3208 O O . ASN A 1 399 ? 14.854 19.624 -23.858 1.00 73.06 399 ASN A O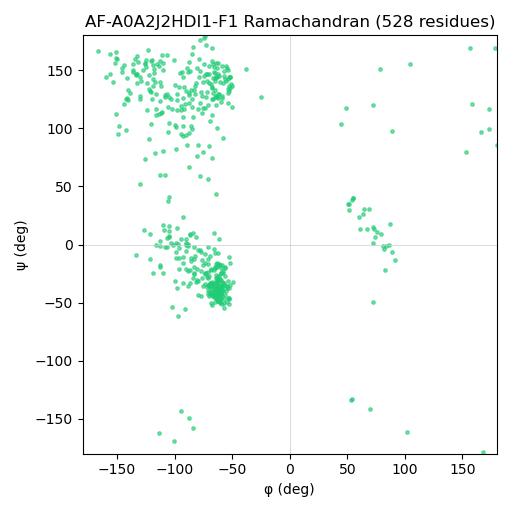 1
ATOM 3212 N N . GLY A 1 400 ? 15.259 17.474 -24.356 1.00 74.00 400 GLY A N 1
ATOM 3213 C CA . GLY A 1 400 ? 14.087 17.313 -25.220 1.00 74.00 400 GLY A CA 1
ATOM 3214 C C . GLY A 1 400 ? 12.768 17.510 -24.469 1.00 74.00 400 GLY A C 1
ATOM 3215 O O . GLY A 1 400 ? 11.887 18.219 -24.952 1.00 74.00 400 GLY A O 1
ATOM 3216 N N . LEU A 1 401 ? 12.662 16.978 -23.248 1.00 73.38 401 LEU A N 1
ATOM 3217 C CA . LEU A 1 401 ? 11.506 17.175 -22.372 1.00 73.38 401 LEU A CA 1
ATOM 3218 C C . LEU A 1 401 ? 11.361 18.640 -21.939 1.00 73.38 401 LEU A C 1
ATOM 3220 O O . LEU A 1 401 ? 10.254 19.177 -21.974 1.00 73.38 401 LEU A O 1
ATOM 3224 N N . ILE A 1 402 ? 12.463 19.311 -21.586 1.00 76.69 402 ILE A N 1
ATOM 3225 C CA . ILE A 1 402 ? 12.457 20.748 -21.269 1.00 76.69 402 ILE A CA 1
ATOM 3226 C C . ILE A 1 402 ? 11.991 21.564 -22.482 1.00 76.69 402 ILE A C 1
ATOM 3228 O O . ILE A 1 402 ? 11.112 22.414 -22.339 1.00 76.69 402 ILE A O 1
ATOM 3232 N N . SER A 1 403 ? 12.520 21.288 -23.677 1.00 78.69 403 SER A N 1
ATOM 3233 C CA . SER A 1 403 ? 12.128 21.980 -24.910 1.00 78.69 403 SER A CA 1
ATOM 3234 C C . SER A 1 403 ? 10.659 21.755 -25.271 1.00 78.69 403 SER A C 1
ATOM 3236 O O . SER A 1 403 ? 9.998 22.692 -25.721 1.00 78.69 403 SER A O 1
ATOM 3238 N N . ALA A 1 404 ? 10.123 20.552 -25.039 1.00 72.69 404 ALA A N 1
ATOM 3239 C CA . ALA A 1 404 ? 8.703 20.269 -25.231 1.00 72.69 404 ALA A CA 1
ATOM 3240 C C . ALA A 1 404 ? 7.839 21.162 -24.326 1.00 72.69 404 ALA A C 1
ATOM 3242 O O . ALA A 1 404 ? 6.968 21.874 -24.829 1.00 72.69 404 ALA A O 1
ATOM 3243 N N . VAL A 1 405 ? 8.153 21.211 -23.025 1.00 74.50 405 VAL A N 1
ATOM 3244 C CA . VAL A 1 405 ? 7.431 22.039 -22.043 1.00 74.50 405 VAL A CA 1
ATOM 3245 C C . VAL A 1 405 ? 7.527 23.526 -22.379 1.00 74.50 405 VAL A C 1
ATOM 3247 O O . VAL A 1 405 ? 6.521 24.230 -22.353 1.00 74.50 405 VAL A O 1
ATOM 3250 N N . GLN A 1 406 ? 8.714 24.008 -22.751 1.00 78.12 406 GLN A N 1
ATOM 3251 C CA . GLN A 1 406 ? 8.923 25.400 -23.169 1.00 78.12 406 GLN A CA 1
ATOM 3252 C C . GLN A 1 406 ? 8.135 25.768 -24.432 1.00 78.12 406 GLN A C 1
ATOM 3254 O O . GLN A 1 406 ? 7.761 26.925 -24.604 1.00 78.12 406 GLN A O 1
ATOM 3259 N N . SER A 1 407 ? 7.845 24.788 -25.288 1.00 77.69 407 SER A N 1
ATOM 3260 C CA . SER A 1 407 ? 7.026 24.958 -26.494 1.00 77.69 407 SER A CA 1
ATOM 3261 C C . SER A 1 407 ? 5.522 24.807 -26.226 1.00 77.69 407 SER A C 1
ATOM 3263 O O . SER A 1 407 ? 4.739 24.744 -27.170 1.00 77.69 407 SER A O 1
ATOM 3265 N N . GLY A 1 408 ? 5.104 24.718 -24.957 1.00 68.25 408 GLY A N 1
ATOM 3266 C CA . GLY A 1 408 ? 3.705 24.542 -24.560 1.00 68.25 408 GLY A CA 1
ATOM 3267 C C . GLY A 1 408 ? 3.180 23.109 -24.684 1.00 68.25 408 GLY A C 1
ATOM 3268 O O . GLY A 1 408 ? 1.984 22.886 -24.505 1.00 68.25 408 GLY A O 1
ATOM 3269 N N . ASN A 1 409 ? 4.049 22.130 -24.960 1.00 70.19 409 ASN A N 1
ATOM 3270 C CA . ASN A 1 409 ? 3.688 20.715 -24.977 1.00 70.19 409 ASN A CA 1
ATOM 3271 C C . ASN A 1 409 ? 3.991 20.102 -23.609 1.00 70.19 409 ASN A C 1
ATOM 3273 O O . ASN A 1 409 ? 5.145 20.070 -23.195 1.00 70.19 409 ASN A O 1
ATOM 3277 N N . TYR A 1 410 ? 2.981 19.575 -22.920 1.00 73.12 410 TYR A N 1
ATOM 3278 C CA . TYR A 1 410 ? 3.133 18.948 -21.603 1.00 73.12 410 TYR A CA 1
ATOM 3279 C C . TYR A 1 410 ? 3.022 17.425 -21.741 1.00 73.12 410 TYR A C 1
ATOM 3281 O O . TYR A 1 410 ? 1.902 16.911 -21.795 1.00 73.12 410 TYR A O 1
ATOM 3289 N N . PRO A 1 411 ? 4.146 16.685 -21.831 1.00 75.06 411 PRO A N 1
ATOM 3290 C CA . PRO A 1 411 ? 4.101 15.252 -22.076 1.00 75.06 411 PRO A CA 1
ATOM 3291 C C . PRO A 1 411 ? 3.434 14.528 -20.917 1.00 75.06 411 PRO A C 1
ATOM 3293 O O . PRO A 1 411 ? 3.774 14.737 -19.750 1.00 75.06 411 PRO A O 1
ATOM 3296 N N . THR A 1 412 ? 2.507 13.637 -21.239 1.00 77.81 412 THR A N 1
ATOM 3297 C CA . THR A 1 412 ? 1.880 12.787 -20.231 1.00 77.81 412 THR A CA 1
ATOM 3298 C C . THR A 1 412 ? 2.876 11.757 -19.705 1.00 77.81 412 THR A C 1
ATOM 3300 O O . THR A 1 412 ? 3.678 11.174 -20.445 1.00 77.81 412 THR A O 1
ATOM 3303 N N . LEU A 1 413 ? 2.830 11.539 -18.392 1.00 82.12 413 LEU A N 1
ATOM 3304 C CA . LEU A 1 413 ? 3.677 10.557 -17.734 1.00 82.12 413 LEU A CA 1
ATOM 3305 C C . LEU A 1 413 ? 3.181 9.138 -18.027 1.00 82.12 413 LEU A C 1
ATOM 3307 O O . LEU A 1 413 ? 1.976 8.880 -18.105 1.00 82.12 413 LEU A O 1
ATOM 3311 N N . ASN A 1 414 ? 4.121 8.205 -18.142 1.00 83.19 414 ASN A N 1
ATOM 3312 C CA . ASN A 1 414 ? 3.835 6.784 -18.257 1.00 83.19 414 ASN A CA 1
ATOM 3313 C C . ASN A 1 414 ? 3.421 6.229 -16.887 1.00 83.19 414 ASN A C 1
ATOM 3315 O O . ASN A 1 414 ? 4.220 5.681 -16.122 1.00 83.19 414 ASN A O 1
ATOM 3319 N N . LEU A 1 415 ? 2.162 6.481 -16.544 1.00 86.31 415 LEU A N 1
ATOM 3320 C CA . LEU A 1 415 ? 1.508 6.074 -15.311 1.00 86.31 415 LEU A CA 1
ATOM 3321 C C . LEU A 1 415 ? 0.237 5.301 -15.647 1.00 86.31 415 LEU A C 1
ATOM 3323 O O . LEU A 1 415 ? -0.389 5.521 -16.692 1.00 86.31 415 LEU A O 1
ATOM 3327 N N . ASP A 1 416 ? -0.162 4.458 -14.701 1.00 86.75 416 ASP A N 1
ATOM 3328 C CA . ASP A 1 416 ? -1.434 3.760 -14.721 1.00 86.75 416 ASP A CA 1
ATOM 3329 C C . ASP A 1 416 ? -2.570 4.788 -14.886 1.00 86.75 416 ASP A C 1
ATOM 3331 O O . ASP A 1 416 ? -2.677 5.709 -14.066 1.00 86.75 416 ASP A O 1
ATOM 3335 N N . PRO A 1 417 ? -3.400 4.681 -15.941 1.00 81.38 417 PRO A N 1
ATOM 3336 C CA . PRO A 1 417 ? -4.390 5.703 -16.281 1.00 81.38 417 PRO A CA 1
ATOM 3337 C C . PRO A 1 417 ? -5.467 5.889 -15.205 1.00 81.38 417 PRO A C 1
ATOM 3339 O O . PRO A 1 417 ? -6.133 6.926 -15.181 1.00 81.38 417 PRO A O 1
ATOM 3342 N N . PHE A 1 418 ? -5.647 4.905 -14.323 1.00 82.44 418 PHE A N 1
ATOM 3343 C CA . PHE A 1 418 ? -6.629 4.954 -13.249 1.00 82.44 418 PHE A CA 1
ATOM 3344 C C . PHE A 1 418 ? -6.055 5.543 -11.953 1.00 82.44 418 PHE A C 1
ATOM 3346 O O . PHE A 1 418 ? -6.581 6.510 -11.410 1.00 82.44 418 PHE A O 1
ATOM 3353 N N . THR A 1 419 ? -4.963 4.972 -11.445 1.00 84.19 419 THR A N 1
ATOM 3354 C CA . THR A 1 419 ? -4.390 5.314 -10.134 1.00 84.19 419 THR A CA 1
ATOM 3355 C C . THR A 1 419 ? -3.310 6.390 -10.183 1.00 84.19 419 THR A C 1
ATOM 3357 O O . THR A 1 419 ? -2.925 6.902 -9.131 1.00 84.19 419 THR A O 1
ATOM 3360 N N . GLY A 1 420 ? -2.753 6.687 -11.360 1.00 83.94 420 GLY A N 1
ATOM 3361 C CA . GLY A 1 420 ? -1.564 7.529 -11.494 1.00 83.94 420 GLY A CA 1
ATOM 3362 C C . GLY A 1 420 ? -0.297 6.896 -10.906 1.00 83.94 420 GLY A C 1
ATOM 3363 O O . GLY A 1 420 ? 0.703 7.584 -10.708 1.00 83.94 420 GLY A O 1
ATOM 3364 N N . LYS A 1 421 ? -0.301 5.592 -10.592 1.00 85.50 421 LYS A N 1
ATOM 3365 C CA . LYS A 1 421 ? 0.897 4.898 -10.103 1.00 85.50 421 LYS A CA 1
ATOM 3366 C C . LYS A 1 421 ? 1.850 4.562 -11.243 1.00 85.50 421 LYS A C 1
ATOM 3368 O O . LYS A 1 421 ? 1.446 4.286 -12.366 1.00 85.50 421 LYS A O 1
ATOM 3373 N N . THR A 1 422 ? 3.140 4.538 -10.928 1.00 83.19 422 THR A N 1
ATOM 3374 C CA . THR A 1 422 ? 4.195 4.192 -11.886 1.00 83.19 422 THR A CA 1
ATOM 3375 C C . THR A 1 422 ? 4.080 2.746 -12.366 1.00 83.19 422 THR A C 1
ATOM 3377 O O . THR A 1 422 ? 4.085 1.817 -11.550 1.00 83.19 422 THR A O 1
ATOM 3380 N N . VAL A 1 423 ? 4.070 2.556 -13.686 1.00 85.12 423 VAL A N 1
ATOM 3381 C CA . VAL A 1 423 ? 3.953 1.248 -14.349 1.00 85.12 423 VAL A CA 1
ATOM 3382 C C . VAL A 1 423 ? 5.312 0.572 -14.539 1.00 85.12 423 VAL A C 1
ATOM 3384 O O . VAL A 1 423 ? 5.803 0.370 -15.643 1.00 85.12 423 VAL A O 1
ATOM 3387 N N . TRP A 1 424 ? 5.956 0.191 -13.431 1.00 80.25 424 TRP A N 1
ATOM 3388 C CA . TRP A 1 424 ? 7.264 -0.480 -13.493 1.00 80.25 424 TRP A CA 1
ATOM 3389 C C . TRP A 1 424 ? 7.217 -1.808 -14.286 1.00 80.25 424 TRP A C 1
ATOM 3391 O O . TRP A 1 424 ? 8.205 -2.201 -14.888 1.00 80.25 424 TRP A O 1
ATOM 3401 N N . GLY A 1 425 ? 6.080 -2.512 -14.286 1.00 84.12 425 GLY A N 1
ATOM 3402 C CA . GLY A 1 425 ? 5.934 -3.804 -14.972 1.00 84.12 425 GLY A CA 1
ATOM 3403 C C . GLY A 1 425 ? 5.796 -3.715 -16.494 1.00 84.12 425 GLY A C 1
ATOM 3404 O O . GLY A 1 425 ? 5.940 -4.729 -17.172 1.00 84.12 425 GLY A O 1
ATOM 3405 N N . ASP A 1 426 ? 5.551 -2.519 -17.028 1.00 89.12 426 ASP A N 1
ATOM 3406 C CA . ASP A 1 426 ? 5.267 -2.318 -18.450 1.00 89.12 426 ASP A CA 1
ATOM 3407 C C . ASP A 1 426 ? 6.554 -2.169 -19.269 1.00 89.12 426 ASP A C 1
ATOM 3409 O O . ASP A 1 426 ? 6.526 -2.235 -20.495 1.00 89.12 426 ASP A O 1
ATOM 3413 N N . LEU A 1 427 ? 7.706 -1.992 -18.617 1.00 90.31 427 LEU A N 1
ATOM 3414 C CA . LEU A 1 427 ? 8.969 -1.827 -19.319 1.00 90.31 427 LEU A CA 1
ATOM 3415 C C . LEU A 1 427 ? 9.350 -3.116 -20.057 1.00 90.31 427 LEU A C 1
ATOM 3417 O O . LEU A 1 427 ? 9.497 -4.188 -19.456 1.00 90.31 427 LEU A O 1
ATOM 3421 N N . ARG A 1 428 ? 9.578 -2.962 -21.360 1.00 93.75 428 ARG A N 1
ATOM 3422 C CA . ARG A 1 428 ? 10.173 -3.954 -22.248 1.00 93.75 428 ARG A CA 1
ATOM 3423 C C . ARG A 1 428 ? 11.484 -3.441 -22.827 1.00 93.75 428 ARG A C 1
ATOM 3425 O O . ARG A 1 428 ? 11.655 -2.241 -23.034 1.00 93.75 428 ARG A O 1
ATOM 3432 N N . VAL A 1 429 ? 12.416 -4.357 -23.072 1.00 94.88 429 VAL A N 1
ATOM 3433 C CA . VAL A 1 429 ? 13.789 -4.024 -23.471 1.00 94.88 429 VAL A CA 1
ATOM 3434 C C . VAL A 1 429 ? 14.294 -4.897 -24.616 1.00 94.88 429 VAL A C 1
ATOM 3436 O O . VAL A 1 429 ? 13.857 -6.035 -24.809 1.00 94.88 429 VAL A O 1
ATOM 3439 N N . LYS A 1 430 ? 15.259 -4.354 -25.359 1.00 95.44 430 LYS A N 1
ATOM 3440 C CA . LYS A 1 430 ? 16.169 -5.122 -26.219 1.00 95.44 430 LYS A CA 1
ATOM 3441 C C . LYS A 1 430 ? 17.390 -5.534 -25.401 1.00 95.44 430 LYS A C 1
ATOM 3443 O O . LYS A 1 430 ? 17.745 -4.838 -24.452 1.00 95.44 430 LYS A O 1
ATOM 3448 N N . ILE A 1 431 ? 18.023 -6.647 -25.769 1.00 94.75 431 ILE A N 1
ATOM 3449 C CA . ILE A 1 431 ? 19.266 -7.108 -25.142 1.00 94.75 431 ILE A CA 1
ATOM 3450 C C . ILE A 1 431 ? 20.323 -7.415 -26.196 1.00 94.75 431 ILE A C 1
ATOM 3452 O O . ILE A 1 431 ? 20.015 -8.010 -27.229 1.00 94.75 431 ILE A O 1
ATOM 3456 N N . VAL A 1 432 ? 21.573 -7.066 -25.906 1.00 92.25 432 VAL A N 1
ATOM 3457 C CA . VAL A 1 432 ? 22.738 -7.546 -26.657 1.00 92.25 432 VAL A CA 1
ATOM 3458 C C . VAL A 1 432 ? 23.834 -8.009 -25.705 1.00 92.25 432 VAL A C 1
ATOM 3460 O O . VAL A 1 432 ? 24.019 -7.452 -24.623 1.00 92.25 432 VAL A O 1
ATOM 3463 N N . ARG A 1 433 ? 24.577 -9.044 -26.104 1.00 90.38 433 ARG A N 1
ATOM 3464 C CA . ARG A 1 433 ? 25.792 -9.481 -25.408 1.00 90.38 433 ARG A CA 1
ATOM 3465 C C . ARG A 1 433 ? 26.936 -8.528 -25.747 1.00 90.38 433 ARG A C 1
ATOM 3467 O O . ARG A 1 433 ? 27.169 -8.265 -26.921 1.00 90.38 433 ARG A O 1
ATOM 3474 N N . ILE A 1 434 ? 27.661 -8.052 -24.735 1.00 81.12 434 ILE A N 1
ATOM 3475 C CA . ILE A 1 434 ? 28.777 -7.112 -24.917 1.00 81.12 434 ILE A CA 1
ATOM 3476 C C . ILE A 1 434 ? 30.127 -7.831 -24.813 1.00 81.12 434 ILE A C 1
ATOM 3478 O O . ILE A 1 434 ? 30.959 -7.703 -25.706 1.00 81.12 434 ILE A O 1
ATOM 3482 N N . ALA A 1 435 ? 30.372 -8.568 -23.725 1.00 72.69 435 ALA A N 1
ATOM 3483 C CA . ALA A 1 435 ? 31.668 -9.196 -23.445 1.00 72.69 435 ALA A CA 1
ATOM 3484 C C . ALA A 1 435 ? 31.575 -10.234 -22.310 1.00 72.69 435 ALA A C 1
ATOM 3486 O O . ALA A 1 435 ? 30.598 -10.253 -21.562 1.00 72.69 435 ALA A O 1
ATOM 3487 N N . ASN A 1 436 ? 32.618 -11.057 -22.149 1.00 60.81 436 ASN A N 1
ATOM 3488 C CA . ASN A 1 436 ? 32.780 -11.929 -20.973 1.00 60.81 436 ASN A CA 1
ATOM 3489 C C . ASN A 1 436 ? 33.429 -11.188 -19.788 1.00 60.81 436 ASN A C 1
ATOM 3491 O O . ASN A 1 436 ? 33.144 -11.502 -18.636 1.00 60.81 436 ASN A O 1
ATOM 3495 N N . ASP A 1 437 ? 34.253 -10.175 -20.075 1.00 53.62 437 ASP A N 1
ATOM 3496 C CA . ASP A 1 437 ? 34.922 -9.316 -19.093 1.00 53.62 437 ASP A CA 1
ATOM 3497 C C . ASP A 1 437 ? 34.342 -7.897 -19.115 1.00 53.62 437 ASP A C 1
ATOM 3499 O O . ASP A 1 437 ? 33.771 -7.462 -20.116 1.00 53.62 437 ASP A O 1
ATOM 3503 N N . LYS A 1 438 ? 34.477 -7.159 -18.003 1.00 50.06 438 LYS A N 1
ATOM 3504 C CA . LYS A 1 438 ? 33.912 -5.806 -17.881 1.00 50.06 438 LYS A CA 1
ATOM 3505 C C . LYS A 1 438 ? 34.511 -4.885 -18.964 1.00 50.06 438 LYS A C 1
ATOM 3507 O O . LYS A 1 438 ? 35.727 -4.681 -18.954 1.00 50.06 438 LYS A O 1
ATOM 3512 N N . PRO A 1 439 ? 33.700 -4.253 -19.834 1.00 52.94 439 PRO A N 1
ATOM 3513 C CA . PRO A 1 439 ? 34.219 -3.267 -20.770 1.00 52.94 439 PRO A CA 1
ATOM 3514 C C . PRO A 1 439 ? 34.732 -2.032 -20.016 1.00 52.94 439 PRO A C 1
ATOM 3516 O O . PRO A 1 439 ? 34.136 -1.598 -19.026 1.00 52.94 439 PRO A O 1
ATOM 3519 N N . TYR A 1 440 ? 35.829 -1.442 -20.503 1.00 43.25 440 TYR A N 1
ATOM 3520 C CA . TYR A 1 440 ? 36.500 -0.281 -19.891 1.00 43.25 440 TYR A CA 1
ATOM 3521 C C . TYR A 1 440 ? 35.558 0.934 -19.707 1.00 43.25 440 TYR A C 1
ATOM 3523 O O . TYR A 1 440 ? 35.803 1.802 -18.872 1.00 43.25 440 TYR A O 1
ATOM 3531 N N . SER A 1 441 ? 34.447 0.966 -20.452 1.00 44.16 441 SER A N 1
ATOM 3532 C CA . SER A 1 441 ? 33.417 2.008 -20.466 1.00 44.16 441 SER A CA 1
ATOM 3533 C C . SER A 1 441 ? 31.993 1.440 -20.325 1.00 44.16 441 SER A C 1
ATOM 3535 O O . SER A 1 441 ? 31.103 1.740 -21.116 1.00 44.16 441 SER A O 1
ATOM 3537 N N . ALA A 1 442 ? 31.732 0.613 -19.312 1.00 37.88 442 ALA A N 1
ATOM 3538 C CA . ALA A 1 442 ? 30.362 0.223 -18.968 1.00 37.88 442 ALA A CA 1
ATOM 3539 C C . ALA A 1 442 ? 29.665 1.316 -18.126 1.00 37.88 442 ALA A C 1
ATOM 3541 O O . ALA A 1 442 ? 29.532 1.165 -16.915 1.00 37.88 442 ALA A O 1
ATOM 3542 N N . TRP A 1 443 ? 29.236 2.419 -18.747 1.00 50.38 443 TRP A N 1
ATOM 3543 C CA . TRP A 1 443 ? 28.491 3.496 -18.070 1.00 50.38 443 TRP A CA 1
ATOM 3544 C C . TRP A 1 443 ? 27.042 3.546 -18.580 1.00 50.38 443 TRP A C 1
ATOM 3546 O O . TRP A 1 443 ? 26.822 3.819 -19.757 1.00 50.38 443 TRP A O 1
ATOM 3556 N N . GLY A 1 444 ? 26.056 3.236 -17.728 1.00 38.72 444 GLY A N 1
ATOM 3557 C CA . GLY A 1 444 ? 24.698 3.792 -17.891 1.00 38.72 444 GLY A CA 1
ATOM 3558 C C . GLY A 1 444 ? 24.708 5.270 -17.478 1.00 38.72 444 GLY A C 1
ATOM 3559 O O . GLY A 1 444 ? 25.762 5.747 -17.065 1.00 38.72 444 GLY A O 1
ATOM 3560 N N . ASN A 1 445 ? 23.585 5.992 -17.549 1.00 38.69 445 ASN A N 1
ATOM 3561 C CA . ASN A 1 445 ? 23.450 7.430 -17.216 1.00 38.69 445 ASN A CA 1
ATOM 3562 C C . ASN A 1 445 ? 23.722 7.810 -15.728 1.00 38.69 445 ASN A C 1
ATOM 3564 O O . ASN A 1 445 ? 23.027 8.625 -15.118 1.00 38.69 445 ASN A O 1
ATOM 3568 N N . ALA A 1 446 ? 24.769 7.264 -15.114 1.00 38.69 446 ALA A N 1
ATOM 3569 C CA . ALA A 1 446 ? 25.523 7.934 -14.074 1.00 38.69 446 ALA A CA 1
ATOM 3570 C C . ALA A 1 446 ? 26.577 8.807 -14.770 1.00 38.69 446 ALA A C 1
ATOM 3572 O O . ALA A 1 446 ? 27.610 8.306 -15.213 1.00 38.69 446 ALA A O 1
ATOM 3573 N N . ASP A 1 447 ? 26.275 10.100 -14.892 1.00 35.53 447 ASP A N 1
ATOM 3574 C CA . ASP A 1 447 ? 27.216 11.146 -15.299 1.00 35.53 447 ASP A CA 1
ATOM 3575 C C . ASP A 1 447 ? 28.634 10.941 -14.730 1.00 35.53 447 ASP A C 1
ATOM 3577 O O . ASP A 1 447 ? 28.792 10.438 -13.607 1.00 35.53 447 ASP A O 1
ATOM 3581 N N . PRO A 1 448 ? 29.679 11.417 -15.430 1.00 35.72 448 PRO A N 1
ATOM 3582 C CA . PRO A 1 448 ? 31.019 11.501 -14.875 1.00 35.72 448 PRO A CA 1
ATOM 3583 C C . PRO A 1 448 ? 31.052 12.592 -13.794 1.00 35.72 448 PRO A C 1
ATOM 3585 O O . PRO A 1 448 ? 31.429 13.731 -14.054 1.00 35.72 448 PRO A O 1
ATOM 3588 N N . ILE A 1 449 ? 30.674 12.270 -12.557 1.00 35.44 449 ILE A N 1
ATOM 3589 C CA . ILE A 1 449 ? 30.857 13.201 -11.440 1.00 35.44 449 ILE A CA 1
ATOM 3590 C C . ILE A 1 449 ? 32.272 13.038 -10.876 1.00 35.44 449 ILE A C 1
ATOM 3592 O O . ILE A 1 449 ? 32.590 12.087 -10.168 1.00 35.44 449 ILE A O 1
ATOM 3596 N N . VAL A 1 450 ? 33.099 14.009 -11.272 1.00 30.64 450 VAL A N 1
ATOM 3597 C CA . VAL A 1 450 ? 34.232 14.628 -10.567 1.00 30.64 450 VAL A CA 1
ATOM 3598 C C . VAL A 1 450 ? 35.183 13.669 -9.840 1.00 30.64 450 VAL A C 1
ATOM 3600 O O . VAL A 1 450 ? 34.965 13.236 -8.710 1.00 30.64 450 VAL A O 1
ATOM 3603 N N . LYS A 1 451 ? 36.343 13.450 -10.472 1.00 34.53 451 LYS A N 1
ATOM 3604 C CA . LYS A 1 451 ? 37.563 12.942 -9.832 1.00 34.53 451 LYS A CA 1
ATOM 3605 C C . LYS A 1 451 ? 38.136 13.978 -8.858 1.00 34.53 451 LYS A C 1
ATOM 3607 O O . LYS A 1 451 ? 39.180 14.558 -9.131 1.00 34.53 451 LYS A O 1
ATOM 3612 N N . THR A 1 452 ? 37.511 14.153 -7.702 1.00 30.98 452 THR A N 1
ATOM 3613 C CA . THR A 1 452 ? 38.247 14.639 -6.533 1.00 30.98 452 THR A CA 1
ATOM 3614 C C . THR A 1 452 ? 37.622 14.045 -5.279 1.00 30.98 452 THR A C 1
ATOM 3616 O O . THR A 1 452 ? 36.568 14.507 -4.844 1.00 30.98 452 THR A O 1
ATOM 3619 N N . PRO A 1 453 ? 38.229 13.005 -4.682 1.00 33.00 453 PRO A N 1
ATOM 3620 C CA . PRO A 1 453 ? 37.855 12.616 -3.334 1.00 33.00 453 PRO A CA 1
ATOM 3621 C C . PRO A 1 453 ? 38.131 13.815 -2.407 1.00 33.00 453 PRO A C 1
ATOM 3623 O O . PRO A 1 453 ? 39.189 14.439 -2.556 1.00 33.00 453 PRO A O 1
ATOM 3626 N N . PRO A 1 454 ? 37.277 14.140 -1.417 1.00 30.52 454 PRO A N 1
ATOM 3627 C CA . PRO A 1 454 ? 37.801 14.793 -0.225 1.00 30.52 454 PRO A C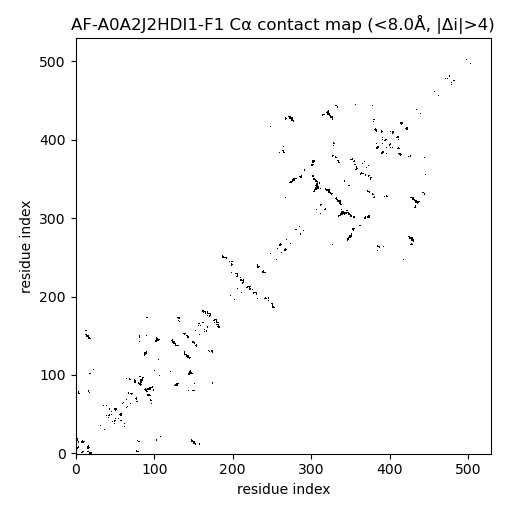A 1
ATOM 3628 C C . PRO A 1 454 ? 38.945 13.917 0.287 1.00 30.52 454 PRO A C 1
ATOM 3630 O O . PRO A 1 454 ? 38.841 12.688 0.258 1.00 30.52 454 PRO A O 1
ATOM 3633 N N . LYS A 1 455 ? 40.060 14.545 0.668 1.00 30.67 455 LYS A N 1
ATOM 3634 C CA . LYS A 1 455 ? 41.263 13.863 1.149 1.00 30.67 455 LYS A CA 1
ATOM 3635 C C . LYS A 1 455 ? 40.890 13.013 2.365 1.00 30.67 455 LYS A C 1
ATOM 3637 O O . LYS A 1 455 ? 40.877 13.489 3.494 1.00 30.67 455 LYS A O 1
ATOM 3642 N N . LEU A 1 456 ? 40.551 11.757 2.106 1.00 33.12 456 LEU A N 1
ATOM 3643 C CA . LEU A 1 456 ? 40.461 10.714 3.104 1.00 33.12 456 LEU A CA 1
ATOM 3644 C C . LEU A 1 456 ? 41.880 10.554 3.644 1.00 33.12 456 LEU A C 1
ATOM 3646 O O . LEU A 1 456 ? 42.829 10.413 2.867 1.00 33.12 456 LEU A O 1
ATOM 3650 N N . ILE A 1 457 ? 42.040 10.631 4.962 1.00 37.31 457 ILE A N 1
ATOM 3651 C CA . ILE A 1 457 ? 43.299 10.259 5.600 1.00 37.31 457 ILE A CA 1
ATOM 3652 C C . ILE A 1 457 ? 43.490 8.767 5.326 1.00 37.31 457 ILE A C 1
ATOM 3654 O O . ILE A 1 457 ? 42.858 7.925 5.954 1.00 37.31 457 ILE A O 1
ATOM 3658 N N . VAL A 1 458 ? 44.321 8.447 4.340 1.00 35.12 458 VAL A N 1
ATOM 3659 C CA . VAL A 1 458 ? 44.862 7.105 4.130 1.00 35.12 458 VAL A CA 1
ATOM 3660 C C . VAL A 1 458 ? 46.242 7.237 3.501 1.00 35.12 458 VAL A C 1
ATOM 3662 O O . VAL A 1 458 ? 46.400 7.389 2.292 1.00 35.12 458 VAL A O 1
ATOM 3665 N N . GLY A 1 459 ? 47.242 7.202 4.375 1.00 44.50 459 GLY A N 1
ATOM 3666 C CA . GLY A 1 459 ? 48.591 6.730 4.085 1.00 44.50 459 GLY A CA 1
ATOM 3667 C C . GLY A 1 459 ? 48.864 5.453 4.888 1.00 44.50 459 GLY A C 1
ATOM 3668 O O . GLY A 1 459 ? 47.938 4.838 5.422 1.00 44.50 459 GLY A O 1
ATOM 3669 N N . SER A 1 460 ? 50.140 5.091 5.038 1.00 40.91 460 SER A N 1
ATOM 3670 C CA . SER A 1 460 ? 50.631 3.982 5.882 1.00 40.91 460 SER A CA 1
ATOM 3671 C C . SER A 1 460 ? 50.145 4.010 7.344 1.00 40.91 460 SER A C 1
ATOM 3673 O O . SER A 1 460 ? 50.302 3.032 8.064 1.00 40.91 460 SER A O 1
ATOM 3675 N N . GLU A 1 461 ? 49.525 5.105 7.781 1.00 43.56 461 GLU A N 1
ATOM 3676 C CA . GLU A 1 461 ? 48.989 5.317 9.128 1.00 43.56 461 GLU A CA 1
ATOM 3677 C C . GLU A 1 461 ? 47.665 4.580 9.402 1.00 43.56 461 GLU A C 1
ATOM 3679 O O . GLU A 1 461 ? 47.435 4.171 10.535 1.00 43.56 461 GLU A O 1
ATOM 3684 N N . ALA A 1 462 ? 46.819 4.319 8.395 1.00 41.00 462 ALA A N 1
ATOM 3685 C CA . ALA A 1 462 ? 45.545 3.614 8.617 1.00 41.00 462 ALA A CA 1
ATOM 3686 C C . ALA A 1 462 ? 45.724 2.105 8.888 1.00 41.00 462 ALA A C 1
ATOM 3688 O O . ALA A 1 462 ? 44.888 1.479 9.533 1.00 41.00 462 ALA A O 1
ATOM 3689 N N . TRP A 1 463 ? 46.831 1.523 8.417 1.00 43.78 463 TRP A N 1
ATOM 3690 C CA . TRP A 1 463 ? 47.106 0.083 8.492 1.00 43.78 463 TRP A CA 1
ATOM 3691 C C . TRP A 1 463 ? 47.972 -0.329 9.691 1.00 43.78 463 TRP A C 1
ATOM 3693 O O . TRP A 1 463 ? 48.178 -1.519 9.911 1.00 43.78 463 TRP A O 1
ATOM 3703 N N . ASN A 1 464 ? 48.432 0.629 10.503 1.00 44.22 464 ASN A N 1
ATOM 3704 C CA . ASN A 1 464 ? 49.177 0.355 11.738 1.00 44.22 464 ASN A CA 1
ATOM 3705 C C . ASN A 1 464 ? 48.273 0.174 12.974 1.00 44.22 464 ASN A C 1
ATOM 3707 O O . ASN A 1 464 ? 48.768 -0.129 14.059 1.00 44.22 464 ASN A O 1
ATOM 3711 N N . ILE A 1 465 ? 46.950 0.307 12.827 1.00 44.25 465 ILE A N 1
ATOM 3712 C CA . ILE A 1 465 ? 45.991 0.109 13.919 1.00 44.25 465 ILE A CA 1
ATOM 3713 C C . ILE A 1 465 ? 45.564 -1.364 13.953 1.00 44.25 465 ILE A C 1
ATOM 3715 O O . ILE A 1 465 ? 44.636 -1.787 13.264 1.00 44.25 465 ILE A O 1
ATOM 3719 N N . LYS A 1 466 ? 46.241 -2.162 14.786 1.00 43.06 466 LYS A N 1
ATOM 3720 C CA . LYS A 1 466 ? 46.023 -3.618 14.883 1.00 43.06 466 LYS A CA 1
ATOM 3721 C C . LYS A 1 466 ? 44.609 -4.031 15.333 1.00 43.06 466 LYS A C 1
ATOM 3723 O O . LYS A 1 466 ? 44.222 -5.170 15.092 1.00 43.06 466 LYS A O 1
ATOM 3728 N N . VAL A 1 467 ? 43.818 -3.131 15.927 1.00 38.34 467 VAL A N 1
ATOM 3729 C CA . VAL A 1 467 ? 42.479 -3.446 16.471 1.00 38.34 467 VAL A CA 1
ATOM 3730 C C . VAL A 1 467 ? 41.429 -3.775 15.400 1.00 38.34 467 VAL A C 1
ATOM 3732 O O . VAL A 1 467 ? 40.445 -4.446 15.692 1.00 38.34 467 VAL A O 1
ATOM 3735 N N . PHE A 1 468 ? 41.640 -3.358 14.147 1.00 39.09 468 PHE A N 1
ATOM 3736 C CA . PHE A 1 468 ? 40.720 -3.659 13.043 1.00 39.09 468 PHE A CA 1
ATOM 3737 C C . PHE A 1 468 ? 41.013 -4.990 12.333 1.00 39.09 468 PHE A C 1
ATOM 3739 O O . PHE A 1 468 ? 40.273 -5.370 11.430 1.00 39.09 468 PHE A O 1
ATOM 3746 N N . ASN A 1 469 ? 42.039 -5.732 12.766 1.00 49.12 469 ASN A N 1
ATOM 3747 C CA . ASN A 1 469 ? 42.370 -7.069 12.260 1.00 49.12 469 ASN A CA 1
ATOM 3748 C C . ASN A 1 469 ? 41.975 -8.178 13.250 1.00 49.12 469 ASN A C 1
ATOM 3750 O O . ASN A 1 469 ? 42.713 -9.144 13.444 1.00 49.12 469 ASN A O 1
ATOM 3754 N N . TYR A 1 470 ? 40.810 -8.054 13.888 1.00 46.62 470 TYR A N 1
ATOM 3755 C CA . TYR A 1 470 ? 40.291 -9.112 14.750 1.00 46.62 470 TYR A CA 1
ATOM 3756 C C . TYR A 1 470 ? 39.784 -10.295 13.915 1.00 46.62 470 TYR A C 1
ATOM 3758 O O . TYR A 1 470 ? 38.840 -10.168 13.133 1.00 46.62 470 TYR A O 1
ATOM 3766 N N . ASN A 1 471 ? 40.409 -11.459 14.096 1.00 48.53 471 ASN A N 1
ATOM 3767 C CA . ASN A 1 471 ? 39.938 -12.726 13.557 1.00 48.53 471 ASN A CA 1
ATOM 3768 C C . ASN A 1 471 ? 39.316 -13.542 14.697 1.00 48.53 471 ASN A C 1
ATOM 3770 O O . ASN A 1 471 ? 40.033 -14.114 15.512 1.00 48.53 471 ASN A O 1
ATOM 3774 N N . ALA A 1 472 ? 37.983 -13.615 14.726 1.00 45.56 472 ALA A N 1
ATOM 3775 C CA . ALA A 1 472 ? 37.211 -14.293 15.774 1.00 45.56 472 ALA A CA 1
ATOM 3776 C C . ALA A 1 472 ? 37.467 -15.811 15.885 1.00 45.56 472 ALA A C 1
ATOM 3778 O O . ALA A 1 472 ? 36.969 -16.449 16.808 1.00 45.56 472 ALA A O 1
ATOM 3779 N N . TYR A 1 473 ? 38.226 -16.389 14.950 1.00 43.12 473 TYR A N 1
ATOM 3780 C CA . TYR A 1 473 ? 38.570 -17.810 14.914 1.00 43.12 473 TYR A CA 1
ATOM 3781 C C . TYR A 1 473 ? 40.016 -18.099 15.336 1.00 43.12 473 TYR A C 1
ATOM 3783 O O . TYR A 1 473 ? 40.459 -19.235 15.192 1.00 43.12 473 TYR A O 1
ATOM 3791 N N . LYS A 1 474 ? 40.756 -17.092 15.819 1.00 52.62 474 LYS A N 1
ATOM 3792 C CA . LYS A 1 474 ? 42.121 -17.242 16.336 1.00 52.62 474 LYS A CA 1
ATOM 3793 C C . LYS A 1 474 ? 42.228 -16.714 17.763 1.00 52.62 474 LYS A C 1
ATOM 3795 O O . LYS A 1 474 ? 41.670 -15.660 18.073 1.00 52.62 474 LYS A O 1
ATOM 3800 N N . SER A 1 475 ? 42.959 -17.415 18.628 1.00 53.66 475 SER A N 1
ATOM 3801 C CA . SER A 1 475 ? 43.307 -16.891 19.950 1.00 53.66 475 SER A CA 1
ATOM 3802 C C . SER A 1 475 ? 44.256 -15.687 19.808 1.00 53.66 475 SER A C 1
ATOM 3804 O O . SER A 1 475 ? 44.958 -15.562 18.799 1.00 53.66 475 SER A O 1
ATOM 3806 N N . PRO A 1 476 ? 44.306 -14.764 20.781 1.00 49.59 476 PRO A N 1
ATOM 3807 C CA . PRO A 1 476 ? 45.242 -13.637 20.742 1.00 49.59 476 PRO A CA 1
ATOM 3808 C C . PRO A 1 476 ? 46.706 -14.053 20.569 1.00 49.59 476 PRO A C 1
ATOM 3810 O O . PRO A 1 476 ? 47.426 -13.416 19.796 1.00 49.59 476 PRO A O 1
ATOM 3813 N N . GLU A 1 477 ? 47.117 -15.183 21.156 1.00 54.25 477 GLU A N 1
ATOM 3814 C CA . GLU A 1 477 ? 48.452 -15.749 20.940 1.00 54.25 477 GLU A CA 1
ATOM 3815 C C . GLU A 1 477 ? 48.693 -16.130 19.464 1.00 54.25 477 GLU A C 1
ATOM 3817 O O . GLU A 1 477 ? 49.760 -15.843 18.921 1.00 54.25 477 GLU A O 1
ATOM 3822 N N . GLU A 1 478 ? 47.694 -16.691 18.771 1.00 56.06 478 GLU A N 1
ATOM 3823 C CA . GLU A 1 478 ? 47.760 -17.040 17.338 1.00 56.06 478 GLU A CA 1
ATOM 3824 C C . GLU A 1 478 ? 47.757 -15.817 16.404 1.00 56.06 478 GLU A C 1
ATOM 3826 O O . GLU A 1 478 ? 48.095 -15.923 15.219 1.00 56.06 478 GLU A O 1
ATOM 3831 N N . MET A 1 479 ? 47.366 -14.652 16.923 1.00 55.59 479 MET A N 1
ATOM 3832 C CA . MET A 1 479 ? 47.413 -13.360 16.234 1.00 55.59 479 MET A CA 1
ATOM 3833 C C . MET A 1 479 ? 48.648 -12.527 16.620 1.00 55.59 479 MET A C 1
ATOM 3835 O O . MET A 1 479 ? 48.820 -11.419 16.109 1.00 55.59 479 MET A O 1
ATOM 3839 N N . GLY A 1 480 ? 49.521 -13.056 17.486 1.00 57.88 480 GLY A N 1
ATOM 3840 C CA . GLY A 1 480 ? 50.745 -12.390 17.932 1.00 57.88 480 GLY A CA 1
ATOM 3841 C C . GLY A 1 480 ? 50.499 -11.165 18.817 1.00 57.88 480 GLY A C 1
ATOM 3842 O O . GLY A 1 480 ? 51.286 -10.219 18.762 1.00 57.88 480 GLY A O 1
ATOM 3843 N N . ILE A 1 481 ? 49.402 -11.154 19.584 1.00 55.31 481 ILE A N 1
ATOM 3844 C CA . ILE A 1 481 ? 49.029 -10.074 20.511 1.00 55.31 481 ILE A CA 1
ATOM 3845 C C . ILE A 1 481 ? 48.679 -10.647 21.891 1.00 55.31 481 ILE A C 1
ATOM 3847 O O . ILE A 1 481 ? 48.101 -11.724 22.001 1.00 55.31 481 ILE A O 1
ATOM 3851 N N . SER A 1 482 ? 49.015 -9.940 22.969 1.00 55.38 482 SER A N 1
ATOM 3852 C CA . SER A 1 482 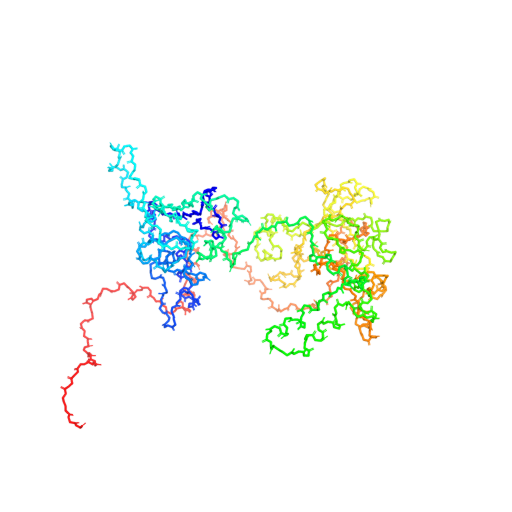? 48.661 -10.381 24.324 1.00 55.38 482 SER A CA 1
ATOM 3853 C C . SER A 1 482 ? 47.260 -9.908 24.733 1.00 55.38 482 SER A C 1
ATOM 3855 O O . SER A 1 482 ? 46.818 -8.819 24.362 1.00 55.38 482 SER A O 1
ATOM 3857 N N . TRP A 1 483 ? 46.562 -10.679 25.575 1.00 47.66 483 TRP A N 1
ATOM 3858 C CA . TRP A 1 483 ? 45.300 -10.236 26.195 1.00 47.66 483 TRP A CA 1
ATOM 3859 C C . TRP A 1 483 ? 45.451 -8.922 26.982 1.00 47.66 483 TRP A C 1
ATOM 3861 O O . TRP A 1 483 ? 44.501 -8.149 27.103 1.00 47.66 483 TRP A O 1
ATOM 3871 N N . TYR A 1 484 ? 46.657 -8.642 27.478 1.00 46.03 484 TYR A N 1
ATOM 3872 C CA . TYR A 1 484 ? 46.995 -7.387 28.138 1.00 46.03 484 TYR A CA 1
ATOM 3873 C C . TYR A 1 484 ? 46.956 -6.191 27.173 1.00 46.03 484 TYR A C 1
ATOM 3875 O O . TYR A 1 484 ? 46.380 -5.159 27.512 1.00 46.03 484 TYR A O 1
ATOM 3883 N N . GLU A 1 485 ? 47.486 -6.328 25.954 1.00 48.75 485 GLU A N 1
ATOM 3884 C CA . GLU A 1 485 ? 47.443 -5.284 24.913 1.00 48.75 485 GLU A CA 1
ATOM 3885 C C . GLU A 1 485 ? 46.020 -5.015 24.403 1.00 48.75 485 GLU A C 1
ATOM 3887 O O . GLU A 1 485 ? 45.663 -3.868 24.132 1.00 48.75 485 GLU A O 1
ATOM 3892 N N . VAL A 1 486 ? 45.180 -6.053 24.322 1.00 50.09 486 VAL A N 1
ATOM 3893 C CA . VAL A 1 486 ? 43.759 -5.916 23.958 1.00 50.09 486 VAL A CA 1
ATOM 3894 C C . VAL A 1 486 ? 43.009 -5.109 25.018 1.00 50.09 486 VAL A C 1
ATOM 3896 O O . VAL A 1 486 ? 42.329 -4.133 24.698 1.00 50.09 486 VAL A O 1
ATOM 3899 N N . ASN A 1 487 ? 43.178 -5.474 26.289 1.00 44.97 487 ASN A N 1
ATOM 3900 C CA . ASN A 1 487 ? 42.472 -4.829 27.393 1.00 44.97 487 ASN A CA 1
ATOM 3901 C C . ASN A 1 487 ? 42.961 -3.399 27.659 1.00 44.97 487 ASN A C 1
ATOM 3903 O O . ASN A 1 487 ? 42.151 -2.533 27.971 1.00 44.97 487 ASN A O 1
ATOM 3907 N N . SER A 1 488 ? 44.255 -3.120 27.487 1.00 46.25 488 SER A N 1
ATOM 3908 C CA . SER A 1 488 ? 44.808 -1.765 27.648 1.00 46.25 488 SER A CA 1
ATOM 3909 C C . SER A 1 488 ? 44.408 -0.820 26.509 1.00 46.25 488 SER A C 1
ATOM 3911 O O . SER A 1 488 ? 44.086 0.337 26.768 1.00 46.25 488 SER A O 1
ATOM 3913 N N . SER A 1 489 ? 44.323 -1.314 25.269 1.00 48.28 489 SER A N 1
ATOM 3914 C CA . SER A 1 489 ? 43.822 -0.529 24.127 1.00 48.28 489 SER A CA 1
ATOM 3915 C C . SER A 1 489 ? 42.323 -0.229 24.247 1.00 48.28 489 SER A C 1
ATOM 3917 O O . SER A 1 489 ? 41.865 0.859 23.898 1.00 48.28 489 SER A O 1
ATOM 3919 N N . TRP A 1 490 ? 41.552 -1.183 24.776 1.00 44.16 490 TRP A N 1
ATOM 3920 C CA . TRP A 1 490 ? 40.132 -0.993 25.062 1.00 44.16 490 TRP A CA 1
ATOM 3921 C C . TRP A 1 490 ? 39.902 -0.013 26.219 1.00 44.16 490 TRP A C 1
ATOM 3923 O O . TRP A 1 490 ? 39.033 0.851 26.125 1.00 44.16 490 TRP A O 1
ATOM 3933 N N . LEU A 1 491 ? 40.726 -0.084 27.267 1.00 43.22 491 LEU A N 1
ATOM 3934 C CA . LEU A 1 491 ? 40.706 0.867 28.376 1.00 43.22 491 LEU A CA 1
ATOM 3935 C C . LEU A 1 491 ? 41.025 2.292 27.899 1.00 43.22 491 LEU A C 1
ATOM 3937 O O . LEU A 1 491 ? 40.281 3.206 28.228 1.00 43.22 491 LEU A O 1
ATOM 3941 N N . GLN A 1 492 ? 42.029 2.483 27.036 1.00 47.25 492 GLN A N 1
ATOM 3942 C CA . GLN A 1 492 ? 42.339 3.796 26.448 1.00 47.25 492 GLN A CA 1
ATOM 3943 C C . GLN A 1 492 ? 41.206 4.347 25.567 1.00 47.25 492 GLN A C 1
ATOM 3945 O O . GLN A 1 492 ? 40.949 5.550 25.562 1.00 47.25 492 GLN A O 1
ATOM 3950 N N . PHE A 1 493 ? 40.490 3.483 24.841 1.00 45.12 493 PHE A N 1
ATOM 3951 C CA . PHE A 1 493 ? 39.291 3.874 24.095 1.00 45.12 493 PHE A CA 1
ATOM 3952 C C . PHE A 1 493 ? 38.151 4.303 25.032 1.00 45.12 493 PHE A C 1
ATOM 3954 O O . PHE A 1 493 ? 37.509 5.330 24.805 1.00 45.12 493 PHE A O 1
ATOM 3961 N N . GLN A 1 494 ? 37.930 3.561 26.119 1.00 43.47 494 GLN A N 1
ATOM 3962 C CA . GLN A 1 494 ? 36.952 3.920 27.147 1.00 43.47 494 GLN A CA 1
ATOM 3963 C C . GLN A 1 494 ? 37.327 5.222 27.872 1.00 43.47 494 GLN A C 1
ATOM 3965 O O . GLN A 1 494 ? 36.453 6.049 28.130 1.00 43.47 494 GLN A O 1
ATOM 3970 N N . GLU A 1 495 ? 38.614 5.451 28.134 1.00 43.16 495 GLU A N 1
ATOM 3971 C CA . GLU A 1 495 ? 39.146 6.682 28.730 1.00 43.16 495 GLU A CA 1
ATOM 3972 C C . GLU A 1 495 ? 39.045 7.887 27.777 1.00 43.16 495 GLU A C 1
ATOM 3974 O O . GLU A 1 495 ? 38.757 8.999 28.221 1.00 43.16 495 GLU A O 1
ATOM 3979 N N . ALA A 1 496 ? 39.185 7.686 26.463 1.00 42.72 496 ALA A N 1
ATOM 3980 C CA . ALA A 1 496 ? 38.975 8.734 25.460 1.00 42.72 496 ALA A CA 1
ATOM 3981 C C . ALA A 1 496 ? 37.495 9.156 25.341 1.00 42.72 496 ALA A C 1
ATOM 3983 O O . ALA A 1 496 ? 37.192 10.329 25.112 1.00 42.72 496 ALA A O 1
ATOM 3984 N N . ILE A 1 497 ? 36.564 8.217 25.542 1.00 40.38 497 ILE A N 1
ATOM 3985 C CA . ILE A 1 497 ? 35.119 8.492 25.556 1.00 40.38 497 ILE A CA 1
ATOM 3986 C C . ILE A 1 497 ? 34.664 9.065 26.912 1.00 40.38 497 ILE A C 1
ATOM 3988 O O . ILE A 1 497 ? 33.759 9.899 26.954 1.00 40.38 497 ILE A O 1
ATOM 3992 N N . SER A 1 498 ? 35.311 8.705 28.026 1.00 39.88 498 SER A N 1
ATOM 3993 C CA . SER A 1 498 ? 34.948 9.227 29.353 1.00 39.88 498 SER A CA 1
ATOM 3994 C C . SER A 1 498 ? 35.229 10.730 29.507 1.00 39.88 498 SER A C 1
ATOM 3996 O O . SER A 1 498 ? 34.447 11.438 30.145 1.00 39.88 498 SER A O 1
ATOM 3998 N N . HIS A 1 499 ? 36.263 11.258 28.841 1.00 38.59 499 HIS A N 1
ATOM 3999 C CA . HIS A 1 499 ? 36.627 12.681 28.894 1.00 38.59 499 HIS A CA 1
ATOM 4000 C C . HIS A 1 499 ? 35.729 13.606 28.050 1.00 38.59 499 HIS A C 1
ATOM 4002 O O . HIS A 1 499 ? 35.846 14.825 28.159 1.00 38.59 499 HIS A O 1
ATOM 4008 N N . SER A 1 500 ? 34.798 13.064 27.255 1.00 44.88 500 SER A N 1
ATOM 4009 C CA . SER A 1 500 ? 33.815 13.849 26.485 1.00 44.88 500 SER A CA 1
ATOM 4010 C C . SER A 1 500 ? 32.385 13.797 27.044 1.00 44.88 500 SER A C 1
ATOM 4012 O O . SER A 1 500 ? 31.515 14.498 26.532 1.00 44.88 500 SER A O 1
ATOM 4014 N N . MET A 1 501 ? 32.129 13.043 28.125 1.00 38.56 501 MET A N 1
ATOM 4015 C CA . MET A 1 501 ? 30.788 12.923 28.732 1.00 38.56 501 MET A CA 1
ATOM 4016 C C . MET A 1 501 ? 30.705 13.229 30.237 1.00 38.56 501 MET A C 1
ATOM 4018 O O . MET A 1 501 ? 29.669 12.976 30.844 1.00 38.56 501 MET A O 1
ATOM 4022 N N . GLY A 1 502 ? 31.743 13.820 30.840 1.00 43.03 502 GLY A N 1
ATOM 4023 C CA . GLY A 1 502 ? 31.620 14.617 32.072 1.00 43.03 502 GLY A CA 1
ATOM 4024 C C . GLY A 1 502 ? 30.887 13.986 33.267 1.00 43.03 502 GLY A C 1
ATOM 4025 O O . GLY A 1 502 ? 30.290 14.720 34.052 1.00 43.03 502 GLY A O 1
ATOM 4026 N N . TYR A 1 503 ? 30.908 12.661 33.435 1.00 37.31 503 TYR A N 1
ATOM 4027 C CA . TYR A 1 503 ? 30.310 12.003 34.599 1.00 37.31 503 TYR A CA 1
ATOM 4028 C C . TYR A 1 503 ? 31.177 10.836 35.075 1.00 37.31 503 TYR A C 1
ATOM 4030 O O . TYR A 1 503 ? 31.510 9.940 34.303 1.00 37.31 503 TYR A O 1
ATOM 4038 N N . SER A 1 504 ? 31.534 10.849 36.361 1.00 38.41 504 SER A N 1
ATOM 4039 C CA . SER A 1 504 ? 32.298 9.791 37.029 1.00 38.41 504 SER A CA 1
ATOM 4040 C C . SER A 1 504 ? 31.388 9.013 37.977 1.00 38.41 504 SER A C 1
ATOM 4042 O O . SER A 1 504 ? 30.748 9.593 38.849 1.00 38.41 504 SER A O 1
ATOM 4044 N N . PHE A 1 505 ? 31.366 7.689 37.830 1.00 34.44 505 PHE A N 1
ATOM 4045 C CA . PHE A 1 505 ? 30.526 6.749 38.583 1.00 34.44 505 PHE A CA 1
ATOM 4046 C C . PHE A 1 505 ? 30.816 6.721 40.099 1.00 34.44 505 PHE A C 1
ATOM 4048 O O . PHE A 1 505 ? 29.995 6.254 40.882 1.00 34.44 505 PHE A O 1
ATOM 4055 N N . SER A 1 506 ? 31.957 7.257 40.539 1.00 37.50 506 SER A N 1
ATOM 4056 C CA . SER A 1 506 ? 32.384 7.251 41.944 1.00 37.50 506 SER A CA 1
ATOM 4057 C C . SER A 1 506 ? 31.652 8.252 42.849 1.00 37.50 506 SER A C 1
ATOM 4059 O O . SER A 1 506 ? 31.650 8.064 44.064 1.00 37.50 506 SER A O 1
ATOM 4061 N N . SER A 1 507 ? 30.983 9.276 42.304 1.00 41.88 507 SER A N 1
ATOM 4062 C CA . SER A 1 507 ? 30.156 10.205 43.097 1.00 41.88 507 SER A CA 1
ATOM 4063 C C . SER A 1 507 ? 28.723 9.705 43.327 1.00 41.88 507 SER A C 1
ATOM 4065 O O . SER A 1 507 ? 28.034 10.218 44.204 1.00 41.88 507 SER A O 1
ATOM 4067 N N . ALA A 1 508 ? 28.281 8.680 42.589 1.00 40.03 508 ALA A N 1
ATOM 4068 C CA . ALA A 1 508 ? 26.937 8.105 42.693 1.00 40.03 508 ALA A CA 1
ATOM 4069 C C . ALA A 1 508 ? 26.830 6.960 43.720 1.00 40.03 508 ALA A C 1
ATOM 4071 O O . ALA A 1 508 ? 25.736 6.457 43.970 1.00 40.03 508 ALA A O 1
ATOM 4072 N N . THR A 1 509 ? 27.952 6.540 44.316 1.00 36.91 509 THR A N 1
ATOM 4073 C CA . THR A 1 509 ? 28.012 5.418 45.269 1.00 36.91 509 THR A CA 1
ATOM 4074 C C . THR A 1 509 ? 28.551 5.807 46.648 1.00 36.91 509 THR A C 1
ATOM 4076 O O . THR A 1 509 ? 28.800 4.927 47.469 1.00 36.91 509 THR A O 1
ATOM 4079 N N . ALA A 1 510 ? 28.743 7.100 46.932 1.00 37.00 510 ALA A N 1
ATOM 4080 C CA . ALA A 1 510 ? 29.105 7.558 48.272 1.00 37.00 510 ALA A CA 1
ATOM 4081 C C . ALA A 1 510 ? 27.874 7.534 49.198 1.00 37.00 510 ALA A C 1
ATOM 4083 O O . ALA A 1 510 ? 26.828 8.096 48.872 1.00 37.00 510 ALA A O 1
ATOM 4084 N N . SER A 1 511 ? 27.995 6.883 50.359 1.00 36.59 511 SER A N 1
ATOM 4085 C CA . SER A 1 511 ? 26.940 6.863 51.380 1.00 36.59 511 SER A CA 1
ATOM 4086 C C . SER A 1 511 ? 26.671 8.271 51.944 1.00 36.59 511 SER A C 1
ATOM 4088 O O . SER A 1 511 ? 27.626 9.014 52.171 1.00 36.59 511 SER A O 1
ATOM 4090 N N . PRO A 1 512 ? 25.414 8.639 52.274 1.00 40.38 512 PRO A N 1
ATOM 4091 C CA . PRO A 1 512 ? 25.041 9.983 52.748 1.00 40.38 512 PRO A CA 1
ATOM 4092 C C . PRO A 1 512 ? 25.599 10.425 54.121 1.00 40.38 512 PRO A C 1
ATOM 4094 O O . PRO A 1 512 ? 25.130 11.422 54.665 1.00 40.38 512 PRO A O 1
ATOM 4097 N N . SER A 1 513 ? 26.535 9.696 54.738 1.00 39.22 513 SER A N 1
ATOM 4098 C CA . SER A 1 513 ? 26.907 9.888 56.150 1.00 39.22 513 SER A CA 1
ATOM 4099 C C . SER A 1 513 ? 28.199 10.665 56.424 1.00 39.22 513 SER A C 1
ATOM 4101 O O . SER A 1 513 ? 28.460 10.923 57.594 1.00 39.22 513 SER A O 1
ATOM 4103 N N . ASP A 1 514 ? 28.943 11.122 55.412 1.00 41.56 514 ASP A N 1
ATOM 4104 C CA . ASP A 1 514 ? 30.159 11.939 55.622 1.00 41.56 514 ASP A CA 1
ATOM 4105 C C . ASP A 1 514 ? 30.026 13.418 55.214 1.00 41.56 514 ASP A C 1
ATOM 4107 O O . ASP A 1 514 ? 31.003 14.162 55.222 1.00 41.56 514 ASP A O 1
ATOM 4111 N N . SER A 1 515 ? 28.812 13.916 54.959 1.00 36.53 515 SER A N 1
ATOM 4112 C CA . SER A 1 515 ? 28.563 15.358 54.796 1.00 36.53 515 SER A CA 1
ATOM 4113 C C . SER A 1 515 ? 27.805 15.949 55.990 1.00 36.53 515 SER A C 1
ATOM 4115 O O . SER A 1 515 ? 26.723 16.518 55.851 1.00 36.53 515 SER A O 1
ATOM 4117 N N . LYS A 1 516 ? 28.386 15.850 57.191 1.00 34.38 516 LYS A N 1
ATOM 4118 C CA . LYS A 1 516 ? 28.141 16.836 58.256 1.00 34.38 516 LYS A CA 1
ATOM 4119 C C . LYS A 1 516 ? 29.165 17.968 58.129 1.00 34.38 516 LYS A C 1
ATOM 4121 O O . LYS A 1 516 ? 30.178 17.940 58.812 1.00 34.38 516 LYS A O 1
ATOM 4126 N N . SER A 1 517 ? 28.869 18.961 57.294 1.00 34.66 517 SER A N 1
ATOM 4127 C CA . SER A 1 517 ? 29.094 20.393 57.573 1.00 34.66 517 SER A CA 1
ATOM 4128 C C . SER A 1 517 ? 28.789 21.230 56.327 1.00 34.66 517 SER A C 1
ATOM 4130 O O . SER A 1 517 ? 29.569 21.316 55.389 1.00 34.66 517 SER A O 1
ATOM 4132 N N . ASN A 1 518 ? 27.598 21.824 56.299 1.00 29.09 518 ASN A N 1
ATOM 4133 C CA . ASN A 1 518 ? 27.401 23.267 56.132 1.00 29.09 518 ASN A CA 1
ATOM 4134 C C . ASN A 1 518 ? 25.934 23.539 55.793 1.00 29.09 518 ASN A C 1
ATOM 4136 O O . ASN A 1 518 ? 25.456 23.424 54.671 1.00 29.09 518 ASN A O 1
ATOM 4140 N N . THR A 1 519 ? 25.236 23.866 56.872 1.00 32.75 519 THR A N 1
ATOM 4141 C CA . THR A 1 519 ? 24.027 24.676 56.985 1.00 32.75 519 THR A CA 1
ATOM 4142 C C . THR A 1 519 ? 23.817 25.697 55.859 1.00 32.75 519 THR A C 1
ATOM 4144 O O . THR A 1 519 ? 24.667 26.562 55.664 1.00 32.75 519 THR A O 1
ATOM 4147 N N . ALA A 1 520 ? 22.644 25.680 55.220 1.00 29.33 520 ALA A N 1
ATOM 4148 C CA . ALA A 1 520 ? 21.603 26.708 55.385 1.00 29.33 520 ALA A CA 1
ATOM 4149 C C . ALA A 1 520 ? 20.456 26.472 54.383 1.00 29.33 520 ALA A C 1
ATOM 4151 O O . ALA A 1 520 ? 20.636 26.559 53.173 1.00 29.33 520 ALA A O 1
ATOM 4152 N N . ASP A 1 521 ? 19.271 26.190 54.917 1.00 32.72 521 ASP A N 1
ATOM 4153 C CA . ASP A 1 521 ? 17.979 26.234 54.230 1.00 32.72 521 ASP A CA 1
ATOM 4154 C C . ASP A 1 521 ? 17.517 27.702 54.127 1.00 32.72 521 ASP A C 1
ATOM 4156 O O . ASP A 1 521 ? 17.361 28.347 55.168 1.00 32.72 521 ASP A O 1
ATOM 4160 N N . PRO A 1 522 ? 17.276 28.260 52.925 1.00 33.50 522 PRO A N 1
ATOM 4161 C CA . PRO A 1 522 ? 16.581 29.518 52.771 1.00 33.50 522 PRO A CA 1
ATOM 4162 C C . PRO A 1 522 ? 15.206 29.248 52.153 1.00 33.50 522 PRO A C 1
ATOM 4164 O O . PRO A 1 522 ? 15.034 29.405 50.940 1.00 33.50 522 PRO A O 1
ATOM 4167 N N . ARG A 1 523 ? 14.223 28.829 52.961 1.00 32.59 523 ARG A N 1
ATOM 4168 C CA . ARG A 1 523 ? 12.828 29.323 52.922 1.00 32.59 523 ARG A CA 1
ATOM 4169 C C . ARG A 1 523 ? 11.939 28.643 53.977 1.00 32.59 523 ARG A C 1
ATOM 4171 O O . ARG A 1 523 ? 11.144 27.757 53.674 1.00 32.59 523 ARG A O 1
ATOM 4178 N N . ARG A 1 524 ? 11.942 29.192 55.198 1.00 29.92 524 ARG A N 1
ATOM 4179 C CA . ARG A 1 524 ? 10.749 29.222 56.064 1.00 29.92 524 ARG A CA 1
ATOM 4180 C C . ARG A 1 524 ? 10.758 30.440 56.999 1.00 29.92 524 ARG A C 1
ATOM 4182 O O . ARG A 1 524 ? 11.564 30.524 57.909 1.00 29.92 524 ARG A O 1
ATOM 4189 N N . ASN A 1 525 ? 9.810 31.335 56.719 1.00 31.77 525 ASN A N 1
ATOM 4190 C CA . ASN A 1 525 ? 9.079 32.263 57.590 1.00 31.77 525 ASN A CA 1
ATOM 4191 C C . ASN A 1 525 ? 9.814 33.162 58.606 1.00 31.77 525 ASN A C 1
ATOM 4193 O O . ASN A 1 525 ? 10.253 32.711 59.654 1.00 31.77 525 ASN A O 1
ATOM 4197 N N . GLY A 1 526 ? 9.660 34.474 58.378 1.00 29.95 526 GLY A N 1
ATOM 4198 C CA . GLY A 1 526 ? 8.869 35.330 59.274 1.00 29.95 526 GLY A CA 1
ATOM 4199 C C . GLY A 1 526 ? 9.584 35.986 60.456 1.00 29.95 526 GLY A C 1
ATOM 4200 O O . GLY A 1 526 ? 9.669 35.394 61.523 1.00 29.95 526 GLY A O 1
ATOM 4201 N N . ASN A 1 527 ? 9.986 37.251 60.282 1.00 33.09 527 ASN A N 1
ATOM 4202 C CA . ASN A 1 527 ? 9.529 38.429 61.050 1.00 33.09 527 ASN A CA 1
ATOM 4203 C C . ASN A 1 527 ? 10.557 39.566 60.945 1.00 33.09 527 ASN A C 1
ATOM 4205 O O . ASN A 1 527 ? 11.690 39.408 61.390 1.00 33.09 527 ASN A O 1
ATOM 4209 N N . GLY A 1 528 ? 10.139 40.733 60.436 1.00 28.92 528 GLY A N 1
ATOM 4210 C CA . GLY A 1 528 ? 10.918 41.966 60.591 1.00 28.92 528 GLY A CA 1
ATOM 4211 C C . GLY A 1 528 ? 10.736 43.032 59.511 1.00 28.92 528 GLY A C 1
ATOM 4212 O O . GLY A 1 528 ? 11.633 43.206 58.703 1.00 28.92 528 GLY A O 1
ATOM 4213 N N . GLN A 1 529 ? 9.634 43.782 59.625 1.00 28.55 529 GLN A N 1
ATOM 4214 C CA . GLN A 1 529 ? 9.436 45.184 59.206 1.00 28.55 529 GLN A CA 1
ATOM 4215 C C . GLN A 1 529 ? 9.328 45.531 57.709 1.00 28.55 529 GLN A C 1
ATOM 4217 O O . GLN A 1 529 ? 10.282 45.405 56.948 1.00 28.55 529 GLN A O 1
ATOM 4222 N N . GLY A 1 530 ? 8.168 46.108 57.359 1.00 29.83 530 GLY A N 1
ATOM 4223 C CA . GLY A 1 530 ? 7.883 46.798 56.099 1.00 29.83 530 GLY A CA 1
ATOM 4224 C C . GLY A 1 530 ? 6.570 46.366 55.485 1.00 29.83 530 GLY A C 1
ATOM 4225 O O . GLY A 1 530 ? 6.651 45.589 54.513 1.00 29.83 530 GLY A O 1
#

Sequence (530 aa):
EHSLLDRPTSSVHGPGDNIEWPILPPLFKEVRPWSDGEIILGTKLGLPGFVTDTGEPMYPNLMYDWLWKWQYAPGVGVLFMARGTDGTKCCKGEPNPNQIKMYVYPGFINAAAYSGSETYPPPQKVPVTNGVYPPGVSPGTQTVGHAFAYYELPLEIRYYRHVNKGYLEWAASVGMMPYAKPVIIPIYSEIIMKFILAAYGLWKGKNAYFYYMYEKTGDSTYLQLAEKNNTPPSDWWGTHVAQIIKQYYHPIPVWYESLEWTAPDGSPPNEYPLATLNRKSNPWFYHTWEQHHPWLRQILPYSVIWMNPKTAAQYGIKNGDWVELTSRGGEIARGQVFLTEAIAPGVVGYWKSRNARAGMMALPPNALETVRGFMFNDIYVYTRAQSQGGVPNSQYTVNGLISAVQSGNYPTLNLDPFTGKTVWGDLRVKIVRIANDKPYSAWGNADPIVKTPPKLIVGSEAWNIKVFNYNAYKSPEEMGISWYEVNSSWLQFQEAISHSMGYSFSSATASPSDSKSNTADPRRNGNGQG

Nearest PDB structures (foldseek):
  2e7z-assembly1_A  TM=7.097E-01  e=2.649E-07  Syntrophotalea acetylenica
  7ln0-assembly1_A  TM=7.839E-01  e=5.226E-03  Homo sapiens
  7r7t-assembly1_D  TM=8.817E-01  e=2.074E-02  Homo sapiens
  5kiw-assembly1_A  TM=6.897E-01  e=7.950E-03  Homo sapiens
  6opc-assembly1_A  TM=8.564E-01  e=3.557E-02  Saccharomyces cerevisiae

Solvent-accessible surface area (backbone atoms only — not comparable to full-atom values): 30666 Å² total; per-residue (Å²): 112,35,25,64,86,82,45,60,56,53,51,90,50,30,61,22,33,37,53,77,71,80,90,63,80,67,96,44,94,87,59,69,60,68,65,40,52,53,48,50,50,34,32,75,70,62,35,89,85,28,26,44,100,86,66,47,62,65,37,83,64,32,55,70,39,40,52,34,61,40,59,90,44,97,38,28,42,60,54,34,56,35,14,20,82,83,33,32,15,50,43,36,29,46,57,14,95,55,30,63,61,43,25,38,29,99,53,92,72,59,68,83,81,41,74,87,50,99,66,80,84,77,62,45,78,36,55,38,77,62,62,47,64,50,92,93,57,64,61,56,46,30,40,31,15,73,30,30,30,36,38,57,46,42,77,90,38,38,55,65,51,47,66,29,63,46,26,25,42,20,34,28,64,25,68,76,36,97,60,62,63,69,63,76,85,69,70,62,35,66,69,50,44,49,53,36,30,12,43,70,68,68,42,84,59,57,21,66,68,34,40,49,50,17,77,75,67,70,45,62,67,30,44,54,50,6,54,74,50,32,40,61,52,91,49,74,64,26,47,51,54,22,50,52,34,65,74,69,61,59,36,44,94,74,88,77,79,52,70,45,44,71,34,94,74,32,38,26,56,91,77,16,58,30,39,43,41,78,41,63,67,58,103,78,37,65,41,56,70,47,75,64,43,69,73,51,40,70,78,58,50,52,44,51,34,33,29,10,56,74,44,30,56,78,64,73,48,55,75,55,22,30,33,40,37,33,27,70,50,65,32,46,35,49,33,32,31,43,63,36,80,93,33,58,74,51,34,39,34,36,57,46,55,56,41,52,57,60,58,50,77,75,35,52,70,82,34,55,31,41,68,49,22,39,54,70,75,68,37,63,68,61,49,26,30,40,96,72,48,21,49,53,55,95,34,56,41,77,67,37,49,50,52,36,46,76,70,73,42,77,61,36,61,38,38,40,90,85,79,66,44,75,52,72,71,67,49,28,27,39,78,46,70,74,38,76,61,88,61,98,76,79,71,38,95,69,72,93,77,70,100,65,76,75,86,68,92,70,62,83,71,65,77,70,54,70,81,82,69,76,54,96,88,53,56,50,72,80,69,76,44,55,72,63,58,55,54,51,54,50,49,53,52,51,53,63,55,48,76,76,65,84,71,68,76,74,76,81,69,62,72,90,80,81,75,87,81,80,91,79,87,92,86,80,84,89,87,84,89,135

pLDDT: mean 77.48, std 19.93, range [28.55, 97.94]